Protein AF-0000000084498893 (afdb_homodimer)

pLDDT: mean 95.78, std 4.84, range [51.34, 98.94]

Radius of gyration: 29.54 Å; Cα contacts (8 Å, |Δi|>4): 1478; chains: 2; bounding box: 60×89×59 Å

Solvent-accessible surface area (backbone atoms only — not comparable to full-atom values): 34453 Å² total; per-residue (Å²): 123,68,73,82,41,49,69,58,44,50,53,38,36,52,49,35,67,68,69,59,36,70,68,55,52,50,48,27,53,72,69,41,43,63,59,60,67,57,28,50,51,42,48,73,69,61,65,55,39,75,85,38,70,71,52,38,38,47,41,33,20,43,23,8,25,76,36,47,23,61,24,47,45,50,66,42,41,51,38,55,45,63,47,35,72,77,39,34,51,71,71,52,40,51,51,48,52,35,27,64,71,63,77,38,31,28,11,43,39,69,28,27,86,89,44,58,87,59,61,61,70,58,78,26,33,31,47,77,57,91,70,26,27,40,25,38,42,54,29,34,76,16,52,28,43,57,70,27,48,31,30,40,32,57,27,30,60,48,86,53,86,58,45,56,51,12,18,24,27,30,57,40,58,53,81,42,69,34,51,45,58,43,66,64,76,87,61,82,36,44,28,15,34,47,32,5,35,37,40,32,52,67,20,70,42,49,63,82,32,44,40,56,52,88,28,44,23,46,60,47,50,55,54,40,48,61,53,51,27,46,48,49,15,24,36,15,44,8,33,21,52,29,21,45,51,53,39,52,51,51,36,61,77,66,68,62,78,52,66,70,62,33,43,49,50,20,51,45,52,38,46,50,51,25,29,49,44,34,35,53,54,31,44,56,33,39,79,68,76,50,68,43,66,40,47,27,29,39,14,22,39,50,10,9,53,38,7,32,52,26,9,50,48,21,18,60,76,56,71,61,38,70,68,34,48,51,40,27,34,36,18,55,48,42,39,49,56,88,55,30,45,67,54,27,24,48,50,24,27,55,32,50,74,74,69,48,120,123,67,73,81,41,48,69,60,45,51,52,38,35,52,50,37,65,67,69,59,37,70,67,55,51,51,48,26,54,72,69,42,44,63,58,59,70,58,28,52,49,42,47,72,68,59,65,54,38,74,85,37,71,69,51,37,39,46,41,34,20,44,23,8,25,76,36,47,24,61,24,48,46,47,65,43,43,49,39,55,45,63,48,36,72,78,39,33,51,71,71,50,40,52,52,48,52,35,27,64,72,63,76,38,30,27,11,43,41,70,30,27,86,91,44,58,86,58,61,61,70,59,78,26,33,30,48,75,57,90,70,27,29,40,25,38,41,56,29,33,75,16,49,29,44,57,70,28,48,32,30,41,32,56,28,30,63,48,88,52,87,58,45,58,52,13,18,24,28,32,58,39,59,53,82,42,70,34,52,45,56,43,67,64,75,87,60,82,37,42,29,14,34,46,30,4,36,36,39,32,55,68,21,70,42,48,62,83,30,45,39,55,50,90,28,44,24,47,60,48,49,54,54,39,48,60,54,51,27,46,49,47,15,24,36,15,43,8,33,20,52,28,21,45,50,53,40,52,51,51,35,60,76,65,67,61,79,54,66,68,62,35,43,49,50,19,52,44,53,40,47,50,51,27,26,49,44,34,35,52,54,31,44,55,32,40,78,68,76,49,68,45,67,40,46,28,29,39,14,23,38,49,11,9,52,39,7,34,52,26,9,50,48,22,18,60,74,56,71,62,37,72,70,32,47,51,41,29,34,36,19,54,49,41,39,49,56,90,53,30,44,68,52,27,24,48,50,25,26,55,31,50,74,74,67,49,121

Secondary structure (DSSP, 8-state):
-GGGGHHHHHHHHHHHHHHS-HHHHHHHHHH----HHHHHHHHHTT---TT-HHHHHHHHHHHHHH-HHHHHHHH-TTTTHHHHHHH--HHHHHHHHHHHTTSS-EEEE--BTTBSS-GGG---EEEEETTEEEEEEEEEEEETTTT-SEEEEEEE----SSGGGSEEEEEEETTSTTEEEEE----SS-TTS-EEEEEEEEEEEEGGGEESSTTBHHHHHHHHHHHHHHHHHHHHHHHHHHHHHHHHHHHHHTT---HHHHHHHHHHHHHHHHHHHHHHHHHHHHTTT---HHHHHHHHHHHHHHHHHHHHHHHHHTTS-HHHHHHHHHHHHTTTTTS-HHHHHHHHHHHHHTT--/-GGGGHHHHHHHHHHHHHHS-HHHHHHHHHH----HHHHHHHHHTT---TT-HHHHHHHHHHHHHH-HHHHHHHH-TTTTHHHHHHH--HHHHHHHHHHHTTSS-EEEE--BTTBSS-GGG---EEEEETTEEEEEEEEEEEETTTT-SEEEEEEE----SSGGGSEEEEEEETTSTTEEEEE----SS-TTS-EEEEEEEEEEEEGGGEESSTTBHHHHHHHHHHHHHHHHHHHHHHHHHHHHHHHHHHHHHTT---HHHHHHHHHHHHHHHHHHHHHHHHHHHHTTT---HHHHHHHHHHHHHHHHHHHHHHHHHTTS-HHHHHHHHHHHHHTTTTS-HHHHHHHHHHHHHTT--

Structure (mmCIF, N/CA/C/O backbone):
data_AF-0000000084498893-model_v1
#
loop_
_entity.id
_entity.type
_entity.pdbx_description
1 polymer 'Acyl-CoA dehydrogenase'
#
loop_
_atom_site.group_PDB
_atom_site.id
_atom_site.type_symbol
_atom_site.label_atom_id
_atom_site.label_alt_id
_atom_site.label_comp_id
_atom_site.label_asym_id
_atom_site.label_entity_id
_atom_site.label_seq_id
_atom_site.pdbx_PDB_ins_code
_atom_site.Cartn_x
_atom_site.Cartn_y
_atom_site.Cartn_z
_atom_site.occupancy
_atom_site.B_iso_or_equiv
_atom_site.auth_seq_id
_atom_site.auth_comp_id
_atom_site.auth_asym_id
_atom_site.auth_atom_id
_atom_site.pdbx_PDB_model_num
ATOM 1 N N . MET A 1 1 ? -3.908 2.793 -16.031 1 71.56 1 MET A N 1
ATOM 2 C CA . MET A 1 1 ? -3.807 1.534 -16.766 1 71.56 1 MET A CA 1
ATOM 3 C C . MET A 1 1 ? -4.98 0.618 -16.438 1 71.56 1 MET A C 1
ATOM 5 O O . MET A 1 1 ? -5.75 0.244 -17.328 1 71.56 1 MET A O 1
ATOM 9 N N . PHE A 1 2 ? -5.371 0.379 -15.281 1 84.81 2 PHE A N 1
ATOM 10 C CA . PHE A 1 2 ? -6.344 -0.652 -14.93 1 84.81 2 PHE A CA 1
ATOM 11 C C . PHE A 1 2 ? -7.75 -0.075 -14.891 1 84.81 2 PHE A C 1
ATOM 13 O O . PHE A 1 2 ? -8.734 -0.815 -14.969 1 84.81 2 PHE A O 1
ATOM 20 N N . GLU A 1 3 ? -7.859 1.258 -14.789 1 83.62 3 GLU A N 1
ATOM 21 C CA . GLU A 1 3 ? -9.172 1.896 -14.812 1 83.62 3 GLU A CA 1
ATOM 22 C C . GLU A 1 3 ? -9.852 1.709 -16.156 1 83.62 3 GLU A C 1
ATOM 24 O O . GLU A 1 3 ? -11.078 1.63 -16.234 1 83.62 3 GLU A O 1
ATOM 29 N N . GLU A 1 4 ? -9.07 1.586 -17.203 1 88.56 4 GLU A N 1
ATOM 30 C CA . GLU A 1 4 ? -9.594 1.383 -18.547 1 88.56 4 GLU A CA 1
ATOM 31 C C . GLU A 1 4 ? -10.242 0.01 -18.688 1 88.56 4 GLU A C 1
ATOM 33 O O . GLU A 1 4 ? -10.992 -0.237 -19.641 1 88.56 4 GLU A O 1
ATOM 38 N N . LEU A 1 5 ? -10 -0.859 -17.703 1 92.88 5 LEU A N 1
ATOM 39 C CA . LEU A 1 5 ? -10.492 -2.229 -17.781 1 92.88 5 LEU A CA 1
ATOM 40 C C . LEU A 1 5 ? -11.656 -2.447 -16.828 1 92.88 5 LEU A C 1
ATOM 42 O O . LEU A 1 5 ? -12.016 -3.588 -16.516 1 92.88 5 LEU A O 1
ATOM 46 N N . ASP A 1 6 ? -12.281 -1.387 -16.406 1 93.75 6 ASP A N 1
ATOM 47 C CA . ASP A 1 6 ? -13.336 -1.488 -15.391 1 93.75 6 ASP A CA 1
ATOM 48 C C . ASP A 1 6 ? -14.562 -2.213 -15.945 1 93.75 6 ASP A C 1
ATOM 50 O O . ASP A 1 6 ? -15.227 -2.955 -15.227 1 93.75 6 ASP A O 1
ATOM 54 N N . ASP A 1 7 ? -14.891 -1.915 -17.219 1 94.44 7 ASP A N 1
ATOM 55 C CA . ASP A 1 7 ? -16.016 -2.627 -17.844 1 94.44 7 ASP A CA 1
ATOM 56 C C . ASP A 1 7 ? -15.719 -4.121 -17.938 1 94.44 7 ASP A C 1
ATOM 58 O O . ASP A 1 7 ? -16.594 -4.949 -17.719 1 94.44 7 ASP A O 1
ATOM 62 N N . TYR A 1 8 ? -14.523 -4.449 -18.359 1 94.94 8 TYR A N 1
ATOM 63 C CA . TYR A 1 8 ? -14.094 -5.84 -18.422 1 94.94 8 TYR A CA 1
ATOM 64 C C . TYR A 1 8 ? -14.148 -6.488 -17.047 1 94.94 8 TYR A C 1
ATOM 66 O O . TYR A 1 8 ? -14.648 -7.609 -16.891 1 94.94 8 TYR A O 1
ATOM 74 N N . ARG A 1 9 ? -13.68 -5.801 -16.047 1 96.38 9 ARG A N 1
ATOM 75 C CA . ARG A 1 9 ? -13.719 -6.266 -14.664 1 96.38 9 ARG A CA 1
ATOM 76 C C . ARG A 1 9 ? -15.141 -6.629 -14.25 1 96.38 9 ARG A C 1
ATOM 78 O O . ARG A 1 9 ? -15.367 -7.676 -13.641 1 96.38 9 ARG A O 1
ATOM 85 N N . LYS A 1 10 ? -16.062 -5.789 -14.539 1 96.31 10 LYS A N 1
ATOM 86 C CA . LYS A 1 10 ? -17.469 -6.02 -14.203 1 96.31 10 LYS A CA 1
ATOM 87 C C . LYS A 1 10 ? -18 -7.281 -14.883 1 96.31 10 LYS A C 1
ATOM 89 O O . LYS A 1 10 ? -18.734 -8.055 -14.273 1 96.31 10 LYS A O 1
ATOM 94 N N . LYS A 1 11 ? -17.641 -7.422 -16.109 1 95.88 11 LYS A N 1
ATOM 95 C CA . LYS A 1 11 ? -18.078 -8.594 -16.859 1 95.88 11 LYS A CA 1
ATOM 96 C C . LYS A 1 11 ? -17.547 -9.883 -16.219 1 95.88 11 LYS A C 1
ATOM 98 O O . LYS A 1 11 ? -18.281 -10.875 -16.109 1 95.88 11 LYS A O 1
ATOM 103 N N . VAL A 1 12 ? -16.297 -9.859 -15.836 1 96.69 12 VAL A N 1
ATOM 104 C CA . VAL A 1 12 ? -15.68 -11.031 -15.211 1 96.69 12 VAL A CA 1
ATOM 105 C C . VAL A 1 12 ? -16.375 -11.32 -13.883 1 96.69 12 VAL A C 1
ATOM 107 O O . VAL A 1 12 ? -16.672 -12.484 -13.57 1 96.69 12 VAL A O 1
ATOM 110 N N . ARG A 1 13 ? -16.609 -10.281 -13.125 1 96.31 13 ARG A N 1
ATOM 111 C CA . ARG A 1 13 ? -17.297 -10.43 -11.852 1 96.31 13 ARG A CA 1
ATOM 112 C C . ARG A 1 13 ? -18.672 -11.047 -12.039 1 96.31 13 ARG A C 1
ATOM 114 O O . ARG A 1 13 ? -19.062 -11.953 -11.297 1 96.31 13 ARG A O 1
ATOM 121 N N . ASP A 1 14 ? -19.406 -10.547 -12.984 1 96.56 14 ASP A N 1
ATOM 122 C CA . ASP A 1 14 ? -20.75 -11.055 -13.258 1 96.56 14 ASP A CA 1
ATOM 123 C C . ASP A 1 14 ? -20.703 -12.531 -13.648 1 96.56 14 ASP A C 1
ATOM 125 O O . ASP A 1 14 ? -21.547 -13.32 -13.227 1 96.56 14 ASP A O 1
ATOM 129 N N . PHE A 1 15 ? -19.828 -12.891 -14.5 1 96.38 15 PHE A N 1
ATOM 130 C CA . PHE A 1 15 ? -19.625 -14.289 -14.867 1 96.38 15 PHE A CA 1
ATOM 131 C C . PHE A 1 15 ? -19.375 -15.141 -13.633 1 96.38 15 PHE A C 1
ATOM 133 O O . PHE A 1 15 ? -19.984 -16.188 -13.453 1 96.38 15 PHE A O 1
ATOM 140 N N . GLY A 1 16 ? -18.391 -14.711 -12.742 1 96.88 16 GLY A N 1
ATOM 141 C CA . GLY A 1 16 ? -18.094 -15.453 -11.531 1 96.88 16 GLY A CA 1
ATOM 142 C C . GLY A 1 16 ? -19.297 -15.641 -10.625 1 96.88 16 GLY A C 1
ATOM 143 O O . GLY A 1 16 ? -19.547 -16.75 -10.148 1 96.88 16 GLY A O 1
ATOM 144 N N . LEU A 1 17 ? -20 -14.539 -10.438 1 96.69 17 LEU A N 1
ATOM 145 C CA . LEU A 1 17 ? -21.172 -14.578 -9.555 1 96.69 17 LEU A CA 1
ATOM 146 C C . LEU A 1 17 ? -22.234 -15.516 -10.109 1 96.69 17 LEU A C 1
ATOM 148 O O . LEU A 1 17 ? -22.953 -16.172 -9.344 1 96.69 17 LEU A O 1
ATOM 152 N N . SER A 1 18 ? -22.328 -15.578 -11.383 1 95.94 18 SER A N 1
ATOM 153 C CA . SER A 1 18 ? -23.344 -16.422 -12.016 1 95.94 18 SER A CA 1
ATOM 154 C C . SER A 1 18 ? -22.891 -17.891 -12.039 1 95.94 18 SER A C 1
ATOM 156 O O . SER A 1 18 ? -23.703 -18.781 -11.797 1 95.94 18 SER A O 1
ATOM 158 N N . GLU A 1 19 ? -21.609 -18.109 -12.273 1 96.06 19 GLU A N 1
ATOM 159 C CA . GLU A 1 19 ? -21.141 -19.469 -12.578 1 96.06 19 GLU A CA 1
ATOM 160 C C . GLU A 1 19 ? -20.609 -20.156 -11.328 1 96.06 19 GLU A C 1
ATOM 162 O O . GLU A 1 19 ? -20.609 -21.391 -11.234 1 96.06 19 GLU A O 1
ATOM 167 N N . PHE A 1 20 ? -20.047 -19.375 -10.391 1 97.38 20 PHE A N 1
ATOM 168 C CA . PHE A 1 20 ? -19.516 -19.938 -9.156 1 97.38 20 PHE A CA 1
ATOM 169 C C . PHE A 1 20 ? -20.594 -20.031 -8.086 1 97.38 20 PHE A C 1
ATOM 171 O O . PHE A 1 20 ? -20.5 -19.375 -7.043 1 97.38 20 PHE A O 1
ATOM 178 N N . THR A 1 21 ? -21.578 -20.922 -8.273 1 96.62 21 THR A N 1
ATOM 179 C CA . THR A 1 21 ? -22.625 -21.078 -7.266 1 96.62 21 THR A CA 1
ATOM 180 C C . THR A 1 21 ? -22.062 -21.734 -6.004 1 96.62 21 THR A C 1
ATOM 182 O O . THR A 1 21 ? -21.094 -22.5 -6.07 1 96.62 21 THR A O 1
ATOM 185 N N . GLU A 1 22 ? -22.672 -21.438 -4.914 1 95.12 22 GLU A N 1
ATOM 186 C CA . GLU A 1 22 ? -22.219 -21.984 -3.641 1 95.12 22 GLU A CA 1
ATOM 187 C C . GLU A 1 22 ? -22.188 -23.516 -3.672 1 95.12 22 GLU A C 1
ATOM 189 O O . GLU A 1 22 ? -21.281 -24.125 -3.109 1 95.12 22 GLU A O 1
ATOM 194 N N . ASP A 1 23 ? -23.141 -24.078 -4.309 1 96.25 23 ASP A N 1
ATOM 195 C CA . ASP A 1 23 ? -23.219 -25.531 -4.418 1 96.25 23 ASP A CA 1
ATOM 196 C C . ASP A 1 23 ? -22.016 -26.078 -5.199 1 96.25 23 ASP A C 1
ATOM 198 O O . ASP A 1 23 ? -21.453 -27.109 -4.836 1 96.25 23 ASP A O 1
ATOM 202 N N . LEU A 1 24 ? -21.688 -25.438 -6.273 1 96.88 24 LEU A N 1
ATOM 203 C CA . LEU A 1 24 ? -20.562 -25.875 -7.094 1 96.88 24 LEU A CA 1
ATOM 204 C C . LEU A 1 24 ? -19.25 -25.703 -6.344 1 96.88 24 LEU A C 1
ATOM 206 O O . LEU A 1 24 ? -18.375 -26.578 -6.414 1 96.88 24 LEU A O 1
ATOM 210 N N . ILE A 1 25 ? -19.125 -24.578 -5.703 1 97.56 25 ILE A N 1
ATOM 211 C CA . ILE A 1 25 ? -17.938 -24.328 -4.91 1 97.56 25 ILE A CA 1
ATOM 212 C C . ILE A 1 25 ? -17.75 -25.422 -3.873 1 97.56 25 ILE A C 1
ATOM 214 O O . ILE A 1 25 ? -16.672 -26 -3.756 1 97.56 25 ILE A O 1
ATOM 218 N N . ASP A 1 26 ? -18.828 -25.719 -3.191 1 96.81 26 ASP A N 1
ATOM 219 C CA . ASP A 1 26 ? -18.781 -26.734 -2.15 1 96.81 26 ASP A CA 1
ATOM 220 C C . ASP A 1 26 ? -18.438 -28.109 -2.736 1 96.81 26 ASP A C 1
ATOM 222 O O . ASP A 1 26 ? -17.641 -28.859 -2.162 1 96.81 26 ASP A O 1
ATOM 226 N N . ARG A 1 27 ? -19.031 -28.438 -3.824 1 97.56 27 ARG A N 1
ATOM 227 C CA . ARG A 1 27 ? -18.812 -29.734 -4.453 1 97.56 27 ARG A CA 1
ATOM 228 C C . ARG A 1 27 ? -17.344 -29.906 -4.84 1 97.56 27 ARG A C 1
ATOM 230 O O . ARG A 1 27 ? -16.719 -30.922 -4.488 1 97.56 27 ARG A O 1
ATOM 237 N N . TYR A 1 28 ? -16.766 -28.938 -5.5 1 98 28 TYR A N 1
ATOM 238 C CA . TYR A 1 28 ? -15.398 -29.062 -5.992 1 98 28 TYR A CA 1
ATOM 239 C C . TYR A 1 28 ? -14.398 -29 -4.844 1 98 28 TYR A C 1
ATOM 241 O O . TYR A 1 28 ? -13.344 -29.625 -4.898 1 98 28 TYR A O 1
ATOM 249 N N . ASP A 1 29 ? -14.766 -28.25 -3.799 1 97.44 29 ASP A N 1
ATOM 250 C CA . ASP A 1 29 ? -13.906 -28.219 -2.617 1 97.44 29 ASP A CA 1
ATOM 251 C C . ASP A 1 29 ? -13.883 -29.578 -1.927 1 97.44 29 ASP A C 1
ATOM 253 O O . ASP A 1 29 ? -12.836 -30.031 -1.452 1 97.44 29 ASP A O 1
ATOM 257 N N . LYS A 1 30 ? -15.008 -30.234 -1.871 1 96.81 30 LYS A N 1
ATOM 258 C CA . LYS A 1 30 ? -15.141 -31.516 -1.197 1 96.81 30 LYS A CA 1
ATOM 259 C C . LYS A 1 30 ? -14.539 -32.656 -2.037 1 96.81 30 LYS A C 1
ATOM 261 O O . LYS A 1 30 ? -13.82 -33.5 -1.516 1 96.81 30 LYS A O 1
ATOM 266 N N . THR A 1 31 ? -14.812 -32.688 -3.357 1 97.94 31 THR A N 1
ATOM 267 C CA . THR A 1 31 ? -14.414 -33.812 -4.203 1 97.94 31 THR A CA 1
ATOM 268 C C . THR A 1 31 ? -12.984 -33.625 -4.707 1 97.94 31 THR A C 1
ATOM 270 O O . THR A 1 31 ? -12.375 -34.594 -5.211 1 97.94 31 THR A O 1
ATOM 273 N N . GLU A 1 32 ? -12.469 -32.406 -4.691 1 98 32 GLU A N 1
ATOM 274 C CA . GLU A 1 32 ? -11.148 -32.031 -5.176 1 98 32 GLU A CA 1
ATOM 275 C C . GLU A 1 32 ? -11.008 -32.312 -6.668 1 98 32 GLU A C 1
ATOM 277 O O . GLU A 1 32 ? -9.906 -32.531 -7.16 1 98 32 GLU A O 1
ATOM 282 N N . GLU A 1 33 ? -12.164 -32.312 -7.359 1 97.69 33 GLU A N 1
ATOM 283 C CA . GLU A 1 33 ? -12.141 -32.531 -8.805 1 97.69 33 GLU A CA 1
ATOM 284 C C . GLU A 1 33 ? -11.82 -31.219 -9.531 1 97.69 33 GLU A C 1
ATOM 286 O O . GLU A 1 33 ? -12.109 -30.125 -9.023 1 97.69 33 GLU A O 1
ATOM 291 N N . TYR A 1 34 ? -11.211 -31.359 -10.664 1 97.94 34 TYR A N 1
ATOM 292 C CA . TYR A 1 34 ? -10.938 -30.203 -11.516 1 97.94 34 TYR A CA 1
ATOM 293 C C . TYR A 1 34 ? -12.188 -29.766 -12.266 1 97.94 34 TYR A C 1
ATOM 295 O O . TYR A 1 34 ? -12.852 -30.578 -12.906 1 97.94 34 TYR A O 1
ATOM 303 N N . PRO A 1 35 ? -12.492 -28.5 -12.195 1 97.44 35 PRO A N 1
ATOM 304 C CA . PRO A 1 35 ? -13.727 -28 -12.812 1 97.44 35 PRO A CA 1
ATOM 305 C C . PRO A 1 35 ? -13.539 -27.641 -14.289 1 97.44 35 PRO A C 1
ATOM 307 O O . PRO A 1 35 ? -13.719 -26.484 -14.672 1 97.44 35 PRO A O 1
ATOM 310 N N . ASP A 1 36 ? -13.328 -28.625 -15.125 1 95.94 36 ASP A N 1
ATOM 311 C CA . ASP A 1 36 ? -13.055 -28.391 -16.547 1 95.94 36 ASP A CA 1
ATOM 312 C C . ASP A 1 36 ? -14.242 -27.719 -17.234 1 95.94 36 ASP A C 1
ATOM 314 O O . ASP A 1 36 ? -14.062 -26.953 -18.172 1 95.94 36 ASP A O 1
ATOM 318 N N . ASP A 1 37 ? -15.414 -28.016 -16.781 1 94.44 37 ASP A N 1
ATOM 319 C CA . ASP A 1 37 ? -16.609 -27.391 -17.328 1 94.44 37 ASP A CA 1
ATOM 320 C C . ASP A 1 37 ? -16.594 -25.875 -17.125 1 94.44 37 ASP A C 1
ATOM 322 O O . ASP A 1 37 ? -16.938 -25.125 -18.031 1 94.44 37 ASP A O 1
ATOM 326 N N . ILE A 1 38 ? -16.203 -25.469 -15.953 1 94.38 38 ILE A N 1
ATOM 327 C CA . ILE A 1 38 ? -16.109 -24.047 -15.648 1 94.38 38 ILE A CA 1
ATOM 328 C C . ILE A 1 38 ? -15.016 -23.391 -16.5 1 94.38 38 ILE A C 1
ATOM 330 O O . ILE A 1 38 ? -15.203 -22.297 -17.031 1 94.38 38 ILE A O 1
ATOM 334 N N . ARG A 1 39 ? -13.859 -24.062 -16.625 1 93.94 39 ARG A N 1
ATOM 335 C CA . ARG A 1 39 ? -12.766 -23.562 -17.453 1 93.94 39 ARG A CA 1
ATOM 336 C C . ARG A 1 39 ? -13.234 -23.312 -18.891 1 93.94 39 ARG A C 1
ATOM 338 O O . ARG A 1 39 ? -13.023 -22.234 -19.453 1 93.94 39 ARG A O 1
ATOM 345 N N . LEU A 1 40 ? -13.891 -24.281 -19.453 1 93.5 40 LEU A N 1
ATOM 346 C CA . LEU A 1 40 ? -14.32 -24.203 -20.844 1 93.5 40 LEU A CA 1
ATOM 347 C C . LEU A 1 40 ? -15.391 -23.141 -21.031 1 93.5 40 LEU A C 1
ATOM 349 O O . LEU A 1 40 ? -15.391 -22.422 -22.031 1 93.5 40 LEU A O 1
ATOM 353 N N . LYS A 1 41 ? -16.266 -23.078 -20.062 1 93.25 41 LYS A N 1
ATOM 354 C CA . LYS A 1 41 ? -17.297 -22.047 -20.109 1 93.25 41 LYS A CA 1
ATOM 355 C C . LYS A 1 41 ? -16.672 -20.656 -20.062 1 93.25 41 LYS A C 1
ATOM 357 O O . LYS A 1 41 ? -17.109 -19.75 -20.781 1 93.25 41 LYS A O 1
ATOM 362 N N . ALA A 1 42 ? -15.719 -20.5 -19.172 1 92.44 42 ALA A N 1
ATOM 363 C CA . ALA A 1 42 ? -15.031 -19.219 -19.047 1 92.44 42 ALA A CA 1
ATOM 364 C C . ALA A 1 42 ? -14.328 -18.828 -20.344 1 92.44 42 ALA A C 1
ATOM 366 O O . ALA A 1 42 ? -14.391 -17.672 -20.766 1 92.44 42 ALA A O 1
ATOM 367 N N . LEU A 1 43 ? -13.703 -19.75 -21.016 1 90.81 43 LEU A N 1
ATOM 368 C CA . LEU A 1 43 ? -12.992 -19.5 -22.266 1 90.81 43 LEU A CA 1
ATOM 369 C C . LEU A 1 43 ? -13.969 -19.172 -23.391 1 90.81 43 LEU A C 1
ATOM 371 O O . LEU A 1 43 ? -13.734 -18.234 -24.156 1 90.81 43 LEU A O 1
ATOM 375 N N . LYS A 1 44 ? -15.047 -19.875 -23.453 1 90.25 44 LYS A N 1
ATOM 376 C CA . LYS A 1 44 ? -16.031 -19.719 -24.516 1 90.25 44 LYS A CA 1
ATOM 377 C C . LYS A 1 44 ? -16.734 -18.359 -24.406 1 90.25 44 LYS A C 1
ATOM 379 O O . LYS A 1 44 ? -17.125 -17.781 -25.406 1 90.25 44 LYS A O 1
ATOM 384 N N . SER A 1 45 ? -16.844 -17.922 -23.172 1 90.31 45 SER A N 1
ATOM 385 C CA . SER A 1 45 ? -17.484 -16.625 -22.938 1 90.31 45 SER A CA 1
ATOM 386 C C . SER A 1 45 ? -16.625 -15.477 -23.438 1 90.31 45 SER A C 1
ATOM 388 O O . SER A 1 45 ? -17.109 -14.352 -23.578 1 90.31 45 SER A O 1
ATOM 390 N N . GLY A 1 46 ? -15.328 -15.734 -23.672 1 88.31 46 GLY A N 1
ATOM 391 C CA . GLY A 1 46 ? -14.398 -14.695 -24.094 1 88.31 46 GLY A CA 1
ATOM 392 C C . GLY A 1 46 ? -13.938 -13.812 -22.953 1 88.31 46 GLY A C 1
ATOM 393 O O . GLY A 1 46 ? -13.219 -12.836 -23.172 1 88.31 46 GLY A O 1
ATOM 394 N N . LEU A 1 47 ? -14.328 -14.125 -21.781 1 87.56 47 LEU A N 1
ATOM 395 C CA . LEU A 1 47 ? -14.055 -13.273 -20.641 1 87.56 47 LEU A CA 1
ATOM 396 C C . LEU A 1 47 ? -12.633 -13.508 -20.125 1 87.56 47 LEU A C 1
ATOM 398 O O . LEU A 1 47 ? -12.062 -12.641 -19.453 1 87.56 47 LEU A O 1
ATOM 402 N N . ILE A 1 48 ? -12.109 -14.664 -20.344 1 87.44 48 ILE A N 1
ATOM 403 C CA . ILE A 1 48 ? -10.734 -14.953 -19.938 1 87.44 48 ILE A CA 1
ATOM 404 C C . ILE A 1 48 ? -9.836 -15.008 -21.172 1 87.44 48 ILE A C 1
ATOM 406 O O . ILE A 1 48 ? -10.016 -15.859 -22.047 1 87.44 48 ILE A O 1
ATOM 410 N N . ASP A 1 49 ? -9.07 -13.969 -21.266 1 87.19 49 ASP A N 1
ATOM 411 C CA . ASP A 1 49 ? -8.102 -13.898 -22.359 1 87.19 49 ASP A CA 1
ATOM 412 C C . ASP A 1 49 ? -6.688 -14.172 -21.875 1 87.19 49 ASP A C 1
ATOM 414 O O . ASP A 1 49 ? -5.996 -13.258 -21.406 1 87.19 49 ASP A O 1
ATOM 418 N N . MET A 1 50 ? -6.254 -15.328 -22.141 1 86.94 50 MET A N 1
ATOM 419 C CA . MET A 1 50 ? -4.965 -15.781 -21.609 1 86.94 50 MET A CA 1
ATOM 420 C C . MET A 1 50 ? -3.812 -15.133 -22.375 1 86.94 50 MET A C 1
ATOM 422 O O . MET A 1 50 ? -2.668 -15.164 -21.922 1 86.94 50 MET A O 1
ATOM 426 N N . SER A 1 51 ? -4.152 -14.445 -23.484 1 87.81 51 SER A N 1
ATOM 427 C CA . SER A 1 51 ? -3.109 -13.82 -24.281 1 87.81 51 SER A CA 1
ATOM 428 C C . SER A 1 51 ? -2.863 -12.383 -23.844 1 87.81 51 SER A C 1
ATOM 430 O O . SER A 1 51 ? -1.916 -11.742 -24.297 1 87.81 51 SER A O 1
ATOM 432 N N . ASN A 1 52 ? -3.705 -11.867 -23.016 1 90.69 52 ASN A N 1
ATOM 433 C CA . ASN A 1 52 ? -3.6 -10.5 -22.531 1 90.69 52 ASN A CA 1
ATOM 434 C C . ASN A 1 52 ? -3.271 -10.453 -21.031 1 90.69 52 ASN A C 1
ATOM 436 O O . ASN A 1 52 ? -4.16 -10.617 -20.203 1 90.69 52 ASN A O 1
ATOM 440 N N . PRO A 1 53 ? -2.043 -10.133 -20.688 1 92.25 53 PRO A N 1
ATOM 441 C CA . PRO A 1 53 ? -1.597 -10.227 -19.297 1 92.25 53 PRO A CA 1
ATOM 442 C C . PRO A 1 53 ? -2.434 -9.367 -18.344 1 92.25 53 PRO A C 1
ATOM 444 O O . PRO A 1 53 ? -2.707 -9.781 -17.219 1 92.25 53 PRO A O 1
ATOM 447 N N . ALA A 1 54 ? -2.852 -8.195 -18.719 1 94 54 ALA A N 1
ATOM 448 C CA . ALA A 1 54 ? -3.646 -7.32 -17.875 1 94 54 ALA A CA 1
ATOM 449 C C . ALA A 1 54 ? -5.035 -7.906 -17.625 1 94 54 ALA A C 1
ATOM 451 O O . ALA A 1 54 ? -5.562 -7.832 -16.516 1 94 54 ALA A O 1
ATOM 452 N N . LYS A 1 55 ? -5.621 -8.461 -18.625 1 93.94 55 LYS A N 1
ATOM 453 C CA . LYS A 1 55 ? -6.945 -9.062 -18.5 1 93.94 55 LYS A CA 1
ATOM 454 C C . LYS A 1 55 ? -6.902 -10.305 -17.609 1 93.94 55 LYS A C 1
ATOM 456 O O . LYS A 1 55 ? -7.816 -10.539 -16.828 1 93.94 55 LYS A O 1
ATOM 461 N N . ILE A 1 56 ? -5.871 -11.062 -17.734 1 94.44 56 ILE A N 1
ATOM 462 C CA . ILE A 1 56 ? -5.738 -12.25 -16.906 1 94.44 56 ILE A CA 1
ATOM 463 C C . ILE A 1 56 ? -5.605 -11.844 -15.438 1 94.44 56 ILE A C 1
ATOM 465 O O . ILE A 1 56 ? -6.16 -12.5 -14.547 1 94.44 56 ILE A O 1
ATOM 469 N N . LEU A 1 57 ? -4.812 -10.812 -15.203 1 96.81 57 LEU A N 1
ATOM 470 C CA . LEU A 1 57 ? -4.645 -10.328 -13.836 1 96.81 57 LEU A CA 1
ATOM 471 C C . LEU A 1 57 ? -5.992 -9.961 -13.227 1 96.81 57 LEU A C 1
ATOM 473 O O . LEU A 1 57 ? -6.305 -10.383 -12.109 1 96.81 57 LEU A O 1
ATOM 477 N N . ILE A 1 58 ? -6.812 -9.25 -13.977 1 96.88 58 ILE A N 1
ATOM 478 C CA . ILE A 1 58 ? -8.125 -8.805 -13.516 1 96.88 58 ILE A CA 1
ATOM 479 C C . ILE A 1 58 ? -9.047 -10.008 -13.32 1 96.88 58 ILE A C 1
ATOM 481 O O . ILE A 1 58 ? -9.781 -10.078 -12.336 1 96.88 58 ILE A O 1
ATOM 485 N N . SER A 1 59 ? -9 -10.922 -14.234 1 96.88 59 SER A N 1
ATOM 486 C CA . SER A 1 59 ? -9.828 -12.117 -14.141 1 96.88 59 SER A CA 1
ATOM 487 C C . SER A 1 59 ? -9.516 -12.906 -12.883 1 96.88 59 SER A C 1
ATOM 489 O O . SER A 1 59 ? -10.422 -13.352 -12.172 1 96.88 59 SER A O 1
ATOM 491 N N . ILE A 1 60 ? -8.234 -13.047 -12.625 1 97.69 60 ILE A N 1
ATOM 492 C CA . ILE A 1 60 ? -7.793 -13.789 -11.453 1 97.69 60 ILE A CA 1
ATOM 493 C C . ILE A 1 60 ? -8.289 -13.094 -10.188 1 97.69 60 ILE A C 1
ATOM 495 O O . ILE A 1 60 ? -8.883 -13.734 -9.312 1 97.69 60 ILE A O 1
ATOM 499 N N . GLU A 1 61 ? -8.055 -11.805 -10.086 1 98.44 61 GLU A N 1
ATOM 500 C CA . GLU A 1 61 ? -8.477 -11.039 -8.922 1 98.44 61 GLU A CA 1
ATOM 501 C C . GLU A 1 61 ? -9.969 -11.188 -8.664 1 98.44 61 GLU A C 1
ATOM 503 O O . GLU A 1 61 ? -10.391 -11.5 -7.547 1 98.44 61 GLU A O 1
ATOM 508 N N . GLU A 1 62 ? -10.789 -11.031 -9.703 1 98.19 62 GLU A N 1
ATOM 509 C CA . GLU A 1 62 ? -12.242 -11.016 -9.555 1 98.19 62 GLU A CA 1
ATOM 510 C C . GLU A 1 62 ? -12.781 -12.406 -9.258 1 98.19 62 GLU A C 1
ATOM 512 O O . GLU A 1 62 ? -13.688 -12.57 -8.43 1 98.19 62 GLU A O 1
ATOM 517 N N . LEU A 1 63 ? -12.273 -13.383 -9.914 1 98.31 63 LEU A N 1
ATOM 518 C CA . LEU A 1 63 ? -12.789 -14.734 -9.719 1 98.31 63 LEU A CA 1
ATOM 519 C C . LEU A 1 63 ? -12.375 -15.289 -8.359 1 98.31 63 LEU A C 1
ATOM 521 O O . LEU A 1 63 ? -13.148 -15.984 -7.699 1 98.31 63 LEU A O 1
ATOM 525 N N . CYS A 1 64 ? -11.148 -14.984 -7.941 1 98.75 64 CYS A N 1
ATOM 526 C CA . CYS A 1 64 ? -10.672 -15.453 -6.645 1 98.75 64 CYS A CA 1
ATOM 527 C C . CYS A 1 64 ? -11.414 -14.75 -5.508 1 98.75 64 CYS A C 1
ATOM 529 O O . CYS A 1 64 ? -11.453 -15.25 -4.383 1 98.75 64 CYS A O 1
ATOM 531 N N . ARG A 1 65 ? -11.93 -13.578 -5.789 1 98.62 65 ARG A N 1
ATOM 532 C CA . ARG A 1 65 ? -12.758 -12.875 -4.812 1 98.62 65 ARG A CA 1
ATOM 533 C C . ARG A 1 65 ? -14 -13.695 -4.457 1 98.62 65 ARG A C 1
ATOM 535 O O . ARG A 1 65 ? -14.469 -13.656 -3.32 1 98.62 65 ARG A O 1
ATOM 542 N N . ILE A 1 66 ? -14.484 -14.445 -5.445 1 98.31 66 ILE A N 1
ATOM 543 C CA . ILE A 1 66 ? -15.664 -15.281 -5.238 1 98.31 66 ILE A CA 1
ATOM 544 C C . ILE A 1 66 ? -15.242 -16.641 -4.668 1 98.31 66 ILE A C 1
ATOM 546 O O . ILE A 1 66 ? -15.766 -17.078 -3.641 1 98.31 66 ILE A O 1
ATOM 550 N N . ASP A 1 67 ? -14.281 -17.266 -5.297 1 98.44 67 ASP A N 1
ATOM 551 C CA . ASP A 1 67 ? -13.695 -18.5 -4.805 1 98.44 67 ASP A CA 1
ATOM 552 C C . ASP A 1 67 ? -12.336 -18.766 -5.461 1 98.44 67 ASP A C 1
ATOM 554 O O . ASP A 1 67 ? -12.242 -18.859 -6.688 1 98.44 67 ASP A O 1
ATOM 558 N N . ALA A 1 68 ? -11.352 -18.953 -4.668 1 98.56 68 ALA A N 1
ATOM 559 C CA . ALA A 1 68 ? -10 -19.109 -5.188 1 98.56 68 ALA A CA 1
ATOM 560 C C . ALA A 1 68 ? -9.805 -20.469 -5.84 1 98.56 68 ALA A C 1
ATOM 562 O O . ALA A 1 68 ? -9.07 -20.594 -6.82 1 98.56 68 ALA A O 1
ATOM 563 N N . GLY A 1 69 ? -10.422 -21.562 -5.32 1 98.06 69 GLY A N 1
ATOM 564 C CA . GLY A 1 69 ? -10.312 -22.875 -5.945 1 98.06 69 GLY A CA 1
ATOM 565 C C . GLY A 1 69 ? -10.766 -22.891 -7.395 1 98.06 69 GLY A C 1
ATOM 566 O O . GLY A 1 69 ? -10 -23.281 -8.281 1 98.06 69 GLY A O 1
ATOM 567 N N . LEU A 1 70 ? -11.953 -22.375 -7.605 1 98.19 70 LEU A N 1
ATOM 568 C CA . LEU A 1 70 ? -12.516 -22.344 -8.953 1 98.19 70 LEU A CA 1
ATOM 569 C C . LEU A 1 70 ? -11.805 -21.297 -9.812 1 98.19 70 LEU A C 1
ATOM 571 O O . LEU A 1 70 ? -11.523 -21.547 -10.992 1 98.19 70 LEU A O 1
ATOM 575 N N . GLY A 1 71 ? -11.539 -20.125 -9.242 1 97.75 71 GLY A N 1
ATOM 576 C CA . GLY A 1 71 ? -10.906 -19.062 -9.992 1 97.75 71 GLY A CA 1
ATOM 577 C C . GLY A 1 71 ? -9.531 -19.422 -10.508 1 97.75 71 GLY A C 1
ATOM 578 O O . GLY A 1 71 ? -9.219 -19.188 -11.68 1 97.75 71 GLY A O 1
ATOM 579 N N . ILE A 1 72 ? -8.727 -20.016 -9.656 1 98 72 ILE A N 1
ATOM 580 C CA . ILE A 1 72 ? -7.379 -20.422 -10.055 1 98 72 ILE A CA 1
ATOM 581 C C . ILE A 1 72 ? -7.457 -21.562 -11.062 1 98 72 ILE A C 1
ATOM 583 O O . ILE A 1 72 ? -6.758 -21.547 -12.078 1 98 72 ILE A O 1
ATOM 587 N N . ALA A 1 73 ? -8.344 -22.5 -10.797 1 96.94 73 ALA A N 1
ATOM 588 C CA . ALA A 1 73 ? -8.5 -23.609 -11.734 1 96.94 73 ALA A CA 1
ATOM 589 C C . ALA A 1 73 ? -8.836 -23.109 -13.133 1 96.94 73 ALA A C 1
ATOM 591 O O . ALA A 1 73 ? -8.297 -23.609 -14.125 1 96.94 73 ALA A O 1
ATOM 592 N N . ALA A 1 74 ? -9.633 -22.109 -13.211 1 95.31 74 ALA A N 1
ATOM 593 C CA . ALA A 1 74 ? -10.109 -21.594 -14.492 1 95.31 74 ALA A CA 1
ATOM 594 C C . ALA A 1 74 ? -9.031 -20.781 -15.188 1 95.31 74 ALA A C 1
ATOM 596 O O . ALA A 1 74 ? -9.047 -20.641 -16.422 1 95.31 74 ALA A O 1
ATOM 597 N N . THR A 1 75 ? -8.023 -20.297 -14.453 1 94.81 75 THR A N 1
ATOM 598 C CA . THR A 1 75 ? -7.137 -19.297 -15.031 1 94.81 75 THR A CA 1
ATOM 599 C C . THR A 1 75 ? -5.711 -19.828 -15.125 1 94.81 75 THR A C 1
ATOM 601 O O . THR A 1 75 ? -4.836 -19.188 -15.711 1 94.81 75 THR A O 1
ATOM 604 N N . ILE A 1 76 ? -5.461 -21.062 -14.703 1 94.31 76 ILE A N 1
ATOM 605 C CA . ILE A 1 76 ? -4.059 -21.453 -14.578 1 94.31 76 ILE A CA 1
ATOM 606 C C . ILE A 1 76 ? -3.711 -22.484 -15.656 1 94.31 76 ILE A C 1
ATOM 608 O O . ILE A 1 76 ? -2.58 -22.969 -15.711 1 94.31 76 ILE A O 1
ATOM 612 N N . PRO A 1 77 ? -4.566 -22.797 -16.625 1 94.19 77 PRO A N 1
ATOM 613 C CA . PRO A 1 77 ? -4.223 -23.797 -17.641 1 94.19 77 PRO A CA 1
ATOM 614 C C . PRO A 1 77 ? -3.027 -23.375 -18.5 1 94.19 77 PRO A C 1
ATOM 616 O O . PRO A 1 77 ? -2.479 -24.188 -19.25 1 94.19 77 PRO A O 1
ATOM 619 N N . TYR A 1 78 ? -2.611 -22.156 -18.438 1 93.06 78 TYR A N 1
ATOM 620 C CA . TYR A 1 78 ? -1.508 -21.656 -19.25 1 93.06 78 TYR A CA 1
ATOM 621 C C . TYR A 1 78 ? -0.23 -21.547 -18.422 1 93.06 78 TYR A C 1
ATOM 623 O O . TYR A 1 78 ? 0.787 -21.047 -18.906 1 93.06 78 TYR A O 1
ATOM 631 N N . PHE A 1 79 ? -0.282 -22.047 -17.234 1 94.38 79 PHE A N 1
ATOM 632 C CA . PHE A 1 79 ? 0.826 -21.891 -16.297 1 94.38 79 PHE A CA 1
ATOM 633 C C . PHE A 1 79 ? 2.121 -22.422 -16.906 1 94.38 79 PHE A C 1
ATOM 635 O O . PHE A 1 79 ? 2.211 -23.594 -17.25 1 94.38 79 PHE A O 1
ATOM 642 N N . GLY A 1 80 ? 3.109 -21.594 -17.031 1 96.12 80 GLY A N 1
ATOM 643 C CA . GLY A 1 80 ? 4.367 -21.938 -17.672 1 96.12 80 GLY A CA 1
ATOM 644 C C . GLY A 1 80 ? 4.461 -21.438 -19.094 1 96.12 80 GLY A C 1
ATOM 645 O O . GLY A 1 80 ? 5.535 -21.453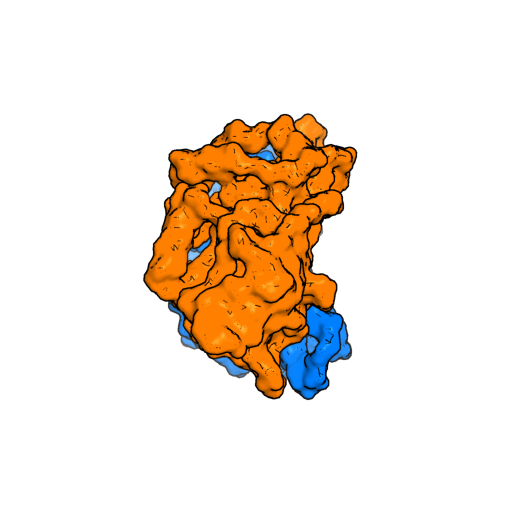 -19.703 1 96.12 80 GLY A O 1
ATOM 646 N N . GLY A 1 81 ? 3.365 -20.938 -19.625 1 96.62 81 GLY A N 1
ATOM 647 C CA . GLY A 1 81 ? 3.311 -20.469 -21.016 1 96.62 81 GLY A CA 1
ATOM 648 C C . GLY A 1 81 ? 4.242 -19.312 -21.281 1 96.62 81 GLY A C 1
ATOM 649 O O . GLY A 1 81 ? 4.691 -19.125 -22.422 1 96.62 81 GLY A O 1
ATOM 650 N N . GLU A 1 82 ? 4.594 -18.562 -20.25 1 94.69 82 GLU A N 1
ATOM 651 C CA . GLU A 1 82 ? 5.488 -17.422 -20.406 1 94.69 82 GLU A CA 1
ATOM 652 C C . GLU A 1 82 ? 6.859 -17.859 -20.906 1 94.69 82 GLU A C 1
ATOM 654 O O . GLU A 1 82 ? 7.488 -17.141 -21.703 1 94.69 82 GLU A O 1
ATOM 659 N N . VAL A 1 83 ? 7.312 -18.984 -20.469 1 97.88 83 VAL A N 1
ATOM 660 C CA . VAL A 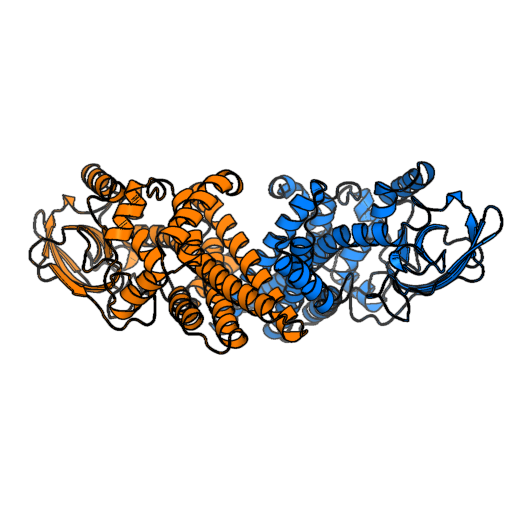1 83 ? 8.602 -19.516 -20.906 1 97.88 83 VAL A CA 1
ATOM 661 C C . VAL A 1 83 ? 8.57 -19.781 -22.406 1 97.88 83 VAL A C 1
ATOM 663 O O . VAL A 1 83 ? 9.5 -19.422 -23.125 1 97.88 83 VAL A O 1
ATOM 666 N N . ILE A 1 84 ? 7.488 -20.359 -22.844 1 98.25 84 ILE A N 1
ATOM 667 C CA . ILE A 1 84 ? 7.336 -20.672 -24.266 1 98.25 84 ILE A CA 1
ATOM 668 C C . ILE A 1 84 ? 7.191 -19.391 -25.062 1 98.25 84 ILE A C 1
ATOM 670 O O . ILE A 1 84 ? 7.789 -19.234 -26.141 1 98.25 84 ILE A O 1
ATOM 674 N N . MET A 1 85 ? 6.418 -18.484 -24.531 1 96.31 85 MET A N 1
ATOM 675 C CA . MET A 1 85 ? 6.184 -17.219 -25.219 1 96.31 85 MET A CA 1
ATOM 676 C C . MET A 1 85 ? 7.496 -16.484 -25.453 1 96.31 85 MET A C 1
ATOM 678 O O . MET A 1 85 ? 7.719 -15.938 -26.531 1 96.31 85 MET A O 1
ATOM 682 N N . LEU A 1 86 ? 8.359 -16.438 -24.5 1 96.19 86 LEU A N 1
ATOM 683 C CA . LEU A 1 86 ? 9.578 -15.633 -24.531 1 96.19 86 LEU A CA 1
ATOM 684 C C . LEU A 1 86 ? 10.695 -16.375 -25.266 1 96.19 86 LEU A C 1
ATOM 686 O O . LEU A 1 86 ? 11.5 -15.75 -25.969 1 96.19 86 LEU A O 1
ATOM 690 N N . TYR A 1 87 ? 10.695 -17.719 -25.156 1 98.19 87 TYR A N 1
ATOM 691 C CA . TYR A 1 87 ? 11.93 -18.375 -25.578 1 98.19 87 TYR A CA 1
ATOM 692 C C . TYR A 1 87 ? 11.625 -19.547 -26.5 1 98.19 87 TYR A C 1
ATOM 694 O O . TYR A 1 87 ? 12.547 -20.188 -27.031 1 98.19 87 TYR A O 1
ATOM 702 N N . GLY A 1 88 ? 10.391 -19.891 -26.719 1 98.56 88 GLY A N 1
ATOM 703 C CA . GLY A 1 88 ? 10.008 -21.062 -27.484 1 98.56 88 GLY A CA 1
ATOM 704 C C . GLY A 1 88 ? 10.234 -20.891 -28.984 1 98.56 88 GLY A C 1
ATOM 705 O O . GLY A 1 88 ? 10.305 -19.75 -29.484 1 98.56 88 GLY A O 1
ATOM 706 N N . ASN A 1 89 ? 10.422 -21.984 -29.656 1 98.06 89 ASN A N 1
ATOM 707 C CA . ASN A 1 89 ? 10.469 -21.969 -31.125 1 98.06 89 ASN A CA 1
ATOM 708 C C . ASN A 1 89 ? 9.062 -21.938 -31.719 1 98.06 89 ASN A C 1
ATOM 710 O O . ASN A 1 89 ? 8.07 -21.922 -30.984 1 98.06 89 ASN A O 1
ATOM 714 N N . GLU A 1 90 ? 9 -21.938 -33 1 97.88 90 GLU A N 1
ATOM 715 C CA . GLU A 1 90 ? 7.73 -21.75 -33.688 1 97.88 90 GLU A CA 1
ATOM 716 C C . GLU A 1 90 ? 6.758 -22.875 -33.375 1 97.88 90 GLU A C 1
ATOM 718 O O . GLU A 1 90 ? 5.57 -22.625 -33.156 1 97.88 90 GLU A O 1
ATOM 723 N N . LYS A 1 91 ? 7.254 -24.062 -33.406 1 98.06 91 LYS A N 1
ATOM 724 C CA . LYS A 1 91 ? 6.406 -25.219 -33.094 1 98.06 91 LYS A CA 1
ATOM 725 C C . LYS A 1 91 ? 5.844 -25.125 -31.672 1 98.06 91 LYS A C 1
ATOM 727 O O . LYS A 1 91 ? 4.668 -25.406 -31.438 1 98.06 91 LYS A O 1
ATOM 732 N N . GLN A 1 92 ? 6.637 -24.797 -30.797 1 98.5 92 GLN A N 1
ATOM 733 C CA . GLN A 1 92 ? 6.238 -24.656 -29.406 1 98.5 92 GLN A CA 1
ATOM 734 C C . GLN A 1 92 ? 5.242 -23.516 -29.219 1 98.5 92 GLN A C 1
ATOM 736 O O . GLN A 1 92 ? 4.305 -23.625 -28.422 1 98.5 92 GLN A O 1
ATOM 741 N N . LYS A 1 93 ? 5.426 -22.469 -29.938 1 98.19 93 LYS A N 1
ATOM 742 C CA . LYS A 1 93 ? 4.504 -21.328 -29.859 1 98.19 93 LYS A CA 1
ATOM 743 C C . LYS A 1 93 ? 3.137 -21.703 -30.438 1 98.19 93 LYS A C 1
ATOM 745 O O . LYS A 1 93 ? 2.107 -21.219 -29.953 1 98.19 93 LYS A O 1
ATOM 750 N N . ARG A 1 94 ? 3.115 -22.547 -31.391 1 98.06 94 ARG A N 1
ATOM 751 C CA . ARG A 1 94 ? 1.841 -23.047 -31.891 1 98.06 94 ARG A CA 1
ATOM 752 C C . ARG A 1 94 ? 1.101 -23.844 -30.828 1 98.06 94 ARG A C 1
ATOM 754 O O . ARG A 1 94 ? -0.122 -23.734 -30.703 1 98.06 94 ARG A O 1
ATOM 761 N N . ILE A 1 95 ? 1.813 -24.609 -30.078 1 98.06 95 ILE A N 1
ATOM 762 C CA . ILE A 1 95 ? 1.226 -25.359 -28.969 1 98.06 95 ILE A CA 1
ATOM 763 C C . ILE A 1 95 ? 0.671 -24.391 -27.922 1 98.06 95 ILE A C 1
ATOM 765 O O . ILE A 1 95 ? -0.417 -24.609 -27.391 1 98.06 95 ILE A O 1
ATOM 769 N N . LEU A 1 96 ? 1.424 -23.359 -27.688 1 97.81 96 LEU A N 1
ATOM 770 C CA . LEU A 1 96 ? 0.962 -22.344 -26.75 1 97.81 96 LEU A CA 1
ATOM 771 C C . LEU A 1 96 ? -0.348 -21.719 -27.203 1 97.81 96 LEU A C 1
ATOM 773 O O . LEU A 1 96 ? -1.24 -21.469 -26.391 1 97.81 96 LEU A O 1
ATOM 777 N N . ASN A 1 97 ? -0.434 -21.422 -28.484 1 97 97 ASN A N 1
ATOM 778 C CA . ASN A 1 97 ? -1.681 -20.906 -29.031 1 97 97 ASN A CA 1
ATOM 779 C C . ASN A 1 97 ? -2.842 -21.875 -28.812 1 97 97 ASN A C 1
ATOM 781 O O . ASN A 1 97 ? -3.967 -21.438 -28.547 1 97 97 ASN A O 1
ATOM 785 N N . ASP A 1 98 ? -2.549 -23.141 -28.906 1 97.19 98 ASP A N 1
ATOM 786 C CA . ASP A 1 98 ? -3.557 -24.172 -28.641 1 97.19 98 ASP A CA 1
ATOM 787 C C . ASP A 1 98 ? -3.945 -24.188 -27.156 1 97.19 98 ASP A C 1
ATOM 789 O O . ASP A 1 98 ? -5.094 -24.469 -26.812 1 97.19 98 ASP A O 1
ATOM 793 N N . VAL A 1 99 ? -3.041 -23.859 -26.297 1 96.38 99 VAL A N 1
ATOM 794 C CA . VAL A 1 99 ? -3.342 -23.719 -24.875 1 96.38 99 VAL A CA 1
ATOM 795 C C . VAL A 1 99 ? -4.262 -22.516 -24.656 1 96.38 99 VAL A C 1
ATOM 797 O O . VAL A 1 99 ? -5.273 -22.609 -23.969 1 96.38 99 VAL A O 1
ATOM 800 N N . TYR A 1 100 ? -3.945 -21.375 -25.312 1 93.94 100 TYR A N 1
ATOM 801 C CA . TYR A 1 100 ? -4.727 -20.141 -25.172 1 93.94 100 TYR A CA 1
ATOM 802 C C . TYR A 1 100 ? -6.152 -20.344 -25.672 1 93.94 100 TYR A C 1
ATOM 804 O O . TYR A 1 100 ? -7.09 -19.734 -25.141 1 93.94 100 TYR A O 1
ATOM 812 N N . SER A 1 101 ? -6.297 -21.266 -26.625 1 92.94 101 SER A N 1
ATOM 813 C CA . SER A 1 101 ? -7.613 -21.516 -27.203 1 92.94 101 SER A CA 1
ATOM 814 C C . SER A 1 101 ? -8.398 -22.531 -26.359 1 92.94 101 SER A C 1
ATOM 816 O O . SER A 1 101 ? -9.586 -22.75 -26.609 1 92.94 101 SER A O 1
ATOM 818 N N . GLY A 1 102 ? -7.734 -23.156 -25.438 1 94 102 GLY A N 1
ATOM 819 C CA . GLY A 1 102 ? -8.406 -24.109 -24.562 1 94 102 GLY A CA 1
ATOM 820 C C . GLY A 1 102 ? -8.273 -25.547 -25.016 1 94 102 GLY A C 1
ATOM 821 O O . GLY A 1 102 ? -8.766 -26.469 -24.359 1 94 102 GLY A O 1
ATOM 822 N N . LYS A 1 103 ? -7.543 -25.766 -26.109 1 95.81 103 LYS A N 1
ATOM 823 C CA . LYS A 1 103 ? -7.363 -27.109 -26.641 1 95.81 103 LYS A CA 1
ATOM 824 C C . LYS A 1 103 ? -6.453 -27.938 -25.734 1 95.81 103 LYS A C 1
ATOM 826 O O . LYS A 1 103 ? -6.664 -29.141 -25.578 1 95.81 103 LYS A O 1
ATOM 831 N N . TYR A 1 104 ? -5.434 -27.375 -25.234 1 97.38 104 TYR A N 1
ATOM 832 C CA . TYR A 1 104 ? -4.473 -28.062 -24.375 1 97.38 104 TYR A CA 1
ATOM 833 C C . TYR A 1 104 ? -4.371 -27.375 -23.016 1 97.38 104 TYR A C 1
ATOM 835 O O . TYR A 1 104 ? -4.77 -26.219 -22.859 1 97.38 104 TYR A O 1
ATOM 843 N N . ILE A 1 105 ? -3.99 -28.125 -22.016 1 97.94 105 ILE A N 1
ATOM 844 C CA . ILE A 1 105 ? -3.629 -27.609 -20.703 1 97.94 105 ILE A CA 1
ATOM 845 C C . ILE A 1 105 ? -2.119 -27.734 -20.5 1 97.94 105 ILE A C 1
ATOM 847 O O . ILE A 1 105 ? -1.516 -28.734 -20.875 1 97.94 105 ILE A O 1
ATOM 851 N N . LEU A 1 106 ? -1.545 -26.703 -19.984 1 98.19 106 LEU A N 1
ATOM 852 C CA . LEU A 1 106 ? -0.105 -26.625 -19.75 1 98.19 106 LEU A CA 1
ATOM 853 C C . LEU A 1 106 ? 0.217 -26.672 -18.266 1 98.19 106 LEU A C 1
ATOM 855 O O . LEU A 1 106 ? -0.599 -26.25 -17.438 1 98.19 106 LEU A O 1
ATOM 859 N N . GLY A 1 107 ? 1.337 -27.266 -17.875 1 98 107 GLY A N 1
ATOM 860 C CA . GLY A 1 107 ? 1.896 -27.188 -16.531 1 98 107 GLY A CA 1
ATOM 861 C C . GLY A 1 107 ? 3.377 -26.859 -16.516 1 98 107 GLY A C 1
ATOM 862 O O . GLY A 1 107 ? 4.004 -26.75 -17.578 1 98 107 GLY A O 1
ATOM 863 N N . LEU A 1 108 ? 3.902 -26.641 -15.383 1 98.25 108 LEU A N 1
ATOM 864 C CA . LEU A 1 108 ? 5.309 -26.312 -15.188 1 98.25 108 LEU A CA 1
ATOM 865 C C . LEU A 1 108 ? 5.93 -27.188 -14.102 1 98.25 108 LEU A C 1
ATOM 867 O O . LEU A 1 108 ? 5.465 -27.188 -12.961 1 98.25 108 LEU A O 1
ATOM 871 N N . GLY A 1 109 ? 6.922 -27.953 -14.445 1 98.12 109 GLY A N 1
ATOM 872 C CA . GLY A 1 109 ? 7.57 -28.875 -13.523 1 98.12 109 GLY A CA 1
ATOM 873 C C . GLY A 1 109 ? 8.945 -28.391 -13.078 1 98.12 109 GLY A C 1
ATOM 874 O O . GLY A 1 109 ? 9.953 -28.719 -13.711 1 98.12 109 GLY A O 1
ATOM 875 N N . VAL A 1 110 ? 8.977 -27.766 -11.867 1 97.38 110 VAL A N 1
ATOM 876 C CA . VAL A 1 110 ? 10.242 -27.266 -11.32 1 97.38 110 VAL A CA 1
ATOM 877 C C . VAL A 1 110 ? 10.477 -27.875 -9.938 1 97.38 110 VAL A C 1
ATOM 879 O O . VAL A 1 110 ? 11.484 -28.547 -9.711 1 97.38 110 VAL A O 1
ATOM 882 N N . THR A 1 111 ? 9.523 -27.75 -9.016 1 96.12 111 THR A N 1
ATOM 883 C CA . THR A 1 111 ? 9.648 -28.156 -7.621 1 96.12 111 THR A CA 1
ATOM 884 C C . THR A 1 111 ? 9.82 -29.672 -7.504 1 96.12 111 THR A C 1
ATOM 886 O O . THR A 1 111 ? 9.164 -30.422 -8.211 1 96.12 111 THR A O 1
ATOM 889 N N . GLU A 1 112 ? 10.742 -30.062 -6.641 1 97 112 GLU A N 1
ATOM 890 C CA . GLU A 1 112 ? 11.023 -31.469 -6.379 1 97 112 GLU A CA 1
ATOM 891 C C . GLU A 1 112 ? 10.789 -31.812 -4.914 1 97 112 GLU A C 1
ATOM 893 O O . GLU A 1 112 ? 10.625 -30.922 -4.078 1 97 112 GLU A O 1
ATOM 898 N N . PRO A 1 113 ? 10.695 -33.062 -4.629 1 91.5 113 PRO A N 1
ATOM 899 C CA . PRO A 1 113 ? 10.492 -33.469 -3.234 1 91.5 113 PRO A CA 1
ATOM 900 C C . PRO A 1 113 ? 11.555 -32.875 -2.299 1 91.5 113 PRO A C 1
ATOM 902 O O . PRO A 1 113 ? 11.266 -32.594 -1.133 1 91.5 113 PRO A O 1
ATOM 905 N N . SER A 1 114 ? 12.719 -32.688 -2.805 1 85.06 114 SER A N 1
ATOM 906 C CA . SER A 1 114 ? 13.828 -32.188 -2.002 1 85.06 114 SER A CA 1
ATOM 907 C C . SER A 1 114 ? 13.688 -30.703 -1.742 1 85.06 114 SER A C 1
ATOM 909 O O . SER A 1 114 ? 14.352 -30.156 -0.867 1 85.06 114 SER A O 1
ATOM 911 N N . GLY A 1 115 ? 12.898 -30.062 -2.475 1 81.5 115 GLY A N 1
ATOM 912 C CA . GLY A 1 115 ? 12.664 -28.656 -2.232 1 81.5 115 GLY A CA 1
ATOM 913 C C . GLY A 1 115 ? 12.266 -27.891 -3.482 1 81.5 115 GLY A C 1
ATOM 914 O O . GLY A 1 115 ? 12.43 -28.391 -4.598 1 81.5 115 GLY A O 1
ATOM 915 N N . GLY A 1 116 ? 11.75 -26.656 -3.271 1 77.06 116 GLY A N 1
ATOM 916 C CA . GLY A 1 116 ? 11.328 -25.797 -4.363 1 77.06 116 GLY A CA 1
ATOM 917 C C . GLY A 1 116 ? 12.102 -24.5 -4.434 1 77.06 116 GLY A C 1
ATOM 918 O O . GLY A 1 116 ? 12.312 -23.953 -5.52 1 77.06 116 GLY A O 1
ATOM 919 N N . SER A 1 117 ? 12.609 -24.016 -3.275 1 77 117 SER A N 1
ATOM 920 C CA . SER A 1 117 ? 13.266 -22.719 -3.223 1 77 117 SER A CA 1
ATOM 921 C C . SER A 1 117 ? 14.68 -22.781 -3.801 1 77 117 SER A C 1
ATOM 923 O O . SER A 1 117 ? 15.141 -21.844 -4.434 1 77 117 SER A O 1
ATOM 925 N N . ASP A 1 118 ? 15.305 -23.922 -3.643 1 83.81 118 ASP A N 1
ATOM 926 C CA . ASP A 1 118 ? 16.625 -24.125 -4.238 1 83.81 118 ASP A CA 1
ATOM 927 C C . ASP A 1 118 ? 16.516 -24.719 -5.637 1 83.81 118 ASP A C 1
ATOM 929 O O . ASP A 1 118 ? 16.891 -25.875 -5.852 1 83.81 118 ASP A O 1
ATOM 933 N N . VAL A 1 119 ? 16.188 -23.953 -6.598 1 89.56 119 VAL A N 1
ATOM 934 C CA . VAL A 1 119 ? 15.93 -24.375 -7.969 1 89.56 119 VAL A CA 1
ATOM 935 C C . VAL A 1 119 ? 17.219 -24.891 -8.602 1 89.56 119 VAL A C 1
ATOM 937 O O . VAL A 1 119 ? 17.203 -25.906 -9.312 1 89.56 119 VAL A O 1
ATOM 940 N N . ALA A 1 120 ? 18.312 -24.25 -8.273 1 90.19 120 ALA A N 1
ATOM 941 C CA . ALA A 1 120 ? 19.594 -24.609 -8.883 1 90.19 120 ALA A CA 1
ATOM 942 C C . ALA A 1 120 ? 20.031 -26 -8.469 1 90.19 120 ALA A C 1
ATOM 944 O O . ALA A 1 120 ? 20.797 -26.656 -9.172 1 90.19 120 ALA A O 1
ATOM 945 N N . GLY A 1 121 ? 19.5 -26.5 -7.363 1 90.5 121 GLY A N 1
ATOM 946 C CA . GLY A 1 121 ? 19.953 -27.781 -6.824 1 90.5 121 GLY A CA 1
ATOM 947 C C . GLY A 1 121 ? 19.062 -28.938 -7.199 1 90.5 121 GLY A C 1
ATOM 948 O O . GLY A 1 121 ? 19.172 -30.031 -6.637 1 90.5 121 GLY A O 1
ATOM 949 N N . LEU A 1 122 ? 18.203 -28.734 -8.211 1 93.81 122 LEU A N 1
ATOM 950 C CA . LEU A 1 122 ? 17.25 -29.797 -8.539 1 93.81 122 LEU A CA 1
ATOM 951 C C . LEU A 1 122 ? 17.984 -31.047 -9.039 1 93.81 122 LEU A C 1
ATOM 953 O O . LEU A 1 122 ? 19.094 -30.953 -9.555 1 93.81 122 LEU A O 1
ATOM 957 N N . LYS A 1 123 ? 17.312 -32.219 -8.969 1 94.88 123 LYS A N 1
ATOM 958 C CA . LYS A 1 123 ? 18 -33.5 -9.156 1 94.88 123 LYS A CA 1
ATOM 959 C C . LYS A 1 123 ? 17.516 -34.219 -10.422 1 94.88 123 LYS A C 1
ATOM 961 O O . LYS A 1 123 ? 18.156 -35.156 -10.898 1 94.88 123 LYS A O 1
ATOM 966 N N . THR A 1 124 ? 16.391 -33.844 -10.984 1 97.75 124 THR A N 1
ATOM 967 C CA . THR A 1 124 ? 15.945 -34.406 -12.242 1 97.75 124 THR A CA 1
ATOM 968 C C . THR A 1 124 ? 16.984 -34.188 -13.336 1 97.75 124 THR A C 1
ATOM 970 O O . THR A 1 124 ? 17.469 -33.094 -13.531 1 97.75 124 THR A O 1
ATOM 973 N N . THR A 1 125 ? 17.297 -35.281 -14.07 1 98 125 THR A N 1
ATOM 974 C CA . THR A 1 125 ? 18.359 -35.188 -15.062 1 98 125 THR A CA 1
ATOM 975 C C . THR A 1 125 ? 17.812 -35.469 -16.469 1 98 125 THR A C 1
ATOM 977 O O . THR A 1 125 ? 16.812 -36.156 -16.625 1 98 125 THR A O 1
ATOM 980 N N . ALA A 1 126 ? 18.438 -34.844 -17.406 1 98.62 126 ALA A N 1
ATOM 981 C CA . ALA A 1 126 ? 18.25 -35.094 -18.828 1 98.62 126 ALA A CA 1
ATOM 982 C C . ALA A 1 126 ? 19.594 -35.344 -19.516 1 98.62 126 ALA A C 1
ATOM 984 O O . ALA A 1 126 ? 20.328 -34.406 -19.812 1 98.62 126 ALA A O 1
ATOM 985 N N . LYS A 1 127 ? 19.844 -36.531 -19.828 1 98.06 127 LYS A N 1
ATOM 986 C CA . LYS A 1 127 ? 21.109 -36.906 -20.469 1 98.06 127 LYS A CA 1
ATOM 987 C C . LYS A 1 127 ? 20.953 -36.938 -22 1 98.06 127 LYS A C 1
ATOM 989 O O . LYS A 1 127 ? 20.047 -37.594 -22.5 1 98.06 127 LYS A O 1
ATOM 994 N N . LYS A 1 128 ? 21.828 -36.281 -22.688 1 97.5 128 LYS A N 1
ATOM 995 C CA . LYS A 1 128 ? 21.766 -36.312 -24.141 1 97.5 128 LYS A CA 1
ATOM 996 C C . LYS A 1 128 ? 22.344 -37.594 -24.703 1 97.5 128 LYS A C 1
ATOM 998 O O . LYS A 1 128 ? 23.438 -38 -24.344 1 97.5 128 LYS A O 1
ATOM 1003 N N . ILE A 1 129 ? 21.609 -38.25 -25.531 1 97.25 129 ILE A N 1
ATOM 1004 C CA . ILE A 1 129 ? 22.016 -39.438 -26.281 1 97.25 129 ILE A CA 1
ATOM 1005 C C . ILE A 1 129 ? 21.656 -39.281 -27.75 1 97.25 129 ILE A C 1
ATOM 1007 O O . ILE A 1 129 ? 20.516 -39.531 -28.141 1 97.25 129 ILE A O 1
ATOM 1011 N N . GLY A 1 130 ? 22.625 -38.938 -28.578 1 96.19 130 GLY A N 1
ATOM 1012 C CA . GLY A 1 130 ? 22.328 -38.625 -29.969 1 96.19 130 GLY A CA 1
ATOM 1013 C C . GLY A 1 130 ? 21.484 -37.406 -30.156 1 96.19 130 GLY A C 1
ATOM 1014 O O . GLY A 1 130 ? 21.859 -36.312 -29.703 1 96.19 130 GLY A O 1
ATOM 1015 N N . ASP A 1 131 ? 20.328 -37.594 -30.734 1 96.5 131 ASP A N 1
ATOM 1016 C CA . ASP A 1 131 ? 19.453 -36.469 -31 1 96.5 131 ASP A CA 1
ATOM 1017 C C . ASP A 1 131 ? 18.281 -36.438 -30.031 1 96.5 131 ASP A C 1
ATOM 1019 O O . ASP A 1 131 ? 17.219 -35.875 -30.344 1 96.5 131 ASP A O 1
ATOM 1023 N N . LYS A 1 132 ? 18.516 -37.094 -28.906 1 97.62 132 LYS A N 1
ATOM 1024 C CA . LYS A 1 132 ? 17.469 -37.094 -27.906 1 97.62 132 LYS A CA 1
ATOM 1025 C C . LYS A 1 132 ? 18.047 -36.906 -26.5 1 97.62 132 LYS A C 1
ATOM 1027 O O . LYS A 1 132 ? 19.266 -36.938 -26.328 1 97.62 132 LYS A O 1
ATOM 1032 N N . TYR A 1 133 ? 17.188 -36.531 -25.609 1 98.44 133 TYR A N 1
ATOM 1033 C CA . TYR A 1 133 ? 17.484 -36.531 -24.172 1 98.44 133 TYR A CA 1
ATOM 1034 C C . TYR A 1 133 ? 16.703 -37.625 -23.453 1 98.44 133 TYR A C 1
ATOM 1036 O O . TYR A 1 133 ? 15.539 -37.906 -23.797 1 98.44 133 TYR A O 1
ATOM 1044 N N . VAL A 1 134 ? 17.328 -38.281 -22.531 1 98.75 134 VAL A N 1
ATOM 1045 C CA . VAL A 1 134 ? 16.656 -39.219 -21.641 1 98.75 134 VAL A CA 1
ATOM 1046 C C . VAL A 1 134 ? 16.531 -38.594 -20.25 1 98.75 134 VAL A C 1
ATOM 1048 O O . VAL A 1 134 ? 17.531 -38.281 -19.594 1 98.75 134 VAL A O 1
ATOM 1051 N N . ILE A 1 135 ? 15.258 -38.469 -19.797 1 98.75 135 ILE A N 1
ATOM 1052 C CA . ILE A 1 135 ? 14.969 -37.75 -18.578 1 98.75 135 ILE A CA 1
ATOM 1053 C C . ILE A 1 135 ? 14.578 -38.719 -17.469 1 98.75 135 ILE A C 1
ATOM 1055 O O . ILE A 1 135 ? 13.758 -39.625 -17.672 1 98.75 135 ILE A O 1
ATOM 1059 N N . ASN A 1 136 ? 15.195 -38.625 -16.359 1 98.75 136 ASN A N 1
ATOM 1060 C CA . ASN A 1 136 ? 14.898 -39.375 -15.156 1 98.75 136 ASN A CA 1
ATOM 1061 C C . ASN A 1 136 ? 14.773 -38.469 -13.938 1 98.75 136 ASN A C 1
ATOM 1063 O O . ASN A 1 136 ? 15.555 -37.531 -13.781 1 98.75 136 ASN A O 1
ATOM 1067 N N . GLY A 1 137 ? 13.789 -38.688 -13.117 1 98.12 137 GLY A N 1
ATOM 1068 C CA . GLY A 1 137 ? 13.609 -37.906 -11.906 1 98.12 137 GLY A CA 1
ATOM 1069 C C . GLY A 1 137 ? 12.156 -37.75 -11.5 1 98.12 137 GLY A C 1
ATOM 1070 O O . GLY A 1 137 ? 11.328 -38.625 -11.812 1 98.12 137 GLY A O 1
ATOM 1071 N N . SER A 1 138 ? 11.883 -36.75 -10.672 1 98.19 138 SER A N 1
ATOM 1072 C CA . SER A 1 138 ? 10.523 -36.5 -10.195 1 98.19 138 SER A CA 1
ATOM 1073 C C . SER A 1 138 ? 10.305 -35.062 -9.828 1 98.19 138 SER A C 1
ATOM 1075 O O . SER A 1 138 ? 11.258 -34.312 -9.539 1 98.19 138 SER A O 1
ATOM 1077 N N . LYS A 1 139 ? 9.164 -34.625 -9.953 1 98.19 139 LYS A N 1
ATOM 1078 C CA . LYS A 1 139 ? 8.688 -33.312 -9.508 1 98.19 139 LYS A CA 1
ATOM 1079 C C . LYS A 1 139 ? 7.52 -33.469 -8.531 1 98.19 139 LYS A C 1
ATOM 1081 O O . LYS A 1 139 ? 6.855 -34.5 -8.5 1 98.19 139 LYS A O 1
ATOM 1086 N N . MET A 1 140 ? 7.309 -32.438 -7.723 1 97.12 140 MET A N 1
ATOM 1087 C CA . MET A 1 140 ? 6.293 -32.469 -6.668 1 97.12 140 MET A CA 1
ATOM 1088 C C . MET A 1 140 ? 5.508 -31.156 -6.641 1 97.12 140 MET A C 1
ATOM 1090 O O . MET A 1 140 ? 6.059 -30.078 -6.918 1 97.12 140 MET A O 1
ATOM 1094 N N . PHE A 1 141 ? 4.141 -31.297 -6.352 1 96.56 141 PHE A N 1
ATOM 1095 C CA . PHE A 1 141 ? 3.238 -30.156 -6.223 1 96.56 141 PHE A CA 1
ATOM 1096 C C . PHE A 1 141 ? 3.121 -29.406 -7.547 1 96.56 141 PHE A C 1
ATOM 1098 O O . PHE A 1 141 ? 3.217 -28.172 -7.578 1 96.56 141 PHE A O 1
ATOM 1105 N N . ILE A 1 142 ? 2.996 -30.125 -8.586 1 97.69 142 ILE A N 1
ATOM 1106 C CA . ILE A 1 142 ? 2.924 -29.516 -9.914 1 97.69 142 ILE A CA 1
ATOM 1107 C C . ILE A 1 142 ? 1.469 -29.219 -10.266 1 97.69 142 ILE A C 1
ATOM 1109 O O . ILE A 1 142 ? 0.678 -30.141 -10.492 1 97.69 142 ILE A O 1
ATOM 1113 N N . SER A 1 143 ? 1.186 -27.938 -10.312 1 96.56 143 SER A N 1
ATOM 1114 C CA . SER A 1 143 ? -0.138 -27.516 -10.766 1 96.56 143 SER A CA 1
ATOM 1115 C C . SER A 1 143 ? -0.44 -28.062 -12.156 1 96.56 143 SER A C 1
ATOM 1117 O O . SER A 1 143 ? 0.414 -28 -13.047 1 96.56 143 SER A O 1
ATOM 1119 N N . ASN A 1 144 ? -1.604 -28.609 -12.352 1 98 144 ASN A N 1
ATOM 1120 C CA . ASN A 1 144 ? -2.107 -29.203 -13.586 1 98 144 ASN A CA 1
ATOM 1121 C C . ASN A 1 144 ? -1.387 -30.5 -13.922 1 98 144 ASN A C 1
ATOM 1123 O O . ASN A 1 144 ? -1.621 -31.094 -14.984 1 98 144 ASN A O 1
ATOM 1127 N N . GLY A 1 145 ? -0.516 -30.969 -13.086 1 98 145 GLY A N 1
ATOM 1128 C CA . GLY A 1 145 ? 0.346 -32.094 -13.414 1 98 145 GLY A CA 1
ATOM 1129 C C . GLY A 1 145 ? -0.424 -33.344 -13.82 1 98 145 GLY A C 1
ATOM 1130 O O . GLY A 1 145 ? 0.035 -34.094 -14.664 1 98 145 GLY A O 1
ATOM 1131 N N . GLY A 1 146 ? -1.576 -33.5 -13.273 1 97.75 146 GLY A N 1
ATOM 1132 C CA . GLY A 1 146 ? -2.371 -34.688 -13.539 1 97.75 146 GLY A CA 1
ATOM 1133 C C . GLY A 1 146 ? -3.295 -34.562 -14.734 1 97.75 146 GLY A C 1
ATOM 1134 O O . GLY A 1 146 ? -3.889 -35.531 -15.188 1 97.75 146 GLY A O 1
ATOM 1135 N N . ILE A 1 147 ? -3.365 -33.344 -15.289 1 98.06 147 ILE A N 1
ATOM 1136 C CA . ILE A 1 147 ? -4.363 -33.156 -16.328 1 98.06 147 ILE A CA 1
ATOM 1137 C C . ILE A 1 147 ? -3.721 -32.438 -17.531 1 98.06 147 ILE A C 1
ATOM 1139 O O . ILE A 1 147 ? -4.355 -32.281 -18.562 1 98.06 147 ILE A O 1
ATOM 1143 N N . ALA A 1 148 ? -2.459 -32.031 -17.422 1 98.5 148 ALA A N 1
ATOM 1144 C CA . ALA A 1 148 ? -1.794 -31.266 -18.469 1 98.5 148 ALA A CA 1
ATOM 1145 C C . ALA A 1 148 ? -1.546 -32.125 -19.703 1 98.5 148 ALA A C 1
ATOM 1147 O O . ALA A 1 148 ? -1.262 -33.312 -19.594 1 98.5 148 ALA A O 1
ATOM 1148 N N . ASP A 1 149 ? -1.658 -31.453 -20.859 1 98.69 149 ASP A N 1
ATOM 1149 C CA . ASP A 1 149 ? -1.246 -32.094 -22.125 1 98.69 149 ASP A CA 1
ATOM 1150 C C . ASP A 1 149 ? 0.257 -31.922 -22.344 1 98.69 149 ASP A C 1
ATOM 1152 O O . ASP A 1 149 ? 0.893 -32.781 -22.953 1 98.69 149 ASP A O 1
ATOM 1156 N N . TYR A 1 150 ? 0.769 -30.844 -21.891 1 98.75 150 TYR A N 1
ATOM 1157 C CA . TYR A 1 150 ? 2.191 -30.531 -21.984 1 98.75 150 TYR A CA 1
ATOM 1158 C C . TYR A 1 150 ? 2.717 -29.969 -20.672 1 98.75 150 TYR A C 1
ATOM 1160 O O . TYR A 1 150 ? 1.967 -29.344 -19.906 1 98.75 150 TYR A O 1
ATOM 1168 N N . ILE A 1 151 ? 3.982 -30.203 -20.406 1 98.75 151 ILE A N 1
ATOM 1169 C CA . ILE A 1 151 ? 4.66 -29.688 -19.219 1 98.75 151 ILE A CA 1
ATOM 1170 C C . ILE A 1 151 ? 5.949 -28.984 -19.641 1 98.75 151 ILE A C 1
ATOM 1172 O O . ILE A 1 151 ? 6.766 -29.547 -20.375 1 98.75 151 ILE A O 1
ATOM 1176 N N . VAL A 1 152 ? 6.074 -27.734 -19.25 1 98.81 152 VAL A N 1
ATOM 1177 C CA . VAL A 1 152 ? 7.402 -27.125 -19.266 1 98.81 152 VAL A CA 1
ATOM 1178 C C . VAL A 1 152 ? 8.234 -27.672 -18.109 1 98.81 152 VAL A C 1
ATOM 1180 O O . VAL A 1 152 ? 7.906 -27.469 -16.953 1 98.81 152 VAL A O 1
ATOM 1183 N N . LEU A 1 153 ? 9.312 -28.391 -18.453 1 98.81 153 LEU A N 1
ATOM 1184 C CA . LEU A 1 153 ? 10.086 -29.109 -17.453 1 98.81 153 LEU A CA 1
ATOM 1185 C C . LEU A 1 153 ? 11.5 -28.531 -17.344 1 98.81 153 LEU A C 1
ATOM 1187 O O . LEU A 1 153 ? 12.164 -28.312 -18.359 1 98.81 153 LEU A O 1
ATOM 1191 N N . LEU A 1 154 ? 11.914 -28.266 -16.125 1 98.56 154 LEU A N 1
ATOM 1192 C CA . LEU A 1 154 ? 13.305 -27.938 -15.867 1 98.56 154 LEU A CA 1
ATOM 1193 C C . LEU A 1 154 ? 14.086 -29.172 -15.422 1 98.56 154 LEU A C 1
ATOM 1195 O O . LEU A 1 154 ? 13.656 -29.891 -14.523 1 98.56 154 LEU A O 1
ATOM 1199 N N . ALA A 1 155 ? 15.195 -29.453 -16.078 1 98.38 155 ALA A N 1
ATOM 1200 C CA . ALA A 1 155 ? 16.031 -30.609 -15.742 1 98.38 155 ALA A CA 1
ATOM 1201 C C . ALA A 1 155 ? 17.516 -30.281 -15.914 1 98.38 155 ALA A C 1
ATOM 1203 O O . ALA A 1 155 ? 17.875 -29.359 -16.641 1 98.38 155 ALA A O 1
ATOM 1204 N N . ARG A 1 156 ? 18.281 -30.984 -15.195 1 97.88 156 ARG A N 1
ATOM 1205 C CA . ARG A 1 156 ? 19.734 -30.812 -15.266 1 97.88 156 ARG A CA 1
ATOM 1206 C C . ARG A 1 156 ? 20.312 -31.531 -16.469 1 97.88 156 ARG A C 1
ATOM 1208 O O . ARG A 1 156 ? 20.094 -32.719 -16.656 1 97.88 156 ARG A O 1
ATOM 1215 N N . THR A 1 157 ? 21.141 -30.812 -17.281 1 97.62 157 THR A N 1
ATOM 1216 C CA . THR A 1 157 ? 21.734 -31.375 -18.5 1 97.62 157 THR A CA 1
ATOM 1217 C C . THR A 1 157 ? 23.25 -31.375 -18.406 1 97.62 157 THR A C 1
ATOM 1219 O O . THR A 1 157 ? 23.938 -31.875 -19.312 1 97.62 157 THR A O 1
ATOM 1222 N N . SER A 1 158 ? 23.75 -30.75 -17.422 1 93.88 158 SER A N 1
ATOM 1223 C CA . SER A 1 158 ? 25.188 -30.672 -17.266 1 93.88 158 SER A CA 1
ATOM 1224 C C . SER A 1 158 ? 25.594 -30.703 -15.789 1 93.88 158 SER A C 1
ATOM 1226 O O . SER A 1 158 ? 24.812 -30.328 -14.922 1 93.88 158 SER A O 1
ATOM 1228 N N . ASP A 1 159 ? 26.75 -31.281 -15.516 1 87.12 159 ASP A N 1
ATOM 1229 C CA . ASP A 1 159 ? 27.297 -31.312 -14.156 1 87.12 159 ASP A CA 1
ATOM 1230 C C . ASP A 1 159 ? 28.359 -30.234 -13.961 1 87.12 159 ASP A C 1
ATOM 1232 O O . ASP A 1 159 ? 29.266 -30.375 -13.141 1 87.12 159 ASP A O 1
ATOM 1236 N N . GLU A 1 160 ? 28.203 -29.25 -14.688 1 85.94 160 GLU A N 1
ATOM 1237 C CA . GLU A 1 160 ? 29.188 -28.172 -14.594 1 85.94 160 GLU A CA 1
ATOM 1238 C C . GLU A 1 160 ? 29.188 -27.547 -13.203 1 85.94 160 GLU A C 1
ATOM 1240 O O . GLU A 1 160 ? 28.25 -27.734 -12.43 1 85.94 160 GLU A O 1
ATOM 1245 N N . GLU A 1 161 ? 30.234 -26.859 -12.867 1 84.38 161 GLU A N 1
ATOM 1246 C CA . GLU A 1 161 ? 30.469 -26.328 -11.531 1 84.38 161 GLU A CA 1
ATOM 1247 C C . GLU A 1 161 ? 29.406 -25.312 -11.141 1 84.38 161 GLU A C 1
ATOM 1249 O O . GLU A 1 161 ? 28.875 -25.359 -10.031 1 84.38 161 GLU A O 1
ATOM 1254 N N . ASN A 1 162 ? 29.188 -24.406 -12.047 1 88.94 162 ASN A N 1
ATOM 1255 C CA . ASN A 1 162 ? 28.125 -23.438 -11.797 1 88.94 162 ASN A CA 1
ATOM 1256 C C . ASN A 1 162 ? 26.75 -24.031 -12.039 1 88.94 162 ASN A C 1
ATOM 1258 O O . ASN A 1 162 ? 26.281 -24.109 -13.172 1 88.94 162 ASN A O 1
ATOM 1262 N N . LYS A 1 163 ? 26.062 -24.375 -10.969 1 86.38 163 LYS A N 1
ATOM 1263 C CA . LYS A 1 163 ? 24.812 -25.109 -11.023 1 86.38 163 LYS A CA 1
ATOM 1264 C C . LYS A 1 163 ? 23.734 -24.312 -11.766 1 86.38 163 LYS A C 1
ATOM 1266 O O . LYS A 1 163 ? 22.812 -24.906 -12.336 1 86.38 163 LYS A O 1
ATOM 1271 N N . HIS A 1 164 ? 23.844 -23.094 -11.852 1 91.5 164 HIS A N 1
ATOM 1272 C CA . HIS A 1 164 ? 22.875 -22.234 -12.508 1 91.5 164 HIS A CA 1
ATOM 1273 C C . HIS A 1 164 ? 22.938 -22.391 -14.023 1 91.5 164 HIS A C 1
ATOM 1275 O O . HIS A 1 164 ? 21.953 -22.094 -14.719 1 91.5 164 HIS A O 1
ATOM 1281 N N . HIS A 1 165 ? 24.062 -22.891 -14.547 1 90.69 165 HIS A N 1
ATOM 1282 C CA . HIS A 1 165 ? 24.266 -23 -15.984 1 90.69 165 HIS A CA 1
ATOM 1283 C C . HIS A 1 165 ? 23.984 -24.406 -16.484 1 90.69 165 HIS A C 1
ATOM 1285 O O . HIS A 1 165 ? 24.094 -24.688 -17.672 1 90.69 165 HIS A O 1
ATOM 1291 N N . GLY A 1 166 ? 23.578 -25.25 -15.688 1 93.56 166 GLY A N 1
ATOM 1292 C CA . GLY A 1 166 ? 23.453 -26.656 -16.047 1 93.56 166 GLY A CA 1
ATOM 1293 C C . GLY A 1 166 ? 22.016 -27.125 -16.156 1 93.56 166 GLY A C 1
ATOM 1294 O O . GLY A 1 166 ? 21.734 -28.328 -16.109 1 93.56 166 GLY A O 1
ATOM 1295 N N . LEU A 1 167 ? 21.109 -26.141 -16.219 1 97.62 167 LEU A N 1
ATOM 1296 C CA . LEU A 1 167 ? 19.703 -26.516 -16.25 1 97.62 167 LEU A CA 1
ATOM 1297 C C . LEU A 1 167 ? 19.062 -26.125 -17.578 1 97.62 167 LEU A C 1
ATOM 1299 O O . LEU A 1 167 ? 19.391 -25.062 -18.141 1 97.62 167 LEU A O 1
ATOM 1303 N N . THR A 1 168 ? 18.234 -26.984 -18.141 1 98.5 168 THR A N 1
ATOM 1304 C CA . THR A 1 168 ? 17.594 -26.781 -19.422 1 98.5 168 THR A CA 1
ATOM 1305 C C . THR A 1 168 ? 16.078 -26.984 -19.328 1 98.5 168 THR A C 1
ATOM 1307 O O . THR A 1 168 ? 15.617 -27.844 -18.578 1 98.5 168 THR A O 1
ATOM 1310 N N . THR A 1 169 ? 15.32 -26.156 -20.031 1 98.81 169 THR A N 1
ATOM 1311 C CA . THR A 1 169 ? 13.867 -26.281 -20.094 1 98.81 169 THR A CA 1
ATOM 1312 C C . THR A 1 169 ? 13.438 -27.094 -21.297 1 98.81 169 THR A C 1
ATOM 1314 O O . THR A 1 169 ? 14 -26.938 -22.391 1 98.81 169 THR A O 1
ATOM 1317 N N . PHE A 1 170 ? 12.492 -27.969 -21.094 1 98.81 170 PHE A N 1
ATOM 1318 C CA . PHE A 1 170 ? 11.945 -28.828 -22.141 1 98.81 170 PHE A CA 1
ATOM 1319 C C . PHE A 1 170 ? 10.43 -28.703 -22.203 1 98.81 170 PHE A C 1
ATOM 1321 O O . PHE A 1 170 ? 9.781 -28.453 -21.188 1 98.81 170 PHE A O 1
ATOM 1328 N N . LEU A 1 171 ? 9.883 -28.828 -23.344 1 98.88 171 LEU A N 1
ATOM 1329 C CA . LEU A 1 171 ? 8.445 -29.031 -23.484 1 98.88 171 LEU A CA 1
ATOM 1330 C C . LEU A 1 171 ? 8.125 -30.516 -23.641 1 98.88 171 LEU A C 1
ATOM 1332 O O . LEU A 1 171 ? 8.445 -31.125 -24.656 1 98.88 171 LEU A O 1
ATOM 1336 N N . ILE A 1 172 ? 7.438 -31.062 -22.672 1 98.44 172 ILE A N 1
ATOM 1337 C CA . ILE A 1 172 ? 7.184 -32.5 -22.594 1 98.44 172 ILE A CA 1
ATOM 1338 C C . ILE A 1 172 ? 5.738 -32.781 -23 1 98.44 172 ILE A C 1
ATOM 1340 O O . ILE A 1 172 ? 4.809 -32.156 -22.5 1 98.44 172 ILE A O 1
ATOM 1344 N N . ASN A 1 173 ? 5.566 -33.719 -23.906 1 98.5 173 ASN A N 1
ATOM 1345 C CA . ASN A 1 173 ? 4.258 -34.312 -24.141 1 98.5 173 ASN A CA 1
ATOM 1346 C C . ASN A 1 173 ? 3.92 -35.344 -23.094 1 98.5 173 ASN A C 1
ATOM 1348 O O . ASN A 1 173 ? 4.617 -36.375 -22.969 1 98.5 173 ASN A O 1
ATOM 1352 N N . THR A 1 174 ? 2.811 -35.156 -22.359 1 98.56 174 THR A N 1
ATOM 1353 C CA . THR A 1 174 ? 2.539 -35.969 -21.188 1 98.56 174 THR A CA 1
ATOM 1354 C C . THR A 1 174 ? 2.07 -37.375 -21.578 1 98.56 174 THR A C 1
ATOM 1356 O O . THR A 1 174 ? 1.908 -38.25 -20.719 1 98.56 174 THR A O 1
ATOM 1359 N N . LYS A 1 175 ? 1.888 -37.625 -22.844 1 97.88 175 LYS A N 1
ATOM 1360 C CA . LYS A 1 175 ? 1.52 -38.938 -23.328 1 97.88 175 LYS A CA 1
ATOM 1361 C C . LYS A 1 175 ? 2.758 -39.75 -23.672 1 97.88 175 LYS A C 1
ATOM 1363 O O . LYS A 1 175 ? 2.654 -40.938 -23.984 1 97.88 175 LYS A O 1
ATOM 1368 N N . SER A 1 176 ? 3.871 -39.156 -23.578 1 97.69 176 SER A N 1
ATOM 1369 C CA . SER A 1 176 ? 5.113 -39.844 -23.906 1 97.69 176 SER A CA 1
ATOM 1370 C C . SER A 1 176 ? 5.402 -40.938 -22.906 1 97.69 176 SER A C 1
ATOM 1372 O O . SER A 1 176 ? 5.168 -40.781 -21.703 1 97.69 176 SER A O 1
ATOM 1374 N N . PRO A 1 177 ? 5.914 -42.125 -23.453 1 98 177 PRO A N 1
ATOM 1375 C CA . PRO A 1 177 ? 6.332 -43.188 -22.531 1 98 177 PRO A CA 1
ATOM 1376 C C . PRO A 1 177 ? 7.359 -42.688 -21.5 1 98 177 PRO A C 1
ATOM 1378 O O . PRO A 1 177 ? 8.258 -41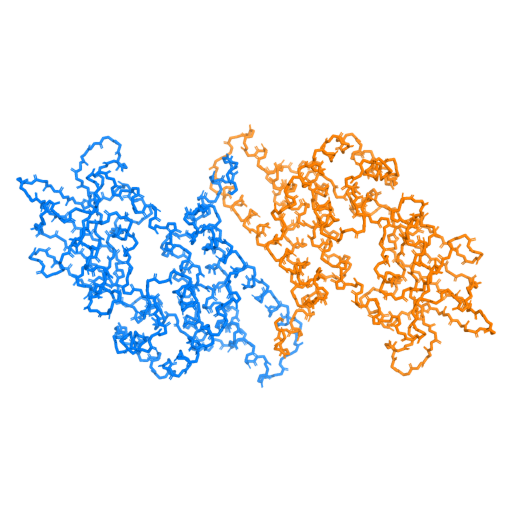.938 -21.844 1 98 177 PRO A O 1
ATOM 1381 N N . GLY A 1 178 ? 7.148 -43.125 -20.25 1 98.56 178 GLY A N 1
ATOM 1382 C CA . GLY A 1 178 ? 8.078 -42.75 -19.188 1 98.56 178 GLY A CA 1
ATOM 1383 C C . GLY A 1 178 ? 7.578 -41.625 -18.328 1 98.56 178 GLY A C 1
ATOM 1384 O O . GLY A 1 178 ? 8.188 -41.281 -17.312 1 98.56 178 GLY A O 1
ATOM 1385 N N . PHE A 1 179 ? 6.473 -41 -18.781 1 98.56 179 PHE A N 1
ATOM 1386 C CA . PHE A 1 179 ? 5.84 -39.938 -17.984 1 98.56 179 PHE A CA 1
ATOM 1387 C C . PHE A 1 179 ? 4.727 -40.531 -17.109 1 98.56 179 PHE A C 1
ATOM 1389 O O . PHE A 1 179 ? 3.885 -41.281 -17.594 1 98.56 179 PHE A O 1
ATOM 1396 N N . GLU A 1 180 ? 4.738 -40.188 -15.906 1 98.56 180 GLU A N 1
ATOM 1397 C CA . GLU A 1 180 ? 3.666 -40.562 -14.984 1 98.56 180 GLU A CA 1
ATOM 1398 C C . GLU A 1 180 ? 3.277 -39.375 -14.094 1 98.56 180 GLU A C 1
ATOM 1400 O O . GLU A 1 180 ? 4.141 -38.625 -13.641 1 98.56 180 GLU A O 1
ATOM 1405 N N . ALA A 1 181 ? 2.002 -39.25 -13.844 1 98.5 181 ALA A N 1
ATOM 1406 C CA . ALA A 1 181 ? 1.484 -38.219 -12.953 1 98.5 181 ALA A CA 1
ATOM 1407 C C . ALA A 1 181 ? 0.516 -38.812 -11.93 1 98.5 181 ALA A C 1
ATOM 1409 O O . ALA A 1 181 ? -0.328 -39.625 -12.281 1 98.5 181 ALA A O 1
ATOM 1410 N N . ASN A 1 182 ? 0.659 -38.438 -10.719 1 97.69 182 ASN A N 1
ATOM 1411 C CA . ASN A 1 182 ? -0.23 -38.844 -9.633 1 97.69 182 ASN A CA 1
ATOM 1412 C C . ASN A 1 182 ? -0.834 -37.625 -8.922 1 97.69 182 ASN A C 1
ATOM 1414 O O . ASN A 1 182 ? -0.118 -36.844 -8.281 1 97.69 182 ASN A O 1
ATOM 1418 N N . LYS A 1 183 ? -2.074 -37.531 -9 1 97.5 183 LYS A N 1
ATOM 1419 C CA . LYS A 1 183 ? -2.752 -36.406 -8.359 1 97.5 183 LYS A CA 1
ATOM 1420 C C . LYS A 1 183 ? -2.609 -36.469 -6.84 1 97.5 183 LYS A C 1
ATOM 1422 O O . LYS A 1 183 ? -2.748 -37.531 -6.246 1 97.5 183 LYS A O 1
ATOM 1427 N N . LEU A 1 184 ? -2.314 -35.344 -6.262 1 96.75 184 LEU A N 1
ATOM 1428 C CA . LEU A 1 184 ? -2.277 -35.188 -4.809 1 96.75 184 LEU A CA 1
ATOM 1429 C C . LEU A 1 184 ? -3.658 -34.875 -4.258 1 96.75 184 LEU A C 1
ATOM 1431 O O . LEU A 1 184 ? -4.406 -34.094 -4.863 1 96.75 184 LEU A O 1
ATOM 1435 N N . HIS A 1 185 ? -4.016 -35.469 -3.104 1 96.88 185 HIS A N 1
ATOM 1436 C CA . HIS A 1 185 ? -5.301 -35.219 -2.453 1 96.88 185 HIS A CA 1
ATOM 1437 C C . HIS A 1 185 ? -5.109 -34.688 -1.035 1 96.88 185 HIS A C 1
ATOM 1439 O O . HIS A 1 185 ? -4 -34.75 -0.494 1 96.88 185 HIS A O 1
ATOM 1445 N N . GLY A 1 186 ? -6.133 -34.125 -0.512 1 96.69 186 GLY A N 1
ATOM 1446 C CA . GLY A 1 186 ? -6.105 -33.656 0.865 1 96.69 186 GLY A CA 1
ATOM 1447 C C . GLY A 1 186 ? -5.367 -32.344 1.033 1 96.69 186 GLY A C 1
ATOM 1448 O O . GLY A 1 186 ? -4.828 -32.062 2.107 1 96.69 186 GLY A O 1
ATOM 1449 N N . LYS A 1 187 ? -5.309 -31.547 0.024 1 96 187 LYS A N 1
ATOM 1450 C CA . LYS A 1 187 ? -4.672 -30.234 0.123 1 96 187 LYS A CA 1
ATOM 1451 C C . LYS A 1 187 ? -5.422 -29.328 1.096 1 96 187 LYS A C 1
ATOM 1453 O O . LYS A 1 187 ? -6.641 -29.453 1.256 1 96 187 LYS A O 1
ATOM 1458 N N . LEU A 1 188 ? -4.688 -28.406 1.695 1 96.62 188 LEU A N 1
ATOM 1459 C CA . LEU A 1 188 ? -5.293 -27.453 2.627 1 96.62 188 LEU A CA 1
ATOM 1460 C C . LEU A 1 188 ? -6.309 -26.562 1.915 1 96.62 188 LEU A C 1
ATOM 1462 O O . LEU A 1 188 ? -7.43 -26.391 2.395 1 96.62 188 LEU A O 1
ATOM 1466 N N . GLY A 1 189 ? -5.941 -26.031 0.8 1 97.19 189 GLY A N 1
ATOM 1467 C CA . GLY A 1 189 ? -6.789 -25.109 0.048 1 97.19 189 GLY A CA 1
ATOM 1468 C C . GLY A 1 189 ? -6.664 -25.281 -1.454 1 97.19 189 GLY A C 1
ATOM 1469 O O . GLY A 1 189 ? -5.969 -26.188 -1.926 1 97.19 189 GLY A O 1
ATOM 1470 N N . VAL A 1 190 ? -7.473 -24.484 -2.148 1 98.06 190 VAL A N 1
ATOM 1471 C CA . VAL A 1 190 ? -7.535 -24.5 -3.607 1 98.06 190 VAL A CA 1
ATOM 1472 C C . VAL A 1 190 ? -7.734 -25.922 -4.109 1 98.06 190 VAL A C 1
ATOM 1474 O O . VAL A 1 190 ? -7.012 -26.375 -4.996 1 98.06 190 VAL A O 1
ATOM 1477 N N . ARG A 1 191 ? -8.594 -26.547 -3.531 1 97.81 191 ARG A N 1
ATOM 1478 C CA . ARG A 1 191 ? -8.766 -27.984 -3.695 1 97.81 191 ARG A CA 1
ATOM 1479 C C . ARG A 1 191 ? -9.328 -28.328 -5.074 1 97.81 191 ARG A C 1
ATOM 1481 O O . ARG A 1 191 ? -9.203 -29.453 -5.547 1 97.81 191 ARG A O 1
ATOM 1488 N N . ALA A 1 192 ? -9.922 -27.344 -5.715 1 98.12 192 ALA A N 1
ATOM 1489 C CA . ALA A 1 192 ? -10.484 -27.562 -7.039 1 98.12 192 ALA A CA 1
ATOM 1490 C C . ALA A 1 192 ? -9.398 -27.562 -8.109 1 98.12 192 ALA A C 1
ATOM 1492 O O . ALA A 1 192 ? -9.641 -27.969 -9.25 1 98.12 192 ALA A O 1
ATOM 1493 N N . THR A 1 193 ? -8.195 -27.125 -7.82 1 98 193 THR A N 1
ATOM 1494 C CA . THR A 1 193 ? -7.086 -27.188 -8.766 1 98 193 THR A CA 1
ATOM 1495 C C . THR A 1 193 ? -6.473 -28.578 -8.781 1 98 193 THR A C 1
ATOM 1497 O O . THR A 1 193 ? -6.613 -29.344 -7.816 1 98 193 THR A O 1
ATOM 1500 N N . ASN A 1 194 ? -5.891 -28.906 -9.891 1 98.06 194 ASN A N 1
ATOM 1501 C CA . ASN A 1 194 ? -5.141 -30.156 -9.977 1 98.06 194 ASN A CA 1
ATOM 1502 C C . ASN A 1 194 ? -3.672 -29.953 -9.617 1 98.06 194 ASN A C 1
ATOM 1504 O O . ASN A 1 194 ? -3.025 -29.031 -10.125 1 98.06 194 ASN A O 1
ATOM 1508 N N . THR A 1 195 ? -3.203 -30.656 -8.68 1 97.62 195 THR A N 1
ATOM 1509 C CA . THR A 1 195 ? -1.802 -30.703 -8.273 1 97.62 195 THR A CA 1
ATOM 1510 C C . THR A 1 195 ? -1.298 -32.125 -8.211 1 97.62 195 THR A C 1
ATOM 1512 O O . THR A 1 195 ? -2.002 -33.031 -7.73 1 97.62 195 THR A O 1
ATOM 1515 N N . ALA A 1 196 ? -0.049 -32.344 -8.742 1 98.31 196 ALA A N 1
ATOM 1516 C CA . ALA A 1 196 ? 0.355 -33.75 -8.867 1 98.31 196 ALA A CA 1
ATOM 1517 C C . ALA A 1 196 ? 1.848 -33.906 -8.594 1 98.31 196 ALA A C 1
ATOM 1519 O O . ALA A 1 196 ? 2.596 -32.938 -8.586 1 98.31 196 ALA A O 1
ATOM 1520 N N . GLU A 1 197 ? 2.174 -35.062 -8.266 1 98.25 197 GLU A N 1
ATOM 1521 C CA . GLU A 1 197 ? 3.541 -35.562 -8.367 1 98.25 197 GLU A CA 1
ATOM 1522 C C . GLU A 1 197 ? 3.826 -36.125 -9.758 1 98.25 197 GLU A C 1
ATOM 1524 O O . GLU A 1 197 ? 2.998 -36.844 -10.328 1 98.25 197 GLU A O 1
ATOM 1529 N N . LEU A 1 198 ? 4.953 -35.75 -10.297 1 98.69 198 LEU A N 1
ATOM 1530 C CA . LEU A 1 198 ? 5.371 -36.281 -11.594 1 98.69 198 LEU A CA 1
ATOM 1531 C C . LEU A 1 198 ? 6.566 -37.219 -11.445 1 98.69 198 LEU A C 1
ATOM 1533 O O . LEU A 1 198 ? 7.434 -37 -10.602 1 98.69 198 LEU A O 1
ATOM 1537 N N . LYS A 1 199 ? 6.594 -38.188 -12.266 1 98.62 199 LYS A N 1
ATOM 1538 C CA . LYS A 1 199 ? 7.723 -39.094 -12.359 1 98.62 199 LYS A CA 1
ATOM 1539 C C . LYS A 1 199 ? 8.164 -39.281 -13.812 1 98.62 199 LYS A C 1
ATOM 1541 O O . LYS A 1 199 ? 7.332 -39.344 -14.711 1 98.62 199 LYS A O 1
ATOM 1546 N N . PHE A 1 200 ? 9.414 -39.25 -13.938 1 98.69 200 PHE A N 1
ATOM 1547 C CA . PHE A 1 200 ? 10.047 -39.5 -15.234 1 98.69 200 PHE A CA 1
ATOM 1548 C C . PHE A 1 200 ? 10.953 -40.719 -15.18 1 98.69 200 PHE A C 1
ATOM 1550 O O . PHE A 1 200 ? 11.93 -40.719 -14.422 1 98.69 200 PHE A O 1
ATOM 1557 N N . ASN A 1 201 ? 10.617 -41.688 -15.953 1 98.69 201 ASN A N 1
ATOM 1558 C CA . ASN A 1 201 ? 11.391 -42.906 -16.062 1 98.69 201 ASN A CA 1
ATOM 1559 C C . ASN A 1 201 ? 11.859 -43.156 -17.484 1 98.69 201 ASN A C 1
ATOM 1561 O O . ASN A 1 201 ? 11.133 -43.75 -18.297 1 98.69 201 ASN A O 1
ATOM 1565 N N . ASN A 1 202 ? 13.062 -42.812 -17.719 1 98.62 202 ASN A N 1
ATOM 1566 C CA . ASN A 1 202 ? 13.656 -42.906 -19.047 1 98.62 202 ASN A CA 1
ATOM 1567 C C . ASN A 1 202 ? 12.758 -42.281 -20.109 1 98.62 202 ASN A C 1
ATOM 1569 O O . ASN A 1 202 ? 12.5 -42.875 -21.156 1 98.62 202 ASN A O 1
ATOM 1573 N N . LEU A 1 203 ? 12.234 -41.156 -19.766 1 98.69 203 LEU A N 1
ATOM 1574 C CA . LEU A 1 203 ? 11.43 -40.375 -20.719 1 98.69 203 LEU A CA 1
ATOM 1575 C C . LEU A 1 203 ? 12.297 -39.812 -21.828 1 98.69 203 LEU A C 1
ATOM 1577 O O . LEU A 1 203 ? 13.281 -39.094 -21.547 1 98.69 203 LEU A O 1
ATOM 1581 N N . GLU A 1 204 ? 11.992 -40.125 -23.047 1 98.31 204 GLU A N 1
ATOM 1582 C CA . GLU A 1 204 ? 12.773 -39.656 -24.172 1 98.31 204 GLU A CA 1
ATOM 1583 C C . GLU A 1 204 ? 12.125 -38.406 -24.797 1 98.31 204 GLU A C 1
ATOM 1585 O O . GLU A 1 204 ? 10.914 -38.375 -25.031 1 98.31 204 GLU A O 1
ATOM 1590 N N . VAL A 1 205 ? 12.914 -37.406 -24.984 1 97.81 205 VAL A N 1
ATOM 1591 C CA . VAL A 1 205 ? 12.461 -36.219 -25.688 1 97.81 205 VAL A CA 1
ATOM 1592 C C . VAL A 1 205 ? 13.477 -35.844 -26.766 1 97.81 205 VAL A C 1
ATOM 1594 O O . VAL A 1 205 ? 14.672 -36.125 -26.641 1 97.81 205 VAL A O 1
ATOM 1597 N N . SER A 1 206 ? 13.039 -35.188 -27.812 1 97.25 206 SER A N 1
ATOM 1598 C CA . SER A 1 206 ? 13.914 -34.75 -28.906 1 97.25 206 SER A CA 1
ATOM 1599 C C . SER A 1 206 ? 14.695 -33.5 -28.531 1 97.25 206 SER A C 1
ATOM 1601 O O . SER A 1 206 ? 14.289 -32.75 -27.641 1 97.25 206 SER A O 1
ATOM 1603 N N . VAL A 1 207 ? 15.789 -33.25 -29.234 1 97 207 VAL A N 1
ATOM 1604 C CA . VAL A 1 207 ? 16.547 -32 -29.062 1 97 207 VAL A CA 1
ATOM 1605 C C . VAL A 1 207 ? 15.68 -30.812 -29.438 1 97 207 VAL A C 1
ATOM 1607 O O . VAL A 1 207 ? 15.875 -29.703 -28.922 1 97 207 VAL A O 1
ATOM 1610 N N . ASP A 1 208 ? 14.641 -31.031 -30.25 1 96.81 208 ASP A N 1
ATOM 1611 C CA . ASP A 1 208 ? 13.742 -29.969 -30.688 1 96.81 208 ASP A CA 1
ATOM 1612 C C . ASP A 1 208 ? 12.75 -29.594 -29.594 1 96.81 208 ASP A C 1
ATOM 1614 O O . ASP A 1 208 ? 12.078 -28.578 -29.672 1 96.81 208 ASP A O 1
ATOM 1618 N N . ASP A 1 209 ? 12.742 -30.391 -28.516 1 98.06 209 ASP A N 1
ATOM 1619 C CA . ASP A 1 209 ? 11.82 -30.125 -27.406 1 98.06 209 ASP A CA 1
ATOM 1620 C C . ASP A 1 209 ? 12.445 -29.188 -26.391 1 98.06 209 ASP A C 1
ATOM 1622 O O . ASP A 1 209 ? 11.781 -28.75 -25.453 1 98.06 209 ASP A O 1
ATOM 1626 N N . VAL A 1 210 ? 13.711 -28.875 -26.625 1 98.69 210 VAL A N 1
ATOM 1627 C CA . VAL A 1 210 ? 14.375 -27.875 -25.797 1 98.69 210 VAL A CA 1
ATOM 1628 C C . VAL A 1 210 ? 13.727 -26.516 -26.031 1 98.69 210 VAL A C 1
ATOM 1630 O O . VAL A 1 210 ? 13.531 -26.094 -27.172 1 98.69 210 VAL A O 1
ATOM 1633 N N . ILE A 1 211 ? 13.312 -25.891 -24.969 1 98.81 211 ILE A N 1
ATOM 1634 C CA . ILE A 1 211 ? 12.828 -24.516 -25.047 1 98.81 211 ILE A CA 1
ATOM 1635 C C . ILE A 1 211 ? 13.992 -23.547 -24.875 1 98.81 211 ILE A C 1
ATOM 1637 O O . ILE A 1 211 ? 14.625 -23.5 -23.812 1 98.81 211 ILE A O 1
ATOM 1641 N N . GLY A 1 212 ? 14.242 -22.734 -25.875 1 98.44 212 GLY A N 1
ATOM 1642 C CA . GLY A 1 212 ? 15.359 -21.812 -25.797 1 98.44 212 GLY A CA 1
ATOM 1643 C C . GLY A 1 212 ? 16.703 -22.484 -25.984 1 98.44 212 GLY A C 1
ATOM 1644 O O . GLY A 1 212 ? 16.891 -23.266 -26.938 1 98.44 212 GLY A O 1
ATOM 1645 N N . GLU A 1 213 ? 17.672 -22.109 -25.062 1 98.19 213 GLU A N 1
ATOM 1646 C CA . GLU A 1 213 ? 19.031 -22.609 -25.188 1 98.19 213 GLU A CA 1
ATOM 1647 C C . GLU A 1 213 ? 19.375 -23.578 -24.062 1 98.19 213 GLU A C 1
ATOM 1649 O O . GLU A 1 213 ? 18.969 -23.391 -22.922 1 98.19 213 GLU A O 1
ATOM 1654 N N . VAL A 1 214 ? 20.156 -24.656 -24.469 1 97.88 214 VAL A N 1
ATOM 1655 C CA . VAL A 1 214 ? 20.641 -25.609 -23.484 1 97.88 214 VAL A CA 1
ATOM 1656 C C . VAL A 1 214 ? 21.469 -24.891 -22.438 1 97.88 214 VAL A C 1
ATOM 1658 O O . VAL A 1 214 ? 22.328 -24.062 -22.766 1 97.88 214 VAL A O 1
ATOM 1661 N N . GLY A 1 215 ? 21.141 -25.141 -21.188 1 97.25 215 GLY A N 1
ATOM 1662 C CA . GLY A 1 215 ? 21.922 -24.594 -20.094 1 97.25 215 GLY A CA 1
ATOM 1663 C C . GLY A 1 215 ? 21.391 -23.266 -19.594 1 97.25 215 GLY A C 1
ATOM 1664 O O . GLY A 1 215 ? 21.859 -22.75 -18.578 1 97.25 215 GLY A O 1
ATOM 1665 N N . GLN A 1 216 ? 20.312 -22.75 -20.172 1 97.75 216 GLN A N 1
ATOM 1666 C CA . GLN A 1 216 ? 19.797 -21.422 -19.812 1 97.75 216 GLN A CA 1
ATOM 1667 C C . GLN A 1 216 ? 18.484 -21.547 -19.047 1 97.75 216 GLN A C 1
ATOM 1669 O O . GLN A 1 216 ? 17.844 -20.531 -18.75 1 97.75 216 GLN A O 1
ATOM 1674 N N . GLY A 1 217 ? 18.141 -22.766 -18.688 1 98 217 GLY A N 1
ATOM 1675 C CA . GLY A 1 217 ? 16.828 -23.016 -18.109 1 98 217 GLY A CA 1
ATOM 1676 C C . GLY A 1 217 ? 16.594 -22.297 -16.797 1 98 217 GLY A C 1
ATOM 1677 O O . GLY A 1 217 ? 15.492 -21.844 -16.516 1 98 217 GLY A O 1
ATOM 1678 N N . PHE A 1 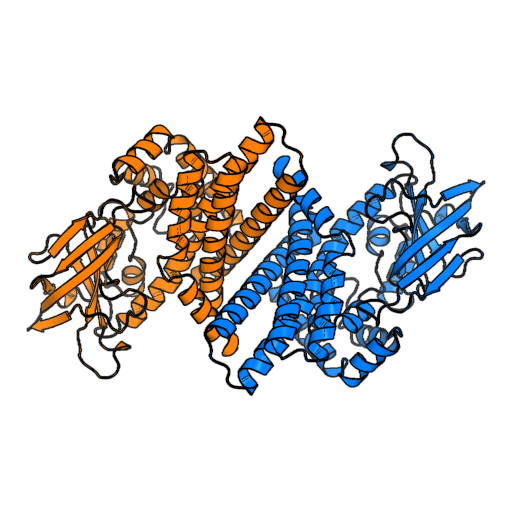218 ? 17.672 -22.203 -15.984 1 96.56 218 PHE A N 1
ATOM 1679 C CA . PHE A 1 218 ? 17.562 -21.516 -14.695 1 96.56 218 PHE A CA 1
ATOM 1680 C C . PHE A 1 218 ? 17.109 -20.078 -14.883 1 96.56 218 PHE A C 1
ATOM 1682 O O . PHE A 1 218 ? 16.188 -19.609 -14.203 1 96.56 218 PHE A O 1
ATOM 1689 N N . TYR A 1 219 ? 17.672 -19.391 -15.766 1 96.44 219 TYR A N 1
ATOM 1690 C CA . TYR A 1 219 ? 17.375 -17.984 -16 1 96.44 219 TYR A CA 1
ATOM 1691 C C . TYR A 1 219 ? 15.977 -17.797 -16.578 1 96.44 219 TYR A C 1
ATOM 1693 O O . TYR A 1 219 ? 15.289 -16.828 -16.234 1 96.44 219 TYR A O 1
ATOM 1701 N N . TYR A 1 220 ? 15.547 -18.719 -17.422 1 97.62 220 TYR A N 1
ATOM 1702 C CA . TYR A 1 220 ? 14.195 -18.672 -17.969 1 97.62 220 TYR A CA 1
ATOM 1703 C C . TYR A 1 220 ? 13.164 -18.828 -16.859 1 97.62 220 TYR A C 1
ATOM 1705 O O . TYR A 1 220 ? 12.148 -18.125 -16.828 1 97.62 220 TYR A O 1
ATOM 1713 N N . ILE A 1 221 ? 13.461 -19.734 -15.93 1 96.75 221 ILE A N 1
ATOM 1714 C CA . ILE A 1 221 ? 12.531 -20 -14.836 1 96.75 221 ILE A CA 1
ATOM 1715 C C . ILE A 1 221 ? 12.5 -18.797 -13.883 1 96.75 221 ILE A C 1
ATOM 1717 O O . ILE A 1 221 ? 11.438 -18.453 -13.359 1 96.75 221 ILE A O 1
ATOM 1721 N N . MET A 1 222 ? 13.656 -18.156 -13.641 1 93.62 222 MET A N 1
ATOM 1722 C CA . MET A 1 222 ? 13.672 -16.953 -12.812 1 93.62 222 MET A CA 1
ATOM 1723 C C . MET A 1 222 ? 12.82 -15.852 -13.438 1 93.62 222 MET A C 1
ATOM 1725 O O . MET A 1 222 ? 12.086 -15.156 -12.734 1 93.62 222 MET A O 1
ATOM 1729 N N . THR A 1 223 ? 12.93 -15.734 -14.727 1 94.19 223 THR A N 1
ATOM 1730 C CA . THR A 1 223 ? 12.109 -14.766 -15.445 1 94.19 223 THR A CA 1
ATOM 1731 C C . THR A 1 223 ? 10.625 -15.109 -15.305 1 94.19 223 THR A C 1
ATOM 1733 O O . THR A 1 223 ? 9.797 -14.227 -15.07 1 94.19 223 THR A O 1
ATOM 1736 N N . PHE A 1 224 ? 10.344 -16.344 -15.445 1 95.38 224 PHE A N 1
ATOM 1737 C CA . PHE A 1 224 ? 8.969 -16.812 -15.273 1 95.38 224 PHE A CA 1
ATOM 1738 C C . PHE A 1 224 ? 8.438 -16.453 -13.891 1 95.38 224 PHE A C 1
ATOM 1740 O O . PHE A 1 224 ? 7.316 -15.953 -13.766 1 95.38 224 PHE A O 1
ATOM 1747 N N . PHE A 1 225 ? 9.219 -16.656 -12.836 1 93.31 225 PHE A N 1
ATOM 1748 C CA . PHE A 1 225 ? 8.773 -16.406 -11.469 1 93.31 225 PHE A CA 1
ATOM 1749 C C . PHE A 1 225 ? 8.484 -14.922 -11.266 1 93.31 225 PHE A C 1
ATOM 1751 O O . PHE A 1 225 ? 7.555 -14.555 -10.547 1 93.31 225 PHE A O 1
ATOM 1758 N N . ASN A 1 226 ? 9.242 -14.07 -11.867 1 92.06 226 ASN A N 1
ATOM 1759 C CA . ASN A 1 226 ? 8.984 -12.633 -11.781 1 92.06 226 ASN A CA 1
ATOM 1760 C C . ASN A 1 226 ? 7.621 -12.273 -12.359 1 92.06 226 ASN A C 1
ATOM 1762 O O . ASN A 1 226 ? 6.965 -11.344 -11.883 1 92.06 226 ASN A O 1
ATOM 1766 N N . ILE A 1 227 ? 7.262 -13.07 -13.297 1 94.5 227 ILE A N 1
ATOM 1767 C CA . ILE A 1 227 ? 5.977 -12.82 -13.938 1 94.5 227 ILE A CA 1
ATOM 1768 C C . ILE A 1 227 ? 4.855 -13.445 -13.109 1 94.5 227 ILE A C 1
ATOM 1770 O O . ILE A 1 227 ? 3.875 -12.781 -12.781 1 94.5 227 ILE A O 1
ATOM 1774 N N . SER A 1 228 ? 5.035 -14.656 -12.734 1 95.44 228 SER A N 1
ATOM 1775 C CA . SER A 1 228 ? 3.969 -15.43 -12.109 1 95.44 228 SER A CA 1
ATOM 1776 C C . SER A 1 228 ? 3.619 -14.875 -10.727 1 95.44 228 SER A C 1
ATOM 1778 O O . SER A 1 228 ? 2.469 -14.969 -10.289 1 95.44 228 SER A O 1
ATOM 1780 N N . ARG A 1 229 ? 4.609 -14.32 -10.039 1 96.88 229 ARG A N 1
ATOM 1781 C CA . ARG A 1 229 ? 4.398 -13.805 -8.695 1 96.88 229 ARG A CA 1
ATOM 1782 C C . ARG A 1 229 ? 3.346 -12.695 -8.688 1 96.88 229 ARG A C 1
ATOM 1784 O O . ARG A 1 229 ? 2.588 -12.562 -7.723 1 96.88 229 ARG A O 1
ATOM 1791 N N . ILE A 1 230 ? 3.266 -11.961 -9.742 1 97.56 230 ILE A N 1
ATOM 1792 C CA . ILE A 1 230 ? 2.281 -10.891 -9.828 1 97.56 230 ILE A CA 1
ATOM 1793 C C . ILE A 1 230 ? 0.875 -11.484 -9.883 1 97.56 230 ILE A C 1
ATOM 1795 O O . ILE A 1 230 ? -0.069 -10.914 -9.328 1 97.56 230 ILE A O 1
ATOM 1799 N N . TYR A 1 231 ? 0.712 -12.57 -10.555 1 97.62 231 TYR A N 1
ATOM 1800 C CA . TYR A 1 231 ? -0.589 -13.227 -10.641 1 97.62 231 TYR A CA 1
ATOM 1801 C C . TYR A 1 231 ? -0.963 -13.875 -9.312 1 97.62 231 TYR A C 1
ATOM 1803 O O . TYR A 1 231 ? -2.141 -13.93 -8.953 1 97.62 231 TYR A O 1
ATOM 1811 N N . VAL A 1 232 ? 0.057 -14.344 -8.586 1 98.38 232 VAL A N 1
ATOM 1812 C CA . VAL A 1 232 ? -0.209 -14.852 -7.242 1 98.38 232 VAL A CA 1
ATOM 1813 C C . VAL A 1 232 ? -0.668 -13.719 -6.336 1 98.38 232 VAL A C 1
ATOM 1815 O O . VAL A 1 232 ? -1.562 -13.898 -5.504 1 98.38 232 VAL A O 1
ATOM 1818 N N . ALA A 1 233 ? -0.042 -12.57 -6.477 1 98.81 233 ALA A N 1
ATOM 1819 C CA . ALA A 1 233 ? -0.509 -11.391 -5.742 1 98.81 233 ALA A CA 1
ATOM 1820 C C . ALA A 1 233 ? -1.972 -11.094 -6.059 1 98.81 233 ALA A C 1
ATOM 1822 O O . ALA A 1 233 ? -2.748 -10.75 -5.164 1 98.81 233 ALA A O 1
ATOM 1823 N N . ALA A 1 234 ? -2.35 -11.25 -7.309 1 98.69 234 ALA A N 1
ATOM 1824 C CA . ALA A 1 234 ? -3.732 -11.023 -7.723 1 98.69 234 ALA A CA 1
ATOM 1825 C C . ALA A 1 234 ? -4.668 -12.047 -7.09 1 98.69 234 ALA A C 1
ATOM 1827 O O . ALA A 1 234 ? -5.785 -11.719 -6.691 1 98.69 234 ALA A O 1
ATOM 1828 N N . GLN A 1 235 ? -4.234 -13.312 -7.051 1 98.88 235 GLN A N 1
ATOM 1829 C CA . GLN A 1 235 ? -5.008 -14.336 -6.359 1 98.88 235 GLN A CA 1
ATOM 1830 C C . GLN A 1 235 ? -5.277 -13.938 -4.91 1 98.88 235 GLN A C 1
ATOM 1832 O O . GLN A 1 235 ? -6.422 -13.977 -4.453 1 98.88 235 GLN A O 1
ATOM 1837 N N . ALA A 1 236 ? -4.184 -13.531 -4.266 1 98.94 236 ALA A N 1
ATOM 1838 C CA . ALA A 1 236 ? -4.258 -13.156 -2.855 1 98.94 236 ALA A CA 1
ATOM 1839 C C . ALA A 1 236 ? -5.164 -11.945 -2.658 1 98.94 236 ALA A C 1
ATOM 1841 O O . ALA A 1 236 ? -5.957 -11.906 -1.713 1 98.94 236 ALA A O 1
ATOM 1842 N N . LEU A 1 237 ? -5.004 -11.039 -3.527 1 98.81 237 LEU A N 1
ATOM 1843 C CA . LEU A 1 237 ? -5.844 -9.844 -3.48 1 98.81 237 LEU A CA 1
ATOM 1844 C C . LEU A 1 237 ? -7.316 -10.211 -3.611 1 98.81 237 LEU A C 1
ATOM 1846 O O . LEU A 1 237 ? -8.156 -9.695 -2.875 1 98.81 237 LEU A O 1
ATOM 1850 N N . GLY A 1 238 ? -7.664 -11.078 -4.551 1 98.81 238 GLY A N 1
ATOM 1851 C CA . GLY A 1 238 ? -9.031 -11.555 -4.691 1 98.81 238 GLY A CA 1
ATOM 1852 C C . GLY A 1 238 ? -9.57 -12.211 -3.438 1 98.81 238 GLY A C 1
ATOM 1853 O O . GLY A 1 238 ? -10.672 -11.898 -2.988 1 98.81 238 GLY A O 1
ATOM 1854 N N . ILE A 1 239 ? -8.797 -13.078 -2.861 1 98.88 239 ILE A N 1
ATOM 1855 C CA . ILE A 1 239 ? -9.188 -13.789 -1.648 1 98.88 239 ILE A CA 1
ATOM 1856 C C . ILE A 1 239 ? -9.461 -12.789 -0.529 1 98.88 239 ILE A C 1
ATOM 1858 O O . ILE A 1 239 ? -10.469 -12.883 0.175 1 98.88 239 ILE A O 1
ATOM 1862 N N . ALA A 1 240 ? -8.547 -11.812 -0.378 1 98.94 240 ALA A N 1
ATOM 1863 C CA . ALA A 1 240 ? -8.688 -10.797 0.664 1 98.94 240 ALA A CA 1
ATOM 1864 C C . ALA A 1 240 ? -9.984 -10 0.487 1 98.94 240 ALA A C 1
ATOM 1866 O O . ALA A 1 240 ? -10.703 -9.758 1.457 1 98.94 240 ALA A O 1
ATOM 1867 N N . ARG A 1 241 ? -10.242 -9.609 -0.693 1 98.69 241 ARG A N 1
ATOM 1868 C CA . ARG A 1 241 ? -11.453 -8.844 -0.985 1 98.69 241 ARG A CA 1
ATOM 1869 C C . ARG A 1 241 ? -12.703 -9.68 -0.72 1 98.69 241 ARG A C 1
ATOM 1871 O O . ARG A 1 241 ? -13.703 -9.156 -0.22 1 98.69 241 ARG A O 1
ATOM 1878 N N . GLY A 1 242 ? -12.664 -10.938 -1.106 1 98.5 242 GLY A N 1
ATOM 1879 C CA . GLY A 1 242 ? -13.781 -11.82 -0.796 1 98.5 242 GLY A CA 1
ATOM 1880 C C . GLY A 1 242 ? -14.023 -11.969 0.693 1 98.5 242 GLY A C 1
ATOM 1881 O O . GLY A 1 242 ? -15.18 -11.969 1.139 1 98.5 242 GLY A O 1
ATOM 1882 N N . ALA A 1 243 ? -12.938 -12.141 1.43 1 98.62 243 ALA A N 1
ATOM 1883 C CA . ALA A 1 243 ? -13.055 -12.211 2.885 1 98.62 243 ALA A CA 1
ATOM 1884 C C . ALA A 1 243 ? -13.68 -10.938 3.449 1 98.62 243 ALA A C 1
ATOM 1886 O O . ALA A 1 243 ? -14.539 -11.008 4.324 1 98.62 243 ALA A O 1
ATOM 1887 N N . LEU A 1 244 ? -13.242 -9.789 2.961 1 98.62 244 LEU A N 1
ATOM 1888 C CA . LEU A 1 244 ? -13.812 -8.516 3.398 1 98.62 244 LEU A CA 1
ATOM 1889 C C . LEU A 1 244 ? -15.297 -8.453 3.086 1 98.62 244 LEU A C 1
ATOM 1891 O O . LEU A 1 244 ? -16.094 -7.957 3.896 1 98.62 244 LEU A O 1
ATOM 1895 N N . ASP A 1 245 ? -15.688 -8.883 1.888 1 97.81 245 ASP A N 1
ATOM 1896 C CA . ASP A 1 245 ? -17.094 -8.906 1.531 1 97.81 245 ASP A CA 1
ATOM 1897 C C . ASP A 1 245 ? -17.922 -9.664 2.58 1 97.81 245 ASP A C 1
ATOM 1899 O O . ASP A 1 245 ? -19.016 -9.227 2.951 1 97.81 245 ASP A O 1
ATOM 1903 N N . LYS A 1 246 ? -17.375 -10.805 3.039 1 97.75 246 LYS A N 1
ATOM 1904 C CA . LYS A 1 246 ? -18.078 -11.602 4.043 1 97.75 246 LYS A CA 1
ATOM 1905 C C . LYS A 1 246 ? -18.172 -10.852 5.367 1 97.75 246 LYS A C 1
ATOM 1907 O O . LYS A 1 246 ? -19.203 -10.906 6.043 1 97.75 246 LYS A O 1
ATOM 1912 N N . ILE A 1 247 ? -17.109 -10.172 5.723 1 97.94 247 ILE A N 1
ATOM 1913 C CA . ILE A 1 247 ? -17.109 -9.367 6.941 1 97.94 247 ILE A CA 1
ATOM 1914 C C . ILE A 1 247 ? -18.188 -8.297 6.855 1 97.94 247 ILE A C 1
ATOM 1916 O O . ILE A 1 247 ? -19 -8.156 7.762 1 97.94 247 ILE A O 1
ATOM 1920 N N . LEU A 1 248 ? -18.203 -7.555 5.762 1 98 248 LEU A N 1
ATOM 1921 C CA . LEU A 1 248 ? -19.125 -6.434 5.594 1 98 248 LEU A CA 1
ATOM 1922 C C . LEU A 1 248 ? -20.578 -6.914 5.582 1 98 248 LEU A C 1
ATOM 1924 O O . LEU A 1 248 ? -21.453 -6.273 6.172 1 98 248 LEU A O 1
ATOM 1928 N N . GLU A 1 249 ? -20.828 -7.992 4.875 1 96.88 249 GLU A N 1
ATOM 1929 C CA . GLU A 1 249 ? -22.172 -8.578 4.855 1 96.88 249 GLU A CA 1
ATOM 1930 C C . GLU A 1 249 ? -22.641 -8.898 6.27 1 96.88 249 GLU A C 1
ATOM 1932 O O . GLU A 1 249 ? -23.781 -8.578 6.637 1 96.88 249 GLU A O 1
ATOM 1937 N N . PHE A 1 250 ? -21.828 -9.586 7.043 1 97.12 250 PHE A N 1
ATOM 1938 C CA . PHE A 1 250 ? -22.172 -9.977 8.406 1 97.12 250 PHE A CA 1
ATOM 1939 C C . PHE A 1 250 ? -22.406 -8.75 9.273 1 97.12 250 PHE A C 1
ATOM 1941 O O . PHE A 1 250 ? -23.375 -8.711 10.039 1 97.12 250 PHE A O 1
ATOM 1948 N N . VAL A 1 251 ? -21.531 -7.746 9.18 1 97.62 251 VAL A N 1
ATOM 1949 C CA . VAL A 1 251 ? -21.609 -6.531 9.984 1 97.62 251 VAL A CA 1
ATOM 1950 C C . VAL A 1 251 ? -22.906 -5.793 9.672 1 97.62 251 VAL A C 1
ATOM 1952 O O . VAL A 1 251 ? -23.609 -5.363 10.586 1 97.62 251 VAL A O 1
ATOM 1955 N N . LYS A 1 252 ? -23.297 -5.699 8.453 1 97 252 LYS A N 1
ATOM 1956 C CA . LYS A 1 252 ? -24.516 -5.012 8.031 1 97 252 LYS A CA 1
ATOM 1957 C C . LYS A 1 252 ? -25.75 -5.781 8.469 1 97 252 LYS A C 1
ATOM 1959 O O . LYS A 1 252 ? -26.688 -5.203 9.031 1 97 252 LYS A O 1
ATOM 1964 N N . ASN A 1 253 ? -25.734 -7.078 8.188 1 96.62 253 ASN A N 1
ATOM 1965 C CA . ASN A 1 253 ? -26.891 -7.914 8.484 1 96.62 253 ASN A CA 1
ATOM 1966 C C . ASN A 1 253 ? -27.188 -7.949 9.984 1 96.62 253 ASN A C 1
ATOM 1968 O O . ASN A 1 253 ? -28.344 -8.117 10.391 1 96.62 253 ASN A O 1
ATOM 1972 N N . ASN A 1 254 ? -26.172 -7.789 10.789 1 96.69 254 ASN A N 1
ATOM 1973 C CA . ASN A 1 254 ? -26.359 -7.891 12.234 1 96.69 254 ASN A CA 1
ATOM 1974 C C . ASN A 1 254 ? -26.266 -6.527 12.914 1 96.69 254 ASN A C 1
ATOM 1976 O O . ASN A 1 254 ? -26.219 -6.441 14.141 1 96.69 254 ASN A O 1
ATOM 1980 N N . ASN A 1 255 ? -26.109 -5.422 12.18 1 96.31 255 ASN A N 1
ATOM 1981 C CA . ASN A 1 255 ? -26.062 -4.039 12.641 1 96.31 255 ASN A CA 1
ATOM 1982 C C . ASN A 1 255 ? -24.984 -3.848 13.703 1 96.31 255 ASN A C 1
ATOM 1984 O O . ASN A 1 255 ? -25.25 -3.297 14.773 1 96.31 255 ASN A O 1
ATOM 1988 N N . ILE A 1 256 ? -23.891 -4.449 13.414 1 96.56 256 ILE A N 1
ATOM 1989 C CA . ILE A 1 256 ? -22.766 -4.336 14.328 1 96.56 256 ILE A CA 1
ATOM 1990 C C . ILE A 1 256 ? -22.156 -2.939 14.234 1 96.56 256 ILE A C 1
ATOM 1992 O O . ILE A 1 256 ? -21.875 -2.451 13.133 1 96.56 256 ILE A O 1
ATOM 1996 N N . LYS A 1 257 ? -21.844 -2.285 15.445 1 94.25 257 LYS A N 1
ATOM 1997 C CA . LYS A 1 257 ? -21.344 -0.914 15.43 1 94.25 257 LYS A CA 1
ATOM 1998 C C . LYS A 1 257 ? -20.219 -0.726 16.438 1 94.25 257 LYS A C 1
ATOM 2000 O O . LYS A 1 257 ? -19.766 0.398 16.672 1 94.25 257 LYS A O 1
ATOM 2005 N N . ASP A 1 258 ? -19.766 -1.843 17.078 1 96.19 258 ASP A N 1
ATOM 2006 C CA . ASP A 1 258 ? -18.75 -1.689 18.125 1 96.19 258 ASP A CA 1
ATOM 2007 C C . ASP A 1 258 ? -17.422 -1.229 17.531 1 96.19 258 ASP A C 1
ATOM 2009 O O . ASP A 1 258 ? -17.109 -1.527 16.375 1 96.19 258 ASP A O 1
ATOM 2013 N N . GLU A 1 259 ? -16.656 -0.531 18.359 1 95.44 259 GLU A N 1
ATOM 2014 C CA . GLU A 1 259 ? -15.43 0.128 17.906 1 95.44 259 GLU A CA 1
ATOM 2015 C C . GLU A 1 259 ? -14.391 -0.891 17.438 1 95.44 259 GLU A C 1
ATOM 2017 O O . GLU A 1 259 ? -13.664 -0.649 16.469 1 95.44 259 GLU A O 1
ATOM 2022 N N . TYR A 1 260 ? -14.25 -1.978 18.156 1 95.69 260 TYR A N 1
ATOM 2023 C CA . TYR A 1 260 ? -13.289 -3.002 17.766 1 95.69 260 TYR A CA 1
ATOM 2024 C C . TYR A 1 260 ? -13.516 -3.455 16.328 1 95.69 260 TYR A C 1
ATOM 2026 O O . TYR A 1 260 ? -12.586 -3.486 15.523 1 95.69 260 TYR A O 1
ATOM 2034 N N . THR A 1 261 ? -14.805 -3.857 16.031 1 97.56 261 THR A N 1
ATOM 2035 C CA . THR A 1 261 ? -15.148 -4.34 14.695 1 97.56 261 THR A CA 1
ATOM 2036 C C . THR A 1 261 ? -14.914 -3.252 13.648 1 97.56 261 THR A C 1
ATOM 2038 O O . THR A 1 261 ? -14.414 -3.527 12.555 1 97.56 261 THR A O 1
ATOM 2041 N N . MET A 1 262 ? -15.219 -1.972 13.992 1 97.75 262 MET A N 1
ATOM 2042 C CA . MET A 1 262 ? -15.008 -0.866 13.062 1 97.75 262 MET A CA 1
ATOM 2043 C C . MET A 1 262 ? -13.523 -0.671 12.773 1 97.75 262 MET A C 1
ATOM 2045 O O . MET A 1 262 ? -13.133 -0.434 11.633 1 97.75 262 MET A O 1
ATOM 2049 N N . PHE A 1 263 ? -12.688 -0.802 13.766 1 98.25 263 PHE A N 1
ATOM 2050 C CA . PHE A 1 263 ? -11.25 -0.672 13.586 1 98.25 263 PHE A CA 1
ATOM 2051 C C . PHE A 1 263 ? -10.711 -1.792 12.695 1 98.25 263 PHE A C 1
ATOM 2053 O O . PHE A 1 263 ? -9.867 -1.556 11.836 1 98.25 263 PHE A O 1
ATOM 2060 N N . LYS A 1 264 ? -11.242 -2.986 12.938 1 98.31 264 LYS A N 1
ATOM 2061 C CA . LYS A 1 264 ? -10.773 -4.125 12.156 1 98.31 264 LYS A CA 1
ATOM 2062 C C . LYS A 1 264 ? -11.219 -4.012 10.703 1 98.31 264 LYS A C 1
ATOM 2064 O O . LYS A 1 264 ? -10.461 -4.344 9.789 1 98.31 264 LYS A O 1
ATOM 2069 N N . VAL A 1 265 ? -12.453 -3.545 10.453 1 98.19 265 VAL A N 1
ATOM 2070 C CA . VAL A 1 265 ? -12.93 -3.289 9.094 1 98.19 265 VAL A CA 1
ATOM 2071 C C . VAL A 1 265 ? -12.008 -2.277 8.406 1 98.19 265 VAL A C 1
ATOM 2073 O O . VAL A 1 265 ? -11.641 -2.459 7.246 1 98.19 265 VAL A O 1
ATOM 2076 N N . SER A 1 266 ? -11.609 -1.287 9.133 1 98.56 266 SER A N 1
ATOM 2077 C CA . SER A 1 266 ? -10.719 -0.259 8.609 1 98.56 266 SER A CA 1
ATOM 2078 C C . SER A 1 266 ? -9.344 -0.834 8.281 1 98.56 266 SER A C 1
ATOM 2080 O O . SER A 1 266 ? -8.805 -0.582 7.199 1 98.56 266 SER A O 1
ATOM 2082 N N . ASP A 1 267 ? -8.82 -1.62 9.195 1 98.44 267 ASP A N 1
ATOM 2083 C CA . ASP A 1 267 ? -7.492 -2.195 9.008 1 98.44 267 ASP A CA 1
ATOM 2084 C C . ASP A 1 267 ? -7.453 -3.111 7.789 1 98.44 267 ASP A C 1
ATOM 2086 O O . ASP A 1 267 ? -6.535 -3.029 6.973 1 98.44 267 ASP A O 1
ATOM 2090 N N . VAL A 1 268 ? -8.461 -3.953 7.676 1 98.56 268 VAL A N 1
ATOM 2091 C CA . VAL A 1 268 ? -8.531 -4.91 6.574 1 98.56 268 VAL A CA 1
ATOM 2092 C C . VAL A 1 268 ? -8.68 -4.164 5.25 1 98.56 268 VAL A C 1
ATOM 2094 O O . VAL A 1 268 ? -7.973 -4.461 4.281 1 98.56 268 VAL A O 1
ATOM 2097 N N . SER A 1 269 ? -9.531 -3.174 5.227 1 98.62 269 SER A N 1
ATOM 2098 C CA . SER A 1 269 ? -9.773 -2.414 4.004 1 98.62 269 SER A CA 1
ATOM 2099 C C . SER A 1 269 ? -8.531 -1.655 3.562 1 98.62 269 SER A C 1
ATOM 2101 O O . SER A 1 269 ? -8.227 -1.592 2.371 1 98.62 269 SER A O 1
ATOM 2103 N N . THR A 1 270 ? -7.816 -1.118 4.523 1 98.75 270 THR A N 1
ATOM 2104 C CA . THR A 1 270 ? -6.613 -0.349 4.23 1 98.75 270 THR A CA 1
ATOM 2105 C C . THR A 1 270 ? -5.516 -1.254 3.678 1 98.75 270 THR A C 1
ATOM 2107 O O . THR A 1 270 ? -4.855 -0.909 2.697 1 98.75 270 THR A O 1
ATOM 2110 N N . ARG A 1 271 ? -5.324 -2.422 4.289 1 98.62 271 ARG A N 1
ATOM 2111 C CA . ARG A 1 271 ? -4.32 -3.375 3.828 1 98.62 271 ARG A CA 1
ATOM 2112 C C . ARG A 1 271 ? -4.641 -3.867 2.42 1 98.62 271 ARG A C 1
ATOM 2114 O O . ARG A 1 271 ? -3.734 -4.051 1.603 1 98.62 271 ARG A O 1
ATOM 2121 N N . ILE A 1 272 ? -5.906 -4.105 2.168 1 98.75 272 ILE A N 1
ATOM 2122 C CA . ILE A 1 272 ? -6.332 -4.578 0.855 1 98.75 272 ILE A CA 1
ATOM 2123 C C . ILE A 1 272 ? -6.031 -3.51 -0.197 1 98.75 272 ILE A C 1
ATOM 2125 O O . ILE A 1 272 ? -5.496 -3.816 -1.264 1 98.75 272 ILE A O 1
ATOM 2129 N N . GLU A 1 273 ? -6.336 -2.27 0.136 1 98.56 273 GLU A N 1
ATOM 2130 C CA . GLU A 1 273 ? -6.066 -1.197 -0.818 1 98.56 273 GLU A CA 1
ATOM 2131 C C . GLU A 1 273 ? -4.57 -1.023 -1.044 1 98.56 273 GLU A C 1
ATOM 2133 O O . GLU A 1 273 ? -4.125 -0.819 -2.176 1 98.56 273 GLU A O 1
ATOM 2138 N N . ALA A 1 274 ? -3.807 -1.086 0.017 1 98.56 274 ALA A N 1
ATOM 2139 C CA . ALA A 1 274 ? -2.354 -1.031 -0.106 1 98.56 274 ALA A CA 1
ATOM 2140 C C . ALA A 1 274 ? -1.835 -2.166 -0.986 1 98.56 274 ALA A C 1
ATOM 2142 O O . ALA A 1 274 ? -0.99 -1.946 -1.858 1 98.56 274 ALA A O 1
ATOM 2143 N N . SER A 1 275 ? -2.352 -3.387 -0.76 1 98.69 275 SER A N 1
ATOM 2144 C CA . SER A 1 275 ? -1.976 -4.551 -1.558 1 98.69 275 SER A CA 1
ATOM 2145 C C . SER A 1 275 ? -2.311 -4.344 -3.031 1 98.69 275 SER A C 1
ATOM 2147 O O . SER A 1 275 ? -1.521 -4.695 -3.908 1 98.69 275 SER A O 1
ATOM 2149 N N . ARG A 1 276 ? -3.465 -3.822 -3.25 1 98.19 276 ARG A N 1
ATOM 2150 C CA . ARG A 1 276 ? -3.91 -3.572 -4.617 1 98.19 276 ARG A CA 1
ATOM 2151 C C . ARG A 1 276 ? -2.979 -2.598 -5.328 1 98.19 276 ARG A C 1
ATOM 2153 O O . ARG A 1 276 ? -2.578 -2.832 -6.469 1 98.19 276 ARG A O 1
ATOM 2160 N N . GLN A 1 277 ? -2.613 -1.568 -4.637 1 97.56 277 GLN A N 1
ATOM 2161 C CA . GLN A 1 277 ? -1.73 -0.562 -5.219 1 97.56 277 GLN A CA 1
ATOM 2162 C C . GLN A 1 277 ? -0.35 -1.144 -5.512 1 97.56 277 GLN A C 1
ATOM 2164 O O . GLN A 1 277 ? 0.231 -0.876 -6.566 1 97.56 277 GLN A O 1
ATOM 2169 N N . LEU A 1 278 ? 0.192 -1.906 -4.59 1 98 278 LEU A N 1
ATOM 2170 C CA . LEU A 1 278 ? 1.479 -2.559 -4.805 1 98 278 LEU A CA 1
ATOM 2171 C C . LEU A 1 278 ? 1.42 -3.5 -6 1 98 278 LEU A C 1
ATOM 2173 O O . LEU A 1 278 ? 2.314 -3.486 -6.852 1 98 278 LEU A O 1
ATOM 2177 N N . THR A 1 279 ? 0.354 -4.305 -6.078 1 98.31 279 THR A N 1
ATOM 2178 C CA . THR A 1 279 ? 0.197 -5.301 -7.133 1 98.31 279 THR A CA 1
ATOM 2179 C C . THR A 1 279 ? 0.082 -4.629 -8.5 1 98.31 279 THR A C 1
ATOM 2181 O O . THR A 1 279 ? 0.789 -4.996 -9.438 1 98.31 279 THR A O 1
ATOM 2184 N N . TYR A 1 280 ? -0.75 -3.613 -8.578 1 97.5 280 TYR A N 1
ATOM 2185 C CA . TYR A 1 280 ? -0.984 -2.941 -9.852 1 97.5 280 TYR A CA 1
ATOM 2186 C C . TYR A 1 280 ? 0.249 -2.158 -10.289 1 97.5 280 TYR A C 1
ATOM 2188 O O . TYR A 1 280 ? 0.548 -2.078 -11.484 1 97.5 280 TYR A O 1
ATOM 2196 N N . ASN A 1 281 ? 0.928 -1.569 -9.312 1 96.44 281 ASN A N 1
ATOM 2197 C CA . ASN A 1 281 ? 2.174 -0.884 -9.633 1 96.44 281 ASN A CA 1
ATOM 2198 C C . ASN A 1 281 ? 3.219 -1.851 -10.188 1 96.44 281 ASN A C 1
ATOM 2200 O O . ASN A 1 281 ? 3.816 -1.593 -11.234 1 96.44 281 ASN A O 1
ATOM 2204 N N . ALA A 1 282 ? 3.432 -2.986 -9.531 1 97.19 282 ALA A N 1
ATOM 2205 C CA . ALA A 1 282 ? 4.371 -4 -10 1 97.19 282 ALA A CA 1
ATOM 2206 C C . ALA A 1 282 ? 3.977 -4.52 -11.383 1 97.19 282 ALA A C 1
ATOM 2208 O O . ALA A 1 282 ? 4.828 -4.676 -12.258 1 97.19 282 ALA A O 1
ATOM 2209 N N . ALA A 1 283 ? 2.695 -4.738 -11.586 1 97.44 283 ALA A N 1
ATOM 2210 C CA . ALA A 1 283 ? 2.174 -5.246 -12.852 1 97.44 283 ALA A CA 1
ATOM 2211 C C . ALA A 1 283 ? 2.424 -4.254 -13.984 1 97.44 283 ALA A C 1
ATOM 2213 O O . ALA A 1 283 ? 2.689 -4.656 -15.125 1 97.44 283 ALA A O 1
ATOM 2214 N N . SER A 1 284 ? 2.314 -2.979 -13.68 1 95.56 284 SER A N 1
ATOM 2215 C CA . SER A 1 284 ? 2.484 -1.964 -14.711 1 95.56 284 SER A CA 1
ATOM 2216 C C . SER A 1 284 ? 3.889 -2.008 -15.305 1 95.56 284 SER A C 1
ATOM 2218 O O . SER A 1 284 ? 4.074 -1.779 -16.5 1 95.56 284 SER A O 1
ATOM 2220 N N . TYR A 1 285 ? 4.922 -2.262 -14.508 1 95.31 285 TYR A N 1
ATOM 2221 C CA . TYR A 1 285 ? 6.281 -2.42 -15 1 95.31 285 TYR A CA 1
ATOM 2222 C C . TYR A 1 285 ? 6.434 -3.727 -15.773 1 95.31 285 TYR A C 1
ATOM 2224 O O . TYR A 1 285 ? 7.051 -3.756 -16.844 1 95.31 285 TYR A O 1
ATOM 2232 N N . LEU A 1 286 ? 5.812 -4.707 -15.211 1 93.81 286 LEU A N 1
ATOM 2233 C CA . LEU A 1 286 ? 5.906 -6.027 -15.828 1 93.81 286 LEU A CA 1
ATOM 2234 C C . LEU A 1 286 ? 5.305 -6.016 -17.234 1 93.81 286 LEU A C 1
ATOM 2236 O O . LEU A 1 286 ? 5.895 -6.562 -18.172 1 93.81 286 LEU A O 1
ATOM 2240 N N . PHE A 1 287 ? 4.164 -5.363 -17.422 1 92.75 287 PHE A N 1
ATOM 2241 C CA . PHE A 1 287 ? 3.445 -5.383 -18.688 1 92.75 287 PHE A CA 1
ATOM 2242 C C . PHE A 1 287 ? 4.133 -4.488 -19.719 1 92.75 287 PHE A C 1
ATOM 2244 O O . PHE A 1 287 ? 3.836 -4.562 -20.906 1 92.75 287 PHE A O 1
ATOM 2251 N N . LYS A 1 288 ? 5.113 -3.713 -19.234 1 91.38 288 LYS A N 1
ATOM 2252 C CA . LYS A 1 288 ? 5.965 -2.928 -20.125 1 91.38 288 LYS A CA 1
ATOM 2253 C C . LYS A 1 288 ? 7.32 -3.598 -20.328 1 91.38 288 LYS A C 1
ATOM 2255 O O . LYS A 1 288 ? 8.273 -2.967 -20.797 1 91.38 288 LYS A O 1
ATOM 2260 N N . PHE A 1 289 ? 7.449 -4.832 -19.844 1 89.81 289 PHE A N 1
ATOM 2261 C CA . PHE A 1 289 ? 8.625 -5.68 -20 1 89.81 289 PHE A CA 1
ATOM 2262 C C . PHE A 1 289 ? 9.812 -5.105 -19.25 1 89.81 289 PHE A C 1
ATOM 2264 O O . PHE A 1 289 ? 10.953 -5.18 -19.719 1 89.81 289 PHE A O 1
ATOM 2271 N N . ASP A 1 290 ? 9.539 -4.504 -18.156 1 92.38 290 ASP A N 1
ATOM 2272 C CA . ASP A 1 290 ? 10.555 -3.953 -17.266 1 92.38 290 ASP A CA 1
ATOM 2273 C C . ASP A 1 290 ? 10.266 -4.316 -15.812 1 92.38 290 ASP A C 1
ATOM 2275 O O . ASP A 1 290 ? 10.062 -3.436 -14.969 1 92.38 290 ASP A O 1
ATOM 2279 N N . PRO A 1 291 ? 10.289 -5.629 -15.586 1 92.62 291 PRO A N 1
ATOM 2280 C CA . PRO A 1 291 ? 9.945 -6.07 -14.227 1 92.62 291 PRO A CA 1
ATOM 2281 C C . PRO A 1 291 ? 10.898 -5.523 -13.172 1 92.62 291 PRO A C 1
ATOM 2283 O O . PRO A 1 291 ? 12.102 -5.406 -13.422 1 92.62 291 PRO A O 1
ATOM 2286 N N . LYS A 1 292 ? 10.383 -5.164 -12.047 1 94.88 292 LYS A N 1
ATOM 2287 C CA . LYS A 1 292 ? 11.133 -4.781 -10.852 1 94.88 292 LYS A CA 1
ATOM 2288 C C . LYS A 1 292 ? 11.031 -5.852 -9.773 1 94.88 292 LYS A C 1
ATOM 2290 O O . LYS A 1 292 ? 10.07 -5.875 -9 1 94.88 292 LYS A O 1
ATOM 2295 N N . PRO A 1 293 ? 12.023 -6.664 -9.625 1 94.88 293 PRO A N 1
ATOM 2296 C CA . PRO A 1 293 ? 11.938 -7.844 -8.766 1 94.88 293 PRO A CA 1
ATOM 2297 C C . PRO A 1 293 ? 11.562 -7.492 -7.324 1 94.88 293 PRO A C 1
ATOM 2299 O O . PRO A 1 293 ? 10.766 -8.195 -6.699 1 94.88 293 PRO A O 1
ATOM 2302 N N . ALA A 1 294 ? 12.117 -6.406 -6.793 1 96.38 294 ALA A N 1
ATOM 2303 C CA . ALA A 1 294 ? 11.781 -6.012 -5.43 1 96.38 294 ALA A CA 1
ATOM 2304 C C . ALA A 1 294 ? 10.289 -5.703 -5.297 1 96.38 294 ALA A C 1
ATOM 2306 O O . ALA A 1 294 ? 9.641 -6.16 -4.355 1 96.38 294 ALA A O 1
ATOM 2307 N N . LEU A 1 295 ? 9.797 -4.934 -6.25 1 97.31 295 LEU A N 1
ATOM 2308 C CA . LEU A 1 295 ? 8.391 -4.547 -6.23 1 97.31 295 LEU A CA 1
ATOM 2309 C C . LEU A 1 295 ? 7.488 -5.762 -6.395 1 97.31 295 LEU A C 1
ATOM 2311 O O . LEU A 1 295 ? 6.441 -5.855 -5.75 1 97.31 295 LEU A O 1
ATOM 2315 N N . THR A 1 296 ? 7.898 -6.66 -7.293 1 97.38 296 THR A N 1
ATOM 2316 C CA . THR A 1 296 ? 7.152 -7.895 -7.516 1 97.38 296 THR A CA 1
ATOM 2317 C C . THR A 1 296 ? 7.086 -8.719 -6.234 1 97.38 296 THR A C 1
ATOM 2319 O O . THR A 1 296 ? 6.016 -9.203 -5.859 1 97.38 296 THR A O 1
ATOM 2322 N N . SER A 1 297 ? 8.195 -8.852 -5.594 1 98 297 SER A N 1
ATOM 2323 C CA . SER A 1 297 ? 8.25 -9.609 -4.348 1 98 297 SER A CA 1
ATOM 2324 C C . SER A 1 297 ? 7.445 -8.922 -3.248 1 98 297 SER A C 1
ATOM 2326 O O . SER A 1 297 ? 6.781 -9.586 -2.451 1 98 297 SER A O 1
ATOM 2328 N N . MET A 1 298 ? 7.48 -7.582 -3.152 1 98.62 298 MET A N 1
ATOM 2329 C CA . MET A 1 298 ? 6.684 -6.828 -2.188 1 98.62 298 MET A CA 1
ATOM 2330 C C . MET A 1 298 ? 5.195 -7.086 -2.395 1 98.62 298 MET A C 1
ATOM 2332 O O . MET A 1 298 ? 4.461 -7.32 -1.434 1 98.62 298 MET A O 1
ATOM 2336 N N . ALA A 1 299 ? 4.793 -7.023 -3.682 1 98.62 299 ALA A N 1
ATOM 2337 C CA . ALA A 1 299 ? 3.385 -7.25 -4.004 1 98.62 299 ALA A CA 1
ATOM 2338 C C . ALA A 1 299 ? 2.939 -8.641 -3.574 1 98.62 299 ALA A C 1
ATOM 2340 O O . ALA A 1 299 ? 1.909 -8.797 -2.912 1 98.62 299 ALA A O 1
ATOM 2341 N N . LYS A 1 300 ? 3.742 -9.602 -3.891 1 98.62 300 LYS A N 1
ATOM 2342 C CA . LYS A 1 300 ? 3.408 -11 -3.613 1 98.62 300 LYS A CA 1
ATOM 2343 C C . LYS A 1 300 ? 3.324 -11.25 -2.111 1 98.62 300 LYS A C 1
ATOM 2345 O O . LYS A 1 300 ? 2.33 -11.797 -1.622 1 98.62 300 LYS A O 1
ATOM 2350 N N . VAL A 1 301 ? 4.316 -10.867 -1.403 1 98.62 301 VAL A N 1
ATOM 2351 C CA . VAL A 1 301 ? 4.367 -11.195 0.017 1 98.62 301 VAL A CA 1
ATOM 2352 C C . VAL A 1 301 ? 3.307 -10.398 0.772 1 98.62 301 VAL A C 1
ATOM 2354 O O . VAL A 1 301 ? 2.611 -10.938 1.634 1 98.62 301 VAL A O 1
ATOM 2357 N N . TYR A 1 302 ? 3.17 -9.156 0.458 1 98.81 302 TYR A N 1
ATOM 2358 C CA . TYR A 1 302 ? 2.219 -8.312 1.169 1 98.81 302 TYR A CA 1
ATOM 2359 C C . TYR A 1 302 ? 0.786 -8.742 0.884 1 98.81 302 TYR A C 1
ATOM 2361 O O . TYR A 1 302 ? -0.049 -8.781 1.791 1 98.81 302 TYR A O 1
ATOM 2369 N N . ALA A 1 303 ? 0.469 -9.016 -0.362 1 98.88 303 ALA A N 1
ATOM 2370 C CA . ALA A 1 303 ? -0.869 -9.484 -0.712 1 98.88 303 ALA A CA 1
ATOM 2371 C C . ALA A 1 303 ? -1.179 -10.812 -0.037 1 98.88 303 ALA A C 1
ATOM 2373 O O . ALA A 1 303 ? -2.289 -11.023 0.458 1 98.88 303 ALA A O 1
ATOM 2374 N N . GLY A 1 304 ? -0.203 -11.727 -0.078 1 98.81 304 GLY A N 1
ATOM 2375 C CA . GLY A 1 304 ? -0.404 -13.008 0.584 1 98.81 304 GLY A CA 1
ATOM 2376 C C . GLY A 1 304 ? -0.706 -12.875 2.064 1 98.81 304 GLY A C 1
ATOM 2377 O O . GLY A 1 304 ? -1.675 -13.453 2.561 1 98.81 304 GLY A O 1
ATOM 2378 N N . GLU A 1 305 ? 0.052 -12.078 2.76 1 98.69 305 GLU A N 1
ATOM 2379 C CA . GLU A 1 305 ? -0.156 -11.852 4.188 1 98.69 305 GLU A CA 1
ATOM 2380 C C . GLU A 1 305 ? -1.472 -11.125 4.441 1 98.69 305 GLU A C 1
ATOM 2382 O O . GLU A 1 305 ? -2.139 -11.375 5.449 1 98.69 305 GLU A O 1
ATOM 2387 N N . THR A 1 306 ? -1.815 -10.227 3.564 1 98.88 306 THR A N 1
ATOM 2388 C CA . THR A 1 306 ? -3.084 -9.516 3.67 1 98.88 306 THR A CA 1
ATOM 2389 C C . THR A 1 306 ? -4.258 -10.484 3.545 1 98.88 306 THR A C 1
ATOM 2391 O O . THR A 1 306 ? -5.242 -10.367 4.281 1 98.88 306 THR A O 1
ATOM 2394 N N . ALA A 1 307 ? -4.168 -11.398 2.588 1 98.94 307 ALA A N 1
ATOM 2395 C CA . ALA A 1 307 ? -5.23 -12.391 2.408 1 98.94 307 ALA A CA 1
ATOM 2396 C C . ALA A 1 307 ? -5.426 -13.219 3.672 1 98.94 307 ALA A C 1
ATOM 2398 O O . ALA A 1 307 ? -6.559 -13.469 4.09 1 98.94 307 ALA A O 1
ATOM 2399 N N . VAL A 1 308 ? -4.355 -13.641 4.297 1 98.88 308 VAL A N 1
ATOM 2400 C CA . VAL A 1 308 ? -4.434 -14.438 5.516 1 98.88 308 VAL A CA 1
ATOM 2401 C C . VAL A 1 308 ? -5.031 -13.602 6.645 1 98.88 308 VAL A C 1
ATOM 2403 O O . VAL A 1 308 ? -5.93 -14.055 7.355 1 98.88 308 VAL A O 1
ATOM 2406 N N . TYR A 1 309 ? -4.539 -12.367 6.758 1 98.75 309 TYR A N 1
ATOM 2407 C CA . TYR A 1 309 ? -5.059 -11.469 7.781 1 98.75 309 TYR A CA 1
ATOM 2408 C C . TYR A 1 309 ? -6.559 -11.258 7.621 1 98.75 309 TYR A C 1
ATOM 2410 O O . TYR A 1 309 ? -7.316 -11.391 8.586 1 98.75 309 TYR A O 1
ATOM 2418 N N . ALA A 1 310 ? -6.992 -10.93 6.426 1 98.81 310 ALA A N 1
ATOM 2419 C CA . ALA A 1 310 ? -8.398 -10.648 6.137 1 98.81 310 ALA A CA 1
ATOM 2420 C C . ALA A 1 310 ? -9.266 -11.883 6.395 1 98.81 310 ALA A C 1
ATOM 2422 O O . ALA A 1 310 ? -10.344 -11.773 6.98 1 98.81 310 ALA A O 1
ATOM 2423 N N . SER A 1 311 ? -8.805 -13.016 5.949 1 98.69 311 SER A N 1
ATOM 2424 C CA . SER A 1 311 ? -9.609 -14.227 6.066 1 98.69 311 SER A CA 1
ATOM 2425 C C . SER A 1 311 ? -9.68 -14.711 7.512 1 98.69 311 SER A C 1
ATOM 2427 O O . SER A 1 311 ? -10.695 -15.258 7.941 1 98.69 311 SER A O 1
ATOM 2429 N N . GLU A 1 312 ? -8.594 -14.562 8.25 1 98.12 312 GLU A N 1
ATOM 2430 C CA . GLU A 1 312 ? -8.617 -14.883 9.68 1 98.12 312 GLU A CA 1
ATOM 2431 C C . GLU A 1 312 ? -9.648 -14.023 10.414 1 98.12 312 GLU A C 1
ATOM 2433 O O . GLU A 1 312 ? -10.414 -14.531 11.234 1 98.12 312 GLU A O 1
ATOM 2438 N N . LEU A 1 313 ? -9.625 -12.742 10.141 1 98.06 313 LEU A N 1
ATOM 2439 C CA . LEU A 1 313 ? -10.578 -11.828 10.766 1 98.06 313 LEU A CA 1
ATOM 2440 C C . LEU A 1 313 ? -12.008 -12.164 10.344 1 98.06 313 LEU A C 1
ATOM 2442 O O . LEU A 1 313 ? -12.945 -12.008 11.133 1 98.06 313 LEU A O 1
ATOM 2446 N N . ALA A 1 314 ? -12.148 -12.523 9.047 1 98.25 314 ALA A N 1
ATOM 2447 C CA . ALA A 1 314 ? -13.469 -12.922 8.586 1 98.25 314 ALA A CA 1
ATOM 2448 C C . ALA A 1 314 ? -14.008 -14.086 9.414 1 98.25 314 ALA A C 1
ATOM 2450 O O . ALA A 1 314 ? -15.18 -14.086 9.805 1 98.25 314 ALA A O 1
ATOM 2451 N N . MET A 1 315 ? -13.18 -15.102 9.641 1 97.44 315 MET A N 1
ATOM 2452 C CA . MET A 1 315 ? -13.578 -16.25 10.461 1 97.44 315 MET A CA 1
ATOM 2453 C C . MET A 1 315 ? -13.969 -15.797 11.867 1 97.44 315 MET A C 1
ATOM 2455 O O . MET A 1 315 ? -14.984 -16.234 12.406 1 97.44 315 MET A O 1
ATOM 2459 N N . GLU A 1 316 ? -13.164 -14.875 12.43 1 96.69 316 GLU A N 1
ATOM 2460 C CA . GLU A 1 316 ? -13.398 -14.391 13.781 1 96.69 316 GLU A CA 1
ATOM 2461 C C . GLU A 1 316 ? -14.711 -13.617 13.875 1 96.69 316 GLU A C 1
ATOM 2463 O O . GLU A 1 316 ? -15.547 -13.898 14.727 1 96.69 316 GLU A O 1
ATOM 2468 N N . ILE A 1 317 ? -14.906 -12.734 12.992 1 96.62 317 ILE A N 1
ATOM 2469 C CA . ILE A 1 317 ? -16.031 -11.812 13.062 1 96.62 317 ILE A CA 1
ATOM 2470 C C . ILE A 1 317 ? -17.328 -12.555 12.727 1 96.62 317 ILE A C 1
ATOM 2472 O O . ILE A 1 317 ? -18.375 -12.289 13.328 1 96.62 317 ILE A O 1
ATOM 2476 N N . THR A 1 318 ? -17.219 -13.508 11.781 1 95.44 318 THR A N 1
ATOM 2477 C CA . THR A 1 318 ? -18.406 -14.234 11.367 1 95.44 318 THR A CA 1
ATOM 2478 C C . THR A 1 318 ? -18.625 -15.477 12.219 1 95.44 318 THR A C 1
ATOM 2480 O O . THR A 1 318 ? -19.484 -16.297 11.93 1 95.44 318 THR A O 1
ATOM 2483 N N . LYS A 1 319 ? -17.938 -15.734 13.328 1 91.44 319 LYS A N 1
ATOM 2484 C CA . LYS A 1 319 ? -18.062 -16.828 14.281 1 91.44 319 LYS A CA 1
ATOM 2485 C C . LYS A 1 319 ? -17.812 -18.172 13.602 1 91.44 319 LYS A C 1
ATOM 2487 O O . LYS A 1 319 ? -18.625 -19.094 13.719 1 91.44 319 LYS A O 1
ATOM 2492 N N . ASN A 1 320 ? -16.781 -18.172 12.789 1 88 320 ASN A N 1
ATOM 2493 C CA . ASN A 1 320 ? -16.219 -19.375 12.172 1 88 320 ASN A CA 1
ATOM 2494 C C . ASN A 1 320 ? -17.203 -20.031 11.211 1 88 320 ASN A C 1
ATOM 2496 O O . ASN A 1 320 ? -17.391 -21.25 11.242 1 88 320 ASN A O 1
ATOM 2500 N N . ASP A 1 321 ? -17.734 -19.281 10.359 1 87.44 321 ASP A N 1
ATOM 2501 C CA . ASP A 1 321 ? -18.578 -19.734 9.266 1 87.44 321 ASP A CA 1
ATOM 2502 C C . ASP A 1 321 ? -17.797 -20.578 8.273 1 87.44 321 ASP A C 1
ATOM 2504 O O . ASP A 1 321 ? -16.625 -20.297 8.008 1 87.44 321 ASP A O 1
ATOM 2508 N N . HIS A 1 322 ? -18.406 -21.625 7.746 1 86.19 322 HIS A N 1
ATOM 2509 C CA . HIS A 1 322 ? -17.75 -22.547 6.836 1 86.19 322 HIS A CA 1
ATOM 2510 C C . HIS A 1 322 ? -17.219 -21.828 5.594 1 86.19 322 HIS A C 1
ATOM 2512 O O . HIS A 1 322 ? -16.172 -22.203 5.059 1 86.19 322 HIS A O 1
ATOM 2518 N N . LYS A 1 323 ? -17.859 -20.906 5.098 1 89.81 323 LYS A N 1
ATOM 2519 C CA . LYS A 1 323 ? -17.438 -20.156 3.912 1 89.81 323 LYS A CA 1
ATOM 2520 C C . LYS A 1 323 ? -16.156 -19.375 4.184 1 89.81 323 LYS A C 1
ATOM 2522 O O . LYS A 1 323 ? -15.258 -19.344 3.34 1 89.81 323 LYS A O 1
ATOM 2527 N N . THR A 1 324 ? -16.125 -18.812 5.387 1 95.81 324 THR A N 1
ATOM 2528 C CA . THR A 1 324 ? -14.961 -18 5.711 1 95.81 324 THR A CA 1
ATOM 2529 C C . THR A 1 324 ? -13.758 -18.906 6.012 1 95.81 324 THR A C 1
ATOM 2531 O O . THR A 1 324 ? -12.609 -18.516 5.773 1 95.81 324 THR A O 1
ATOM 2534 N N . GLN A 1 325 ? -14.016 -20.141 6.445 1 96.75 325 GLN A N 1
ATOM 2535 C CA . GLN A 1 325 ? -12.93 -21.094 6.645 1 96.75 325 GLN A CA 1
ATOM 2536 C C . GLN A 1 325 ? -12.234 -21.406 5.324 1 96.75 325 GLN A C 1
ATOM 2538 O O . GLN A 1 325 ? -11.008 -21.562 5.289 1 96.75 325 GLN A O 1
ATOM 2543 N N . ARG A 1 326 ? -13 -21.562 4.281 1 97.12 326 ARG A N 1
ATOM 2544 C CA . ARG A 1 326 ? -12.438 -21.859 2.967 1 97.12 326 ARG A CA 1
ATOM 2545 C C . ARG A 1 326 ? -11.539 -20.719 2.488 1 97.12 326 ARG A C 1
ATOM 2547 O O . ARG A 1 326 ? -10.477 -20.953 1.913 1 97.12 326 ARG A O 1
ATOM 2554 N N . PHE A 1 327 ? -12 -19.453 2.74 1 98.25 327 PHE A N 1
ATOM 2555 C CA . PHE A 1 327 ? -11.156 -18.312 2.393 1 98.25 327 PHE A CA 1
ATOM 2556 C C . PHE A 1 327 ? -9.82 -18.391 3.107 1 98.25 327 PHE A C 1
ATOM 2558 O O . PHE A 1 327 ? -8.773 -18.125 2.508 1 98.25 327 PHE A O 1
ATOM 2565 N N . PHE A 1 328 ? -9.867 -18.766 4.359 1 98.38 328 PHE A N 1
ATOM 2566 C CA . PHE A 1 328 ? -8.641 -18.844 5.141 1 98.38 328 PHE A CA 1
ATOM 2567 C C . PHE A 1 328 ? -7.73 -19.938 4.621 1 98.38 328 PHE A C 1
ATOM 2569 O O . PHE A 1 328 ? -6.523 -19.734 4.453 1 98.38 328 PHE A O 1
ATOM 2576 N N . ARG A 1 329 ? -8.281 -21.125 4.367 1 98.12 329 ARG A N 1
ATOM 2577 C CA . ARG A 1 329 ? -7.5 -22.234 3.826 1 98.12 329 ARG A CA 1
ATOM 2578 C C . ARG A 1 329 ? -6.852 -21.844 2.502 1 98.12 329 ARG A C 1
ATOM 2580 O O . ARG A 1 329 ? -5.672 -22.125 2.277 1 98.12 329 ARG A O 1
ATOM 2587 N N . ASN A 1 330 ? -7.617 -21.203 1.639 1 98.56 330 ASN A N 1
ATOM 2588 C CA . ASN A 1 330 ? -7.102 -20.766 0.349 1 98.56 330 ASN A CA 1
ATOM 2589 C C . ASN A 1 330 ? -6.02 -19.703 0.517 1 98.56 330 ASN A C 1
ATOM 2591 O O . ASN A 1 330 ? -5.008 -19.719 -0.189 1 98.56 330 ASN A O 1
ATOM 2595 N N . ALA A 1 331 ? -6.219 -18.797 1.467 1 98.81 331 ALA A N 1
ATOM 2596 C CA . ALA A 1 331 ? -5.285 -17.688 1.694 1 98.81 331 ALA A CA 1
ATOM 2597 C C . ALA A 1 331 ? -3.916 -18.219 2.119 1 98.81 331 ALA A C 1
ATOM 2599 O O . ALA A 1 331 ? -2.885 -17.656 1.738 1 98.81 331 ALA A O 1
ATOM 2600 N N . LYS A 1 332 ? -3.887 -19.25 2.926 1 98.38 332 LYS A N 1
ATOM 2601 C CA . LYS A 1 332 ? -2.627 -19.781 3.447 1 98.38 332 LYS A CA 1
ATOM 2602 C C . LYS A 1 332 ? -1.725 -20.266 2.316 1 98.38 332 LYS A C 1
ATOM 2604 O O . LYS A 1 332 ? -0.498 -20.188 2.418 1 98.38 332 LYS A O 1
ATOM 2609 N N . ILE A 1 333 ? -2.314 -20.719 1.225 1 98 333 ILE A N 1
ATOM 2610 C CA . ILE A 1 333 ? -1.551 -21.203 0.08 1 98 333 ILE A CA 1
ATOM 2611 C C . ILE A 1 333 ? -0.752 -20.047 -0.532 1 98 333 ILE A C 1
ATOM 2613 O O . ILE A 1 333 ? 0.353 -20.25 -1.04 1 98 333 ILE A O 1
ATOM 2617 N N . MET A 1 334 ? -1.269 -18.812 -0.434 1 98.12 334 MET A N 1
ATOM 2618 C CA . MET A 1 334 ? -0.654 -17.641 -1.048 1 98.12 334 MET A CA 1
ATOM 2619 C C . MET A 1 334 ? 0.678 -17.312 -0.382 1 98.12 334 MET A C 1
ATOM 2621 O O . MET A 1 334 ? 1.521 -16.625 -0.972 1 98.12 334 MET A O 1
ATOM 2625 N N . GLU A 1 335 ? 0.911 -17.766 0.792 1 97.62 335 GLU A N 1
ATOM 2626 C CA . GLU A 1 335 ? 2.152 -17.5 1.514 1 97.62 335 GLU A CA 1
ATOM 2627 C C . GLU A 1 335 ? 3.203 -18.562 1.212 1 97.62 335 GLU A C 1
ATOM 2629 O O . GLU A 1 335 ? 4.371 -18.422 1.579 1 97.62 335 GLU A O 1
ATOM 2634 N N . ILE A 1 336 ? 2.809 -19.594 0.427 1 94.31 336 ILE A N 1
ATOM 2635 C CA . ILE A 1 336 ? 3.668 -20.766 0.317 1 94.31 336 ILE A CA 1
ATOM 2636 C C . ILE A 1 336 ? 4.188 -20.891 -1.113 1 94.31 336 ILE A C 1
ATOM 2638 O O . ILE A 1 336 ? 5.398 -21 -1.332 1 94.31 336 ILE A O 1
ATOM 2642 N N . TRP A 1 337 ? 3.266 -20.859 -2.115 1 92.75 337 TRP A N 1
ATOM 2643 C CA . TRP A 1 337 ? 3.709 -21.219 -3.459 1 92.75 337 TRP A CA 1
ATOM 2644 C C . TRP A 1 337 ? 4.285 -20 -4.18 1 92.75 337 TRP A C 1
ATOM 2646 O O . TRP A 1 337 ? 4.113 -18.875 -3.73 1 92.75 337 TRP A O 1
ATOM 2656 N N . GLU A 1 338 ? 5.117 -20.312 -5.262 1 93 338 GLU A N 1
ATOM 2657 C CA . GLU A 1 338 ? 5.801 -19.312 -6.074 1 93 338 GLU A CA 1
ATOM 2658 C C . GLU A 1 338 ? 6.754 -18.469 -5.227 1 93 338 GLU A C 1
ATOM 2660 O O . GLU A 1 338 ? 6.879 -17.266 -5.441 1 93 338 GLU A O 1
ATOM 2665 N N . GLY A 1 339 ? 7.367 -19.094 -4.227 1 92.19 339 GLY A N 1
ATOM 2666 C CA . GLY A 1 339 ? 8.227 -18.422 -3.262 1 92.19 339 GLY A CA 1
ATOM 2667 C C . GLY A 1 339 ? 7.52 -18.094 -1.961 1 92.19 339 GLY A C 1
ATOM 2668 O O . GLY A 1 339 ? 6.566 -17.312 -1.948 1 92.19 339 GLY A O 1
ATOM 2669 N N . THR A 1 340 ? 8.023 -18.75 -0.877 1 94.19 340 THR A N 1
ATOM 2670 C CA . THR A 1 340 ? 7.438 -18.5 0.434 1 94.19 340 THR A CA 1
ATOM 2671 C C . THR A 1 340 ? 7.598 -17.031 0.829 1 94.19 340 THR A C 1
ATOM 2673 O O . THR A 1 340 ? 8.367 -16.297 0.202 1 94.19 340 THR A O 1
ATOM 2676 N N . SER A 1 341 ? 6.848 -16.641 1.821 1 96.25 341 SER A N 1
ATOM 2677 C CA . SER A 1 341 ? 6.988 -15.281 2.332 1 96.25 341 SER A CA 1
ATOM 2678 C C . SER A 1 341 ? 8.43 -14.977 2.707 1 96.25 341 SER A C 1
ATOM 2680 O O . SER A 1 341 ? 8.938 -13.883 2.426 1 96.25 341 SER A O 1
ATOM 2682 N N . GLU A 1 342 ? 9.117 -15.922 3.324 1 95.38 342 GLU A N 1
ATOM 2683 C CA . GLU A 1 342 ? 10.5 -15.742 3.748 1 95.38 342 GLU A CA 1
ATOM 2684 C C . GLU A 1 342 ? 11.422 -15.531 2.551 1 95.38 342 GLU A C 1
ATOM 2686 O O . GLU A 1 342 ? 12.312 -14.68 2.586 1 95.38 342 GLU A O 1
ATOM 2691 N N . ILE A 1 343 ? 11.188 -16.297 1.502 1 94.38 343 ILE A N 1
ATOM 2692 C CA . ILE A 1 343 ? 12 -16.172 0.298 1 94.38 343 ILE A CA 1
ATOM 2693 C C . ILE A 1 343 ? 11.781 -14.789 -0.323 1 94.38 343 ILE A C 1
ATOM 2695 O O . ILE A 1 343 ? 12.734 -14.125 -0.725 1 94.38 343 ILE A O 1
ATOM 2699 N N . GLU A 1 344 ? 10.508 -14.383 -0.426 1 97.06 344 GLU A N 1
ATOM 2700 C CA . GLU A 1 344 ? 10.211 -13.062 -0.962 1 97.06 344 GLU A CA 1
ATOM 2701 C C . GLU A 1 344 ? 10.898 -11.961 -0.156 1 97.06 344 GLU A C 1
ATOM 2703 O O . GLU A 1 344 ? 11.453 -11.023 -0.727 1 97.06 344 GLU A O 1
ATOM 2708 N N . LYS A 1 345 ? 10.836 -12.078 1.141 1 97.81 345 LYS A N 1
ATOM 2709 C CA . LYS A 1 345 ? 11.445 -11.07 2.01 1 97.81 345 LYS A CA 1
ATOM 2710 C C . LYS A 1 345 ? 12.953 -11.008 1.806 1 97.81 345 LYS A C 1
ATOM 2712 O O . LYS A 1 345 ? 13.547 -9.93 1.846 1 97.81 345 LYS A O 1
ATOM 2717 N N . LEU A 1 346 ? 13.586 -12.125 1.605 1 96.19 346 LEU A N 1
ATOM 2718 C CA . LEU A 1 346 ? 15.023 -12.141 1.334 1 96.19 346 LEU A CA 1
ATOM 2719 C C . LEU A 1 346 ? 15.328 -11.469 -0.002 1 96.19 346 LEU A C 1
ATOM 2721 O O . LEU A 1 346 ? 16.328 -10.75 -0.127 1 96.19 346 LEU A O 1
ATOM 2725 N N . ILE A 1 347 ? 14.516 -11.75 -1.018 1 95.06 347 ILE A N 1
ATOM 2726 C CA . ILE A 1 347 ? 14.695 -11.102 -2.311 1 95.06 347 ILE A CA 1
ATOM 2727 C C . ILE A 1 347 ? 14.602 -9.586 -2.143 1 95.06 347 ILE A C 1
ATOM 2729 O O . ILE A 1 347 ? 15.445 -8.844 -2.643 1 95.06 347 ILE A O 1
ATOM 2733 N N . ILE A 1 348 ? 13.609 -9.125 -1.392 1 97.81 348 ILE A N 1
ATOM 2734 C CA . ILE A 1 348 ? 13.383 -7.699 -1.165 1 97.81 348 ILE A CA 1
ATOM 2735 C C . ILE A 1 348 ? 14.594 -7.086 -0.473 1 97.81 348 ILE A C 1
ATOM 2737 O O . ILE A 1 348 ? 15.141 -6.082 -0.937 1 97.81 348 ILE A O 1
ATOM 2741 N N . SER A 1 349 ? 14.984 -7.695 0.668 1 97.75 349 SER A N 1
ATOM 2742 C CA . SER A 1 349 ? 16.094 -7.133 1.441 1 97.75 349 SER A CA 1
ATOM 2743 C C . SER A 1 349 ? 17.359 -7.051 0.608 1 97.75 349 SER A C 1
ATOM 2745 O O . SER A 1 349 ? 18.094 -6.059 0.676 1 97.75 349 SER A O 1
ATOM 2747 N N . ARG A 1 350 ? 17.625 -8.125 -0.221 1 95.56 350 ARG A N 1
ATOM 2748 C CA . ARG A 1 350 ? 18.797 -8.133 -1.078 1 95.56 350 ARG A CA 1
ATOM 2749 C C . ARG A 1 350 ? 18.75 -6.988 -2.088 1 95.56 350 ARG A C 1
ATOM 2751 O O . ARG A 1 350 ? 19.75 -6.301 -2.307 1 95.56 350 ARG A O 1
ATOM 2758 N N . GLN A 1 351 ? 17.625 -6.836 -2.709 1 96 351 GLN A N 1
ATOM 2759 C CA . GLN A 1 351 ? 17.469 -5.793 -3.719 1 96 351 GLN A CA 1
ATOM 2760 C C . GLN A 1 351 ? 17.594 -4.406 -3.102 1 96 351 GLN A C 1
ATOM 2762 O O . GLN A 1 351 ? 18.234 -3.521 -3.674 1 96 351 GLN A O 1
ATOM 2767 N N . ILE A 1 352 ? 17 -4.184 -1.932 1 96.31 352 ILE A N 1
ATOM 2768 C CA . ILE A 1 352 ? 16.984 -2.893 -1.258 1 96.31 352 ILE A CA 1
ATOM 2769 C C . ILE A 1 352 ? 18.406 -2.531 -0.824 1 96.31 352 ILE A C 1
ATOM 2771 O O . ILE A 1 352 ? 18.844 -1.383 -0.967 1 96.31 352 ILE A O 1
ATOM 2775 N N . LEU A 1 353 ? 19.125 -3.451 -0.282 1 95.44 353 LEU A N 1
ATOM 2776 C CA . LEU A 1 353 ? 20.469 -3.207 0.223 1 95.44 353 LEU A CA 1
ATOM 2777 C C . LEU A 1 353 ? 21.438 -2.959 -0.924 1 95.44 353 LEU A C 1
ATOM 2779 O O . LEU A 1 353 ? 22.469 -2.309 -0.739 1 95.44 353 LEU A O 1
ATOM 2783 N N . LYS A 1 354 ? 21.203 -3.459 -2.139 1 91.31 354 LYS A N 1
ATOM 2784 C CA . LYS A 1 354 ? 22.047 -3.213 -3.312 1 91.31 354 LYS A CA 1
ATOM 2785 C C . LYS A 1 354 ? 21.719 -1.855 -3.936 1 91.31 354 LYS A C 1
ATOM 2787 O O . LYS A 1 354 ? 22.469 -1.373 -4.797 1 91.31 354 LYS A O 1
ATOM 2792 N N . GLY A 1 355 ? 20.688 -1.121 -3.326 1 78.31 355 GLY A N 1
ATOM 2793 C CA . GLY A 1 355 ? 20.266 0.161 -3.873 1 78.31 355 GLY A CA 1
ATOM 2794 C C . GLY A 1 355 ? 19.266 0.031 -5.004 1 78.31 355 GLY A C 1
ATOM 2795 O O . GLY A 1 355 ? 19.078 0.962 -5.789 1 78.31 355 GLY A O 1
ATOM 2796 N N . GLY A 1 356 ? 18.797 -1.1 -5.258 1 61.25 356 GLY A N 1
ATOM 2797 C CA . GLY A 1 356 ? 17.859 -1.355 -6.336 1 61.25 356 GLY A CA 1
ATOM 2798 C C . GLY A 1 356 ? 16.422 -1.178 -5.918 1 61.25 356 GLY A C 1
ATOM 2799 O O . GLY A 1 356 ? 16.016 -1.597 -4.824 1 61.25 356 GLY A O 1
ATOM 2800 N N . ASN A 1 357 ? 15.82 0.066 -6.176 1 51.75 357 ASN A N 1
ATOM 2801 C CA . ASN A 1 357 ? 14.383 0.215 -5.957 1 51.75 357 ASN A CA 1
ATOM 2802 C C . ASN A 1 357 ? 13.578 -0.542 -7.008 1 51.75 357 ASN A C 1
ATOM 2804 O O . ASN A 1 357 ? 13.992 -0.644 -8.164 1 51.75 357 ASN A O 1
ATOM 2808 N N . MET B 1 1 ? 1.913 10.555 -12.734 1 72.12 1 MET B N 1
ATOM 2809 C CA . MET B 1 1 ? 1.791 11.906 -12.195 1 72.12 1 MET B CA 1
ATOM 2810 C C . MET B 1 1 ? 3.053 12.305 -11.438 1 72.12 1 MET B C 1
ATOM 2812 O O . MET B 1 1 ? 3.713 13.281 -11.797 1 72.12 1 MET B O 1
ATOM 2816 N N . PHE B 1 2 ? 3.604 11.578 -10.602 1 85.31 2 PHE B N 1
ATOM 2817 C CA . PHE B 1 2 ? 4.664 12.023 -9.711 1 85.31 2 PHE B CA 1
ATOM 2818 C C . PHE B 1 2 ? 6.035 11.711 -10.297 1 85.31 2 PHE B C 1
ATOM 2820 O O . PHE B 1 2 ? 7.039 12.305 -9.898 1 85.31 2 PHE B O 1
ATOM 2827 N N . GLU B 1 3 ? 6.09 10.805 -11.281 1 84.06 3 GLU B N 1
ATOM 2828 C CA . GLU B 1 3 ? 7.355 10.5 -11.945 1 84.06 3 GLU B CA 1
ATOM 2829 C C . GLU B 1 3 ? 7.875 11.711 -12.727 1 84.06 3 GLU B C 1
ATOM 2831 O O . GLU B 1 3 ? 9.086 11.891 -12.859 1 84.06 3 GLU B O 1
ATOM 2836 N N . GLU B 1 4 ? 6.969 12.531 -13.18 1 89 4 GLU B N 1
ATOM 2837 C CA . GLU B 1 4 ? 7.332 13.734 -13.922 1 89 4 GLU B CA 1
ATOM 2838 C C . GLU B 1 4 ? 8.039 14.742 -13.023 1 89 4 GLU B C 1
ATOM 2840 O O . GLU B 1 4 ? 8.68 15.68 -13.508 1 89 4 GLU B O 1
ATOM 2845 N N . LEU B 1 5 ? 7.973 14.531 -11.711 1 93.12 5 LEU B N 1
ATOM 2846 C CA . LEU B 1 5 ? 8.531 15.484 -10.758 1 93.12 5 LEU B CA 1
ATOM 2847 C C . LEU B 1 5 ? 9.812 14.945 -10.133 1 93.12 5 LEU B C 1
ATOM 2849 O O . LEU B 1 5 ? 10.266 15.453 -9.109 1 93.12 5 LEU B O 1
ATOM 2853 N N . ASP B 1 6 ? 10.422 13.984 -10.766 1 93.94 6 ASP B N 1
ATOM 2854 C CA . ASP B 1 6 ? 11.594 13.328 -10.188 1 93.94 6 ASP B CA 1
ATOM 2855 C C . ASP B 1 6 ? 12.781 14.281 -10.133 1 93.94 6 ASP B C 1
ATOM 2857 O O . ASP B 1 6 ? 13.586 14.234 -9.195 1 93.94 6 ASP B O 1
ATOM 2861 N N . ASP B 1 7 ? 12.945 15.102 -11.195 1 94.62 7 ASP B N 1
ATOM 2862 C CA . ASP B 1 7 ? 14.016 16.094 -11.164 1 94.62 7 ASP B CA 1
ATOM 2863 C C . ASP B 1 7 ? 13.797 17.094 -10.039 1 94.62 7 ASP B C 1
ATOM 2865 O O . ASP B 1 7 ? 14.75 17.5 -9.367 1 94.62 7 ASP B O 1
ATOM 2869 N N . TYR B 1 8 ? 12.586 17.562 -9.891 1 95.12 8 TYR B N 1
ATOM 2870 C CA . TYR B 1 8 ? 12.227 18.453 -8.797 1 95.12 8 TYR B CA 1
ATOM 2871 C C . TYR B 1 8 ? 12.5 17.797 -7.445 1 95.12 8 TYR B C 1
ATOM 2873 O O . TYR B 1 8 ? 13.078 18.422 -6.551 1 95.12 8 TYR B O 1
ATOM 2881 N N . ARG B 1 9 ? 12.109 16.562 -7.297 1 96.5 9 ARG B N 1
ATOM 2882 C CA . ARG B 1 9 ? 12.352 15.781 -6.086 1 96.5 9 ARG B CA 1
ATOM 2883 C C . ARG B 1 9 ? 13.836 15.773 -5.727 1 96.5 9 ARG B C 1
ATOM 2885 O O . ARG B 1 9 ? 14.203 15.977 -4.566 1 96.5 9 ARG B O 1
ATOM 2892 N N . LYS B 1 10 ? 14.664 15.523 -6.684 1 96.38 10 LYS B N 1
ATOM 2893 C CA . LYS B 1 10 ? 16.109 15.492 -6.469 1 96.38 10 LYS B CA 1
ATOM 2894 C C . LYS B 1 10 ? 16.625 16.844 -5.977 1 96.38 10 LYS B C 1
ATOM 2896 O O . LYS B 1 10 ? 17.484 16.906 -5.098 1 96.38 10 LYS B O 1
ATOM 2901 N N . LYS B 1 11 ? 16.125 17.875 -6.574 1 95.94 11 LYS B N 1
ATOM 2902 C CA . LYS B 1 11 ? 16.547 19.203 -6.176 1 95.94 11 LYS B CA 1
ATOM 2903 C C . LYS B 1 11 ? 16.172 19.5 -4.723 1 95.94 11 LYS B C 1
ATOM 2905 O O . LYS B 1 11 ? 16.969 20.078 -3.977 1 95.94 11 LYS B O 1
ATOM 2910 N N . VAL B 1 12 ? 14.969 19.109 -4.348 1 96.81 12 VAL B N 1
ATOM 2911 C CA . VAL B 1 12 ? 14.516 19.312 -2.975 1 96.81 12 VAL B CA 1
ATOM 2912 C C . VAL B 1 12 ? 15.391 18.516 -2.014 1 96.81 12 VAL B C 1
ATOM 2914 O O . VAL B 1 12 ? 15.781 19.016 -0.958 1 96.81 12 VAL B O 1
ATOM 2917 N N . ARG B 1 13 ? 15.648 17.281 -2.387 1 96.44 13 ARG B N 1
ATOM 2918 C CA . ARG B 1 13 ? 16.5 16.422 -1.569 1 96.44 13 ARG B CA 1
ATOM 2919 C C . ARG B 1 13 ? 17.875 17.047 -1.383 1 96.44 13 ARG B C 1
ATOM 2921 O O . ARG B 1 13 ? 18.406 17.062 -0.27 1 96.44 13 ARG B O 1
ATOM 2928 N N . ASP B 1 14 ? 18.453 17.5 -2.445 1 96.62 14 ASP B N 1
ATOM 2929 C CA . ASP B 1 14 ? 19.781 18.125 -2.389 1 96.62 14 ASP B CA 1
ATOM 2930 C C . ASP B 1 14 ? 19.781 19.344 -1.478 1 96.62 14 ASP B C 1
ATOM 2932 O O . ASP B 1 14 ? 20.719 19.562 -0.71 1 96.62 14 ASP B O 1
ATOM 2936 N N . PHE B 1 15 ? 18.812 20.188 -1.615 1 96.38 15 PHE B N 1
ATOM 2937 C CA . PHE B 1 15 ? 18.656 21.328 -0.73 1 96.38 15 PHE B CA 1
ATOM 2938 C C . PHE B 1 15 ? 18.609 20.891 0.728 1 96.38 15 PHE B C 1
ATOM 2940 O O . PHE B 1 15 ? 19.312 21.438 1.575 1 96.38 15 PHE B O 1
ATOM 2947 N N . GLY B 1 16 ? 17.734 19.875 1.059 1 96.94 16 GLY B N 1
ATOM 2948 C CA . GLY B 1 16 ? 17.625 19.375 2.422 1 96.94 16 GLY B CA 1
ATOM 2949 C C . GLY B 1 16 ? 18.938 18.859 2.971 1 96.94 16 GLY B C 1
ATOM 2950 O O . GLY B 1 16 ? 19.328 19.203 4.094 1 96.94 16 GLY B O 1
ATOM 2951 N N . LEU B 1 17 ? 19.609 18.062 2.146 1 96.75 17 LEU B N 1
ATOM 2952 C CA . LEU B 1 17 ? 20.875 17.484 2.572 1 96.75 17 LEU B CA 1
ATOM 2953 C C . LEU B 1 17 ? 21.922 18.562 2.832 1 96.75 17 LEU B C 1
ATOM 2955 O O . LEU B 1 17 ? 22.766 18.422 3.721 1 96.75 17 LEU B O 1
ATOM 2959 N N . SER B 1 18 ? 21.859 19.594 2.088 1 96 18 SER B N 1
ATOM 2960 C CA . SER B 1 18 ? 22.828 20.688 2.23 1 96 18 SER B CA 1
ATOM 2961 C C . SER B 1 18 ? 22.469 21.578 3.406 1 96 18 SER B C 1
ATOM 2963 O O . SER B 1 18 ? 23.344 22.016 4.152 1 96 18 SER B O 1
ATOM 2965 N N . GLU B 1 19 ? 21.188 21.844 3.6 1 96.12 19 GLU B N 1
ATOM 2966 C CA . GLU B 1 19 ? 20.766 22.891 4.523 1 96.12 19 GLU B CA 1
ATOM 2967 C C . GLU B 1 19 ? 20.422 22.312 5.895 1 96.12 19 GLU B C 1
ATOM 2969 O O . GLU B 1 19 ? 20.531 23.016 6.906 1 96.12 19 GLU B O 1
ATOM 2974 N N . PHE B 1 20 ? 19.953 21.047 5.93 1 97.38 20 PHE B N 1
ATOM 2975 C CA . PHE B 1 20 ? 19.609 20.422 7.195 1 97.38 20 PHE B CA 1
ATOM 2976 C C . PHE B 1 20 ? 20.828 19.703 7.793 1 97.38 20 PHE B C 1
ATOM 2978 O O . PHE B 1 20 ? 20.812 18.484 7.941 1 97.38 20 PHE B O 1
ATOM 2985 N N . THR B 1 21 ? 21.828 20.469 8.25 1 96.62 21 THR B N 1
ATOM 2986 C CA . THR B 1 21 ? 23 19.844 8.867 1 96.62 21 THR B CA 1
ATOM 2987 C C . THR B 1 21 ? 22.641 19.219 10.211 1 96.62 21 THR B C 1
ATOM 2989 O O . THR B 1 21 ? 21.734 19.703 10.898 1 96.62 21 THR B O 1
ATOM 2992 N N . GLU B 1 22 ? 23.359 18.219 10.562 1 95.12 22 GLU B N 1
ATOM 2993 C CA . GLU B 1 22 ? 23.109 17.547 11.828 1 95.12 22 GLU B CA 1
ATOM 2994 C C . GLU B 1 22 ? 23.172 18.516 13 1 95.12 22 GLU B C 1
ATOM 2996 O O . GLU B 1 22 ? 22.391 18.406 13.945 1 95.12 22 GLU B O 1
ATOM 3001 N N . ASP B 1 23 ? 24.078 19.422 12.938 1 96.25 23 ASP B N 1
ATOM 3002 C CA . ASP B 1 23 ? 24.219 20.422 13.992 1 96.25 23 ASP B CA 1
ATOM 3003 C C . ASP B 1 23 ? 22.984 21.297 14.094 1 96.25 23 ASP B C 1
ATOM 3005 O O . ASP B 1 23 ? 22.531 21.625 15.195 1 96.25 23 ASP B O 1
ATOM 3009 N N . LEU B 1 24 ? 22.484 21.719 12.977 1 96.88 24 LEU B N 1
ATOM 3010 C CA . LEU B 1 24 ? 21.297 22.562 12.961 1 96.88 24 LEU B CA 1
ATOM 3011 C C . LEU B 1 24 ? 20.078 21.797 13.461 1 96.88 24 LEU B C 1
ATOM 3013 O O . LEU B 1 24 ? 19.266 22.344 14.203 1 96.88 24 LEU B O 1
ATOM 3017 N N . ILE B 1 25 ? 19.969 20.594 12.992 1 97.56 25 ILE B N 1
ATOM 3018 C CA . ILE B 1 25 ? 18.859 19.734 13.438 1 97.56 25 ILE B CA 1
ATOM 3019 C C . ILE B 1 25 ? 18.891 19.609 14.953 1 97.56 25 ILE B C 1
ATOM 3021 O O . ILE B 1 25 ? 17.859 19.828 15.617 1 97.56 25 ILE B O 1
ATOM 3025 N N . ASP B 1 26 ? 20.047 19.312 15.461 1 96.81 26 ASP B N 1
ATOM 3026 C CA . ASP B 1 26 ? 20.203 19.141 16.906 1 96.81 26 ASP B CA 1
ATOM 3027 C C . ASP B 1 26 ? 19.891 20.438 17.656 1 96.81 26 ASP B C 1
ATOM 3029 O O . ASP B 1 26 ? 19.219 20.406 18.688 1 96.81 26 ASP B O 1
ATOM 3033 N N . ARG B 1 27 ? 20.359 21.516 17.156 1 97.56 27 ARG B N 1
ATOM 3034 C CA . ARG B 1 27 ? 20.141 22.812 17.812 1 97.56 27 ARG B CA 1
ATOM 3035 C C . ARG B 1 27 ? 18.656 23.141 17.891 1 97.56 27 ARG B C 1
ATOM 3037 O O . ARG B 1 27 ? 18.141 23.453 18.969 1 97.56 27 ARG B O 1
ATOM 3044 N N . TYR B 1 28 ? 17.938 23.016 16.812 1 98 28 TYR B N 1
ATOM 3045 C CA . TYR B 1 28 ? 16.531 23.391 16.781 1 98 28 TYR B CA 1
ATOM 3046 C C . TYR B 1 28 ? 15.68 22.406 17.562 1 98 28 TYR B C 1
ATOM 3048 O O . TYR B 1 28 ? 14.664 22.781 18.156 1 98 28 TYR B O 1
ATOM 3056 N N . ASP B 1 29 ? 16.125 21.125 17.578 1 97.44 29 ASP B N 1
ATOM 3057 C CA . ASP B 1 29 ? 15.422 20.141 18.391 1 97.44 29 ASP B CA 1
ATOM 3058 C C . ASP B 1 29 ? 15.57 20.453 19.875 1 97.44 29 ASP B C 1
ATOM 3060 O O . ASP B 1 29 ? 14.625 20.297 20.656 1 97.44 29 ASP B O 1
ATOM 3064 N N . LYS B 1 30 ? 16.734 20.875 20.266 1 96.81 30 LYS B N 1
ATOM 3065 C CA . LYS B 1 30 ? 17.031 21.172 21.672 1 96.81 30 LYS B CA 1
ATOM 3066 C C . LYS B 1 30 ? 16.391 22.484 22.109 1 96.81 30 LYS B C 1
ATOM 3068 O O . LYS B 1 30 ? 15.812 22.578 23.188 1 96.81 30 LYS B O 1
ATOM 3073 N N . THR B 1 31 ? 16.5 23.562 21.297 1 97.94 31 THR B N 1
ATOM 3074 C CA . THR B 1 31 ? 16.078 24.906 21.703 1 97.94 31 THR B CA 1
ATOM 3075 C C . THR B 1 31 ? 14.586 25.094 21.438 1 97.94 31 THR B C 1
ATOM 3077 O O . THR B 1 31 ? 13.984 26.047 21.953 1 97.94 31 THR B O 1
ATOM 3080 N N . GLU B 1 32 ? 14 24.297 20.531 1 98 32 GLU B N 1
ATOM 3081 C CA . GLU B 1 32 ? 12.602 24.359 20.125 1 98 32 GLU B CA 1
ATOM 3082 C C . GLU B 1 32 ? 12.289 25.688 19.438 1 98 32 GLU B C 1
ATOM 3084 O O . GLU B 1 32 ? 11.148 26.156 19.453 1 98 32 GLU B O 1
ATOM 3089 N N . GLU B 1 33 ? 13.352 26.312 18.906 1 97.62 33 GLU B N 1
ATOM 3090 C CA . GLU B 1 33 ? 13.164 27.562 18.156 1 97.62 33 GLU B CA 1
ATOM 3091 C C . GLU B 1 33 ? 12.664 27.297 16.75 1 97.62 33 GLU B C 1
ATOM 3093 O O . GLU B 1 33 ? 12.945 26.25 16.172 1 97.62 33 GLU B O 1
ATOM 3098 N N . TYR B 1 34 ? 11.93 28.234 16.234 1 97.88 34 TYR B N 1
ATOM 3099 C CA . TYR B 1 34 ? 11.477 28.156 14.844 1 97.88 34 TYR B CA 1
ATOM 3100 C C . TYR B 1 34 ? 12.594 28.547 13.883 1 97.88 34 TYR B C 1
ATOM 3102 O O . TYR B 1 34 ? 13.227 29.594 14.047 1 97.88 34 TYR B O 1
ATOM 3110 N N . PRO B 1 35 ? 12.836 27.719 12.906 1 97.44 35 PRO B N 1
ATOM 3111 C CA . PRO B 1 35 ? 13.938 27.969 11.977 1 97.44 35 PRO B CA 1
ATOM 3112 C C . PRO B 1 35 ? 13.547 28.875 10.812 1 97.44 35 PRO B C 1
ATOM 3114 O O . PRO B 1 35 ? 13.602 28.453 9.656 1 97.44 35 PRO B O 1
ATOM 3117 N N . ASP B 1 36 ? 13.289 30.109 11.086 1 95.88 36 ASP B N 1
ATOM 3118 C CA . ASP B 1 36 ? 12.828 31.062 10.07 1 95.88 36 ASP B CA 1
ATOM 3119 C C . ASP B 1 36 ? 13.867 31.25 8.969 1 95.88 36 ASP B C 1
ATOM 3121 O O . ASP B 1 36 ? 13.523 31.484 7.812 1 95.88 36 ASP B O 1
ATOM 3125 N N . ASP B 1 37 ? 15.125 31.156 9.336 1 94.5 37 ASP B N 1
ATOM 3126 C CA . ASP B 1 37 ? 16.203 31.266 8.352 1 94.5 37 ASP B CA 1
ATOM 3127 C C . ASP B 1 37 ? 16.109 30.156 7.305 1 94.5 37 ASP B C 1
ATOM 3129 O O . ASP B 1 37 ? 16.281 30.406 6.113 1 94.5 37 ASP B O 1
ATOM 3133 N N . ILE B 1 38 ? 15.828 28.953 7.75 1 94.44 38 ILE B N 1
ATOM 3134 C CA . ILE B 1 38 ? 15.688 27.828 6.844 1 94.44 38 ILE B CA 1
ATOM 3135 C C . ILE B 1 38 ? 14.461 28.016 5.961 1 94.44 38 ILE B C 1
ATOM 3137 O O . ILE B 1 38 ? 14.508 27.75 4.758 1 94.44 38 ILE B O 1
ATOM 3141 N N . ARG B 1 39 ? 13.336 28.469 6.543 1 94 39 ARG B N 1
ATOM 3142 C CA . ARG B 1 39 ? 12.117 28.734 5.785 1 94 39 ARG B CA 1
ATOM 3143 C C . ARG B 1 39 ? 12.383 29.734 4.66 1 94 39 ARG B C 1
ATOM 3145 O O . ARG B 1 39 ? 12.031 29.469 3.504 1 94 39 ARG B O 1
ATOM 3152 N N . LEU B 1 40 ? 13.031 30.797 4.969 1 93.62 40 LEU B N 1
ATOM 3153 C CA . LEU B 1 40 ? 13.266 31.859 4 1 93.62 40 LEU B CA 1
ATOM 3154 C C . LEU B 1 40 ? 14.242 31.406 2.92 1 93.62 40 LEU B C 1
ATOM 3156 O O . LEU B 1 40 ? 14.062 31.719 1.743 1 93.62 40 LEU B O 1
ATOM 3160 N N . LYS B 1 41 ? 15.234 30.672 3.355 1 93.38 41 LYS B N 1
ATOM 3161 C CA . LYS B 1 41 ? 16.172 30.109 2.389 1 93.38 41 LYS B CA 1
ATOM 3162 C C . LYS B 1 41 ? 15.477 29.172 1.417 1 93.38 41 LYS B C 1
ATOM 3164 O O . LYS B 1 41 ? 15.758 29.172 0.217 1 93.38 41 LYS B O 1
ATOM 3169 N N . ALA B 1 42 ? 14.625 28.328 1.968 1 92.56 42 ALA B N 1
ATOM 3170 C CA . ALA B 1 42 ? 13.875 27.375 1.143 1 92.56 42 ALA B CA 1
ATOM 3171 C C . ALA B 1 42 ? 13 28.109 0.132 1 92.56 42 ALA B C 1
ATOM 3173 O O . ALA B 1 42 ? 12.938 27.734 -1.039 1 92.56 42 ALA B O 1
ATOM 3174 N N . LEU B 1 43 ? 12.352 29.172 0.51 1 90.81 43 LEU B N 1
ATOM 3175 C CA . LEU B 1 43 ? 11.477 29.953 -0.361 1 90.81 43 LEU B CA 1
ATOM 3176 C C . LEU B 1 43 ? 12.281 30.672 -1.438 1 90.81 43 LEU B C 1
ATOM 3178 O O . LEU B 1 43 ? 11.898 30.672 -2.609 1 90.81 43 LEU B O 1
ATOM 3182 N N . LYS B 1 44 ? 13.406 31.219 -1.061 1 90.56 44 LYS B N 1
ATOM 3183 C CA . LYS B 1 44 ? 14.242 32 -1.974 1 90.56 44 LYS B CA 1
ATOM 3184 C C . LYS B 1 44 ? 14.867 31.094 -3.039 1 90.56 44 LYS B C 1
ATOM 3186 O O . LYS B 1 44 ? 15.102 31.531 -4.168 1 90.56 44 LYS B O 1
ATOM 3191 N N . SER B 1 45 ? 15.078 29.875 -2.639 1 90.69 45 SER B N 1
ATOM 3192 C CA . SER B 1 45 ? 15.672 28.922 -3.578 1 90.69 45 SER B CA 1
ATOM 3193 C C . SER B 1 45 ? 14.688 28.547 -4.676 1 90.69 45 SER B C 1
ATOM 3195 O O . SER B 1 45 ? 15.078 27.984 -5.703 1 90.69 45 SER B O 1
ATOM 3197 N N . GLY B 1 46 ? 13.391 28.797 -4.469 1 88.62 46 GLY B N 1
ATOM 3198 C CA . GLY B 1 46 ? 12.359 28.438 -5.426 1 88.62 46 GLY B CA 1
ATOM 3199 C C . GLY B 1 46 ? 11.984 26.969 -5.367 1 88.62 46 GLY B C 1
ATOM 3200 O O . GLY B 1 46 ? 11.18 26.5 -6.172 1 88.62 46 GLY B O 1
ATOM 3201 N N . LEU B 1 47 ? 12.555 26.266 -4.473 1 87.94 47 LEU B N 1
ATOM 3202 C CA . LEU B 1 47 ? 12.367 24.828 -4.41 1 87.94 47 LEU B CA 1
ATOM 3203 C C . LEU B 1 47 ? 11.055 24.469 -3.711 1 87.94 47 LEU B C 1
ATOM 3205 O O . LEU B 1 47 ? 10.531 23.375 -3.879 1 87.94 47 LEU B O 1
ATOM 3209 N N . ILE B 1 48 ? 10.57 25.344 -2.891 1 87.62 48 ILE B N 1
ATOM 3210 C CA . ILE B 1 48 ? 9.289 25.125 -2.229 1 87.62 48 ILE B CA 1
ATOM 3211 C C . ILE B 1 48 ? 8.234 26.062 -2.818 1 87.62 48 ILE B C 1
ATOM 3213 O O . ILE B 1 48 ? 8.352 27.281 -2.701 1 87.62 48 ILE B O 1
ATOM 3217 N N . ASP B 1 49 ? 7.406 25.453 -3.594 1 87.25 49 ASP B N 1
ATOM 3218 C CA . ASP B 1 49 ? 6.309 26.203 -4.203 1 87.25 49 ASP B CA 1
ATOM 3219 C C . ASP B 1 49 ? 4.984 25.906 -3.506 1 87.25 49 ASP B C 1
ATOM 3221 O O . ASP B 1 49 ? 4.301 24.938 -3.855 1 87.25 49 ASP B O 1
ATOM 3225 N N . MET B 1 50 ? 4.59 26.797 -2.729 1 86.69 50 MET B N 1
ATOM 3226 C CA . MET B 1 50 ? 3.408 26.594 -1.896 1 86.69 50 MET B CA 1
ATOM 3227 C C . MET B 1 50 ? 2.133 26.719 -2.723 1 86.69 50 MET B C 1
ATOM 3229 O O . MET B 1 50 ? 1.058 26.312 -2.273 1 86.69 50 MET B O 1
ATOM 3233 N N . SER B 1 51 ? 2.303 27.156 -3.975 1 87.69 51 SER B N 1
ATOM 3234 C CA . SER B 1 51 ? 1.131 27.328 -4.824 1 87.69 51 SER B CA 1
ATOM 3235 C C . SER B 1 51 ? 0.853 26.078 -5.645 1 87.69 51 SER B C 1
ATOM 3237 O O . SER B 1 51 ? -0.187 25.969 -6.301 1 87.69 51 SER B O 1
ATOM 3239 N N . ASN B 1 52 ? 1.748 25.172 -5.645 1 90.69 52 ASN B N 1
ATOM 3240 C CA . ASN B 1 52 ? 1.619 23.922 -6.398 1 90.69 52 ASN B CA 1
ATOM 3241 C C . ASN B 1 52 ? 1.477 22.719 -5.469 1 90.69 52 ASN B C 1
ATOM 3243 O O . ASN B 1 52 ? 2.471 22.219 -4.941 1 90.69 52 ASN B O 1
ATOM 3247 N N . PRO B 1 53 ? 0.282 22.188 -5.352 1 92.44 53 PRO B N 1
ATOM 3248 C CA . PRO B 1 53 ? 0.017 21.141 -4.363 1 92.44 53 PRO B CA 1
ATOM 3249 C C . PRO B 1 53 ? 0.913 19.906 -4.547 1 92.44 53 PRO B C 1
ATOM 3251 O O . PRO B 1 53 ? 1.348 19.312 -3.564 1 92.44 53 PRO B O 1
ATOM 3254 N N . ALA B 1 54 ? 1.208 19.484 -5.746 1 94.31 54 ALA B N 1
ATOM 3255 C CA . ALA B 1 54 ? 2.051 18.312 -5.992 1 94.31 54 ALA B CA 1
ATOM 3256 C C . ALA B 1 54 ? 3.492 18.578 -5.566 1 94.31 54 ALA B C 1
ATOM 3258 O O . ALA B 1 54 ? 4.148 17.703 -5 1 94.31 54 ALA B O 1
ATOM 3259 N N . LYS B 1 55 ? 3.982 19.75 -5.824 1 94.12 55 LYS B N 1
ATOM 3260 C CA . LYS B 1 55 ? 5.348 20.094 -5.445 1 94.12 55 LYS B CA 1
ATOM 3261 C C . LYS B 1 55 ? 5.488 20.188 -3.928 1 94.12 55 LYS B C 1
ATOM 3263 O O . LYS B 1 55 ? 6.512 19.781 -3.371 1 94.12 55 LYS B O 1
ATOM 3268 N N . ILE B 1 56 ? 4.5 20.688 -3.281 1 94.5 56 ILE B N 1
ATOM 3269 C CA . ILE B 1 56 ? 4.547 20.781 -1.827 1 94.5 56 ILE B CA 1
ATOM 3270 C C . ILE B 1 56 ? 4.57 19.391 -1.22 1 94.5 56 ILE B C 1
ATOM 3272 O O . ILE B 1 56 ? 5.27 19.141 -0.233 1 94.5 56 ILE B O 1
ATOM 3276 N N . LEU B 1 57 ? 3.754 18.516 -1.776 1 96.88 57 LEU B N 1
ATOM 3277 C CA . LEU B 1 57 ? 3.734 17.141 -1.284 1 96.88 57 LEU B CA 1
ATOM 3278 C C . LEU B 1 57 ? 5.121 16.516 -1.359 1 96.88 57 LEU B C 1
ATOM 3280 O O . LEU B 1 57 ? 5.594 15.922 -0.385 1 96.88 57 LEU B O 1
ATOM 3284 N N . ILE B 1 58 ? 5.793 16.703 -2.484 1 96.94 58 ILE B N 1
ATOM 3285 C CA . ILE B 1 58 ? 7.121 16.141 -2.713 1 96.94 58 ILE B CA 1
ATOM 3286 C C . ILE B 1 58 ? 8.125 16.797 -1.775 1 96.94 58 ILE B C 1
ATOM 3288 O O . ILE B 1 58 ? 8.984 16.125 -1.202 1 96.94 58 ILE B O 1
ATOM 3292 N N . SER B 1 59 ? 8.031 18.094 -1.626 1 96.94 59 SER B N 1
ATOM 3293 C CA . SER B 1 59 ? 8.93 18.812 -0.742 1 96.94 59 SER B CA 1
ATOM 3294 C C . SER B 1 59 ? 8.828 18.312 0.694 1 96.94 59 SER B C 1
ATOM 3296 O O . SER B 1 59 ? 9.844 18.094 1.359 1 96.94 59 SER B O 1
ATOM 3298 N N . ILE B 1 60 ? 7.598 18.125 1.117 1 97.75 60 ILE B N 1
ATOM 3299 C CA . ILE B 1 60 ? 7.355 17.656 2.475 1 97.75 60 ILE B CA 1
ATOM 3300 C C . ILE B 1 60 ? 7.965 16.266 2.654 1 97.75 60 ILE B C 1
ATOM 3302 O O . ILE B 1 60 ? 8.703 16.016 3.615 1 97.75 60 ILE B O 1
ATOM 3306 N N . GLU B 1 61 ? 7.672 15.359 1.753 1 98.44 61 GLU B N 1
ATOM 3307 C CA . GLU B 1 61 ? 8.18 13.992 1.826 1 98.44 61 GLU B CA 1
ATOM 3308 C C . GLU B 1 61 ? 9.703 13.977 1.913 1 98.44 61 GLU B C 1
ATOM 3310 O O . GLU B 1 61 ? 10.273 13.336 2.795 1 98.44 61 GLU B O 1
ATOM 3315 N N . GLU B 1 62 ? 10.375 14.742 1.042 1 98.19 62 GLU B N 1
ATOM 3316 C CA . GLU B 1 62 ? 11.828 14.695 0.939 1 98.19 62 GLU B CA 1
ATOM 3317 C C . GLU B 1 62 ? 12.492 15.375 2.137 1 98.19 62 GLU B C 1
ATOM 3319 O O . GLU B 1 62 ? 13.5 14.891 2.652 1 98.19 62 GLU B O 1
ATOM 3324 N N . LEU B 1 63 ? 11.969 16.453 2.553 1 98.31 63 LEU B N 1
ATOM 3325 C CA . LEU B 1 63 ? 12.578 17.188 3.656 1 98.31 63 LEU B CA 1
ATOM 3326 C C . LEU B 1 63 ? 12.375 16.453 4.977 1 98.31 63 LEU B C 1
ATOM 3328 O O . LEU B 1 63 ? 13.266 16.422 5.82 1 98.31 63 LEU B O 1
ATOM 3332 N N . CYS B 1 64 ? 11.195 15.875 5.148 1 98.75 64 CYS B N 1
ATOM 3333 C CA . CYS B 1 64 ? 10.914 15.125 6.371 1 98.75 64 CYS B CA 1
ATOM 3334 C C . CYS B 1 64 ? 11.742 13.852 6.434 1 98.75 64 CYS B C 1
ATOM 3336 O O . CYS B 1 64 ? 11.961 13.297 7.512 1 98.75 64 CYS B O 1
ATOM 3338 N N . ARG B 1 65 ? 12.148 13.359 5.281 1 98.62 65 ARG B N 1
ATOM 3339 C CA . ARG B 1 65 ? 13.047 12.211 5.234 1 98.62 65 ARG B CA 1
ATOM 3340 C C . ARG B 1 65 ? 14.367 12.523 5.934 1 98.62 65 ARG B C 1
ATOM 3342 O O . ARG B 1 65 ? 14.977 11.641 6.543 1 98.62 65 ARG B O 1
ATOM 3349 N N . ILE B 1 66 ? 14.773 13.797 5.855 1 98.31 66 ILE B N 1
ATOM 3350 C CA . ILE B 1 66 ? 16.016 14.227 6.484 1 98.31 66 ILE B CA 1
ATOM 3351 C C . ILE B 1 66 ? 15.75 14.602 7.938 1 98.31 66 ILE B C 1
ATOM 3353 O O . ILE B 1 66 ? 16.438 14.117 8.844 1 98.31 66 ILE B O 1
ATOM 3357 N N . ASP B 1 67 ? 14.766 15.422 8.156 1 98.5 67 ASP B N 1
ATOM 3358 C CA . ASP B 1 67 ? 14.32 15.781 9.492 1 98.5 67 ASP B CA 1
ATOM 3359 C C . ASP B 1 67 ? 12.914 16.375 9.469 1 98.5 67 ASP B C 1
ATOM 3361 O O . ASP B 1 67 ? 12.672 17.391 8.797 1 98.5 67 ASP B O 1
ATOM 3365 N N . ALA B 1 68 ? 12.047 15.812 10.227 1 98.56 68 ALA B N 1
ATOM 3366 C CA . ALA B 1 68 ? 10.648 16.234 10.195 1 98.56 68 ALA B CA 1
ATOM 3367 C C . ALA B 1 68 ? 10.461 17.578 10.883 1 98.56 68 ALA B C 1
ATOM 3369 O O . ALA B 1 68 ? 9.617 18.375 10.477 1 98.56 68 ALA B O 1
ATOM 3370 N N . GLY B 1 69 ? 11.211 17.906 11.977 1 98.12 69 GLY B N 1
ATOM 3371 C CA . GLY B 1 69 ? 11.109 19.203 12.625 1 98.12 69 GLY B CA 1
ATOM 3372 C C . GLY B 1 69 ? 11.367 20.359 11.68 1 98.12 69 GLY B C 1
ATOM 3373 O O . GLY B 1 69 ? 10.531 21.266 11.539 1 98.12 69 GLY B O 1
ATOM 3374 N N . LEU B 1 70 ? 12.492 20.281 11 1 98.25 70 LEU B N 1
ATOM 3375 C CA . LEU B 1 70 ? 12.875 21.344 10.078 1 98.25 70 LEU B CA 1
ATOM 3376 C C . LEU B 1 70 ? 12 21.328 8.828 1 98.25 70 LEU B C 1
ATOM 3378 O O . LEU B 1 70 ? 11.594 22.375 8.336 1 98.25 70 LEU B O 1
ATOM 3382 N N . GLY B 1 71 ? 11.742 20.141 8.305 1 97.81 71 GLY B N 1
ATOM 3383 C CA . GLY B 1 71 ? 10.953 20 7.094 1 97.81 71 GLY B CA 1
ATOM 3384 C C . GLY B 1 71 ? 9.547 20.562 7.238 1 97.81 71 GLY B C 1
ATOM 3385 O O . GLY B 1 71 ? 9.078 21.312 6.375 1 97.81 71 GLY B O 1
ATOM 3386 N N . ILE B 1 72 ? 8.891 20.219 8.328 1 98.06 72 ILE B N 1
ATOM 3387 C CA . ILE B 1 72 ? 7.535 20.688 8.57 1 98.06 72 ILE B CA 1
ATOM 3388 C C . ILE B 1 72 ? 7.555 22.203 8.828 1 98.06 72 ILE B C 1
ATOM 3390 O O . ILE B 1 72 ? 6.73 22.938 8.289 1 98.06 72 ILE B O 1
ATOM 3394 N N . ALA B 1 73 ? 8.523 22.641 9.602 1 96.94 73 ALA B N 1
ATOM 3395 C CA . ALA B 1 73 ? 8.633 24.062 9.875 1 96.94 73 ALA B CA 1
ATOM 3396 C C . ALA B 1 73 ? 8.758 24.859 8.578 1 96.94 73 ALA B C 1
ATOM 3398 O O . ALA B 1 73 ? 8.148 25.922 8.438 1 96.94 73 ALA B O 1
ATOM 3399 N N . ALA B 1 74 ? 9.469 24.328 7.645 1 95.44 74 ALA B N 1
ATOM 3400 C CA . ALA B 1 74 ? 9.742 25.047 6.395 1 95.44 74 ALA B CA 1
ATOM 3401 C C . ALA B 1 74 ? 8.531 25.016 5.469 1 95.44 74 ALA B C 1
ATOM 3403 O O . ALA B 1 74 ? 8.375 25.891 4.609 1 95.44 74 ALA B O 1
ATOM 3404 N N . THR B 1 75 ? 7.609 24.078 5.684 1 94.81 75 THR B N 1
ATOM 3405 C CA . THR B 1 75 ? 6.586 23.844 4.664 1 94.81 75 THR B CA 1
ATOM 3406 C C . THR B 1 75 ? 5.199 24.172 5.211 1 94.81 75 THR B C 1
ATOM 3408 O O . THR B 1 75 ? 4.215 24.172 4.465 1 94.81 75 THR B O 1
ATOM 3411 N N . ILE B 1 76 ? 5.082 24.594 6.449 1 94.31 76 ILE B N 1
ATOM 3412 C CA . ILE B 1 76 ? 3.74 24.656 7.02 1 94.31 76 ILE B CA 1
ATOM 3413 C C . ILE B 1 76 ? 3.318 26.109 7.191 1 94.31 76 ILE B C 1
ATOM 3415 O O . ILE B 1 76 ? 2.221 26.391 7.676 1 94.31 76 ILE B O 1
ATOM 3419 N N . PRO B 1 77 ? 4.059 27.109 6.734 1 93.75 77 PRO B N 1
ATOM 3420 C CA . PRO B 1 77 ? 3.65 28.5 6.918 1 93.75 77 PRO B CA 1
ATOM 3421 C C . PRO B 1 77 ? 2.34 28.828 6.207 1 93.75 77 PRO B C 1
ATOM 3423 O O . PRO B 1 77 ? 1.758 29.891 6.438 1 93.75 77 PRO B O 1
ATOM 3426 N N . TYR B 1 78 ? 1.845 28 5.367 1 93.06 78 TYR B N 1
ATOM 3427 C CA . TYR B 1 78 ? 0.62 28.25 4.613 1 93.06 78 TYR B CA 1
ATOM 3428 C C . TYR B 1 78 ? -0.547 27.469 5.199 1 93.06 78 TYR B C 1
ATOM 3430 O O . TYR B 1 78 ? -1.645 27.453 4.637 1 93.06 78 TYR B O 1
ATOM 3438 N N . PHE B 1 79 ? -0.306 26.859 6.309 1 94.38 79 PHE B N 1
ATOM 3439 C CA . PHE B 1 79 ? -1.296 25.953 6.902 1 94.38 79 PHE B CA 1
ATOM 3440 C C . PHE B 1 79 ? -2.621 26.688 7.109 1 94.38 79 PHE B C 1
ATOM 3442 O O . PHE B 1 79 ? -2.684 27.688 7.824 1 94.38 79 PHE B O 1
ATOM 3449 N N . GLY B 1 80 ? -3.67 26.203 6.516 1 96.12 80 GLY B N 1
ATOM 3450 C CA . GLY B 1 80 ? -4.973 26.844 6.539 1 96.12 80 GLY B CA 1
ATOM 3451 C C . GLY B 1 80 ? -5.277 27.641 5.277 1 96.12 80 GLY B C 1
ATOM 3452 O O . GLY B 1 80 ? -6.414 28.062 5.062 1 96.12 80 GLY B O 1
ATOM 3453 N N . GLY B 1 81 ? -4.281 27.797 4.422 1 96.62 81 GLY B N 1
ATOM 3454 C CA . GLY B 1 81 ? -4.43 28.594 3.211 1 96.62 81 GLY B CA 1
ATOM 3455 C C . GLY B 1 81 ? -5.457 28.031 2.248 1 96.62 81 GLY B C 1
ATOM 3456 O O . GLY B 1 81 ? -6.055 28.766 1.467 1 96.62 81 GLY B O 1
ATOM 3457 N N . GLU B 1 82 ? -5.723 26.734 2.348 1 94.81 82 GLU B N 1
ATOM 3458 C CA . GLU B 1 82 ? -6.695 26.078 1.48 1 94.81 82 GLU B CA 1
ATOM 3459 C C . GLU B 1 82 ? -8.094 26.656 1.685 1 94.81 82 GLU B C 1
ATOM 3461 O O . GLU B 1 82 ? -8.867 26.781 0.73 1 94.81 82 GLU B O 1
ATOM 3466 N N . VAL B 1 83 ? -8.414 26.984 2.91 1 97.88 83 VAL B N 1
ATOM 3467 C CA . VAL B 1 83 ? -9.711 27.578 3.213 1 97.88 83 VAL B CA 1
ATOM 3468 C C . VAL B 1 83 ? -9.859 28.906 2.49 1 97.88 83 VAL B C 1
ATOM 3470 O O . VAL B 1 83 ? -10.898 29.188 1.887 1 97.88 83 VAL B O 1
ATOM 3473 N N . ILE B 1 84 ? -8.805 29.688 2.533 1 98.25 84 ILE B N 1
ATOM 3474 C CA . ILE B 1 84 ? -8.82 31 1.882 1 98.25 84 ILE B CA 1
ATOM 3475 C C . ILE B 1 84 ? -8.852 30.812 0.366 1 98.25 84 ILE B C 1
ATOM 3477 O O . ILE B 1 84 ? -9.586 31.531 -0.331 1 98.25 84 ILE B O 1
ATOM 3481 N N . MET B 1 85 ? -8.078 29.906 -0.103 1 96.31 85 MET B N 1
ATOM 3482 C CA . MET B 1 85 ? -8.008 29.641 -1.539 1 96.31 85 MET B CA 1
ATOM 3483 C C . MET B 1 85 ? -9.383 29.281 -2.094 1 96.31 85 MET B C 1
ATOM 3485 O O . MET B 1 85 ? -9.773 29.781 -3.154 1 96.31 85 MET B O 1
ATOM 3489 N N . LEU B 1 86 ? -10.125 28.469 -1.418 1 96.25 86 LEU B N 1
ATOM 3490 C CA . LEU B 1 86 ? -11.383 27.922 -1.915 1 96.25 86 LEU B CA 1
ATOM 3491 C C . LEU B 1 86 ? -12.531 28.891 -1.649 1 96.25 86 LEU B C 1
ATOM 3493 O O . LEU B 1 86 ? -13.461 28.984 -2.457 1 96.25 86 LEU B O 1
ATOM 3497 N N . TYR B 1 87 ? -12.438 29.641 -0.534 1 98.19 87 TYR B N 1
ATOM 3498 C CA . TYR B 1 87 ? -13.664 30.312 -0.114 1 98.19 87 TYR B CA 1
ATOM 3499 C C . TYR B 1 87 ? -13.414 31.781 0.181 1 98.19 87 TYR B C 1
ATOM 3501 O O . TYR B 1 87 ? -14.352 32.531 0.46 1 98.19 87 TYR B O 1
ATOM 3509 N N . GLY B 1 88 ? -12.195 32.25 0.147 1 98.56 88 GLY B N 1
ATOM 3510 C CA . GLY B 1 88 ? -11.844 33.594 0.531 1 98.56 88 GLY B CA 1
ATOM 3511 C C . GLY B 1 88 ? -12.258 34.625 -0.493 1 98.56 88 GLY B C 1
ATOM 3512 O O . GLY B 1 88 ? -12.461 34.312 -1.665 1 98.56 88 GLY B O 1
ATOM 3513 N N . ASN B 1 89 ? -12.469 35.844 -0.021 1 98 89 ASN B N 1
ATOM 3514 C CA . ASN B 1 89 ? -12.695 36.969 -0.926 1 98 89 ASN B CA 1
ATOM 3515 C C . ASN B 1 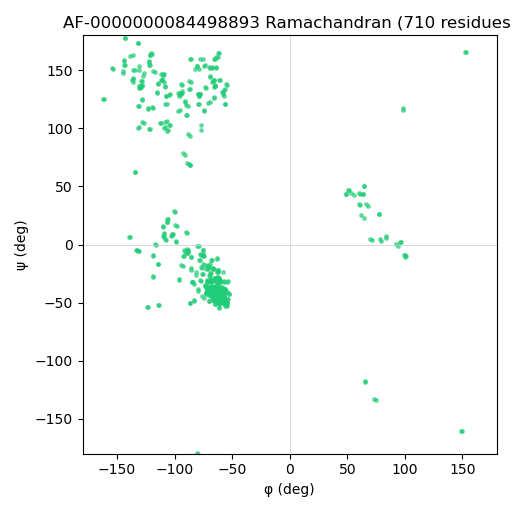89 ? -11.383 37.5 -1.495 1 98 89 ASN B C 1
ATOM 3517 O O . ASN B 1 89 ? -10.312 36.969 -1.189 1 98 89 ASN B O 1
ATOM 3521 N N . GLU B 1 90 ? -11.484 38.5 -2.307 1 97.88 90 GLU B N 1
ATOM 3522 C CA . GLU B 1 90 ? -10.32 39 -3.035 1 97.88 90 GLU B CA 1
ATOM 3523 C C . GLU B 1 90 ? -9.25 39.5 -2.08 1 97.88 90 GLU B C 1
ATOM 3525 O O . GLU B 1 90 ? -8.062 39.25 -2.281 1 97.88 90 GLU B O 1
ATOM 3530 N N . LYS B 1 91 ? -9.672 40.219 -1.093 1 98 91 LYS B N 1
ATOM 3531 C CA . LYS B 1 91 ? -8.727 40.75 -0.118 1 98 91 LYS B CA 1
ATOM 3532 C C . LYS B 1 91 ? -8 39.625 0.613 1 98 91 LYS B C 1
ATOM 3534 O O . LYS B 1 91 ? -6.785 39.719 0.82 1 98 91 LYS B O 1
ATOM 3539 N N . GLN B 1 92 ? -8.703 38.688 0.983 1 98.44 92 GLN B N 1
ATOM 3540 C CA . GLN B 1 92 ? -8.141 37.562 1.688 1 98.44 92 GLN B CA 1
ATOM 3541 C C . GLN B 1 92 ? -7.199 36.75 0.785 1 98.44 92 GLN B C 1
ATOM 3543 O O . GLN B 1 92 ? -6.164 36.281 1.237 1 98.44 92 GLN B O 1
ATOM 3548 N N . LYS B 1 93 ? -7.531 36.656 -0.459 1 98.12 93 LYS B N 1
ATOM 3549 C CA . LYS B 1 93 ? -6.68 35.938 -1.407 1 98.12 93 LYS B CA 1
ATOM 3550 C C . LYS B 1 93 ? -5.375 36.688 -1.645 1 98.12 93 LYS B C 1
ATOM 3552 O O . LYS B 1 93 ? -4.324 36.094 -1.857 1 98.12 93 LYS B O 1
ATOM 3557 N N . ARG B 1 94 ? -5.422 37.969 -1.574 1 98 94 ARG B N 1
ATOM 3558 C CA . ARG B 1 94 ? -4.195 38.75 -1.66 1 98 94 ARG B CA 1
ATOM 3559 C C . ARG B 1 94 ? -3.277 38.469 -0.476 1 98 94 ARG B C 1
ATOM 3561 O O . ARG B 1 94 ? -2.057 38.375 -0.636 1 98 94 ARG B O 1
ATOM 3568 N N . ILE B 1 95 ? -3.848 38.312 0.673 1 98.06 95 ILE B N 1
ATOM 3569 C CA . ILE B 1 95 ? -3.082 37.969 1.863 1 98.06 95 ILE B CA 1
ATOM 3570 C C . ILE B 1 95 ? -2.461 36.594 1.685 1 98.06 95 ILE B C 1
ATOM 3572 O O . ILE B 1 95 ? -1.303 36.375 2.051 1 98.06 95 ILE B O 1
ATOM 3576 N N . LEU B 1 96 ? -3.242 35.719 1.113 1 97.81 96 LEU B N 1
ATOM 3577 C CA . LEU B 1 96 ? -2.729 34.375 0.857 1 97.81 96 LEU B CA 1
ATOM 3578 C C . LEU B 1 96 ? -1.526 34.406 -0.081 1 97.81 96 LEU B C 1
ATOM 3580 O O . LEU B 1 96 ? -0.558 33.688 0.106 1 97.81 96 LEU B O 1
ATOM 3584 N N . ASN B 1 97 ? -1.61 35.25 -1.103 1 97 97 ASN B N 1
ATOM 3585 C CA . ASN B 1 97 ? -0.476 35.406 -2.004 1 97 97 ASN B CA 1
ATOM 3586 C C . ASN B 1 97 ? 0.762 35.906 -1.257 1 97 97 ASN B C 1
ATOM 3588 O O . ASN B 1 97 ? 1.882 35.5 -1.567 1 97 97 ASN B O 1
ATOM 3592 N N . ASP B 1 98 ? 0.54 36.781 -0.298 1 97.12 98 ASP B N 1
ATOM 3593 C CA . ASP B 1 98 ? 1.635 37.25 0.533 1 97.12 98 ASP B CA 1
ATOM 3594 C C . ASP B 1 98 ? 2.203 36.125 1.406 1 97.12 98 ASP B C 1
ATOM 3596 O O . ASP B 1 98 ? 3.402 36.125 1.697 1 97.12 98 ASP B O 1
ATOM 3600 N N . VAL B 1 99 ? 1.389 35.219 1.796 1 96.31 99 VAL B N 1
ATOM 3601 C CA . VAL B 1 99 ? 1.855 34.031 2.525 1 96.31 99 VAL B CA 1
ATOM 3602 C C . VAL B 1 99 ? 2.721 33.156 1.612 1 96.31 99 VAL B C 1
ATOM 3604 O O . VAL B 1 99 ? 3.816 32.75 1.998 1 96.31 99 VAL B O 1
ATOM 3607 N N . TYR B 1 100 ? 2.26 32.938 0.366 1 93.88 100 TYR B N 1
ATOM 3608 C CA . TYR B 1 100 ? 2.977 32.094 -0.59 1 93.88 100 TYR B CA 1
ATOM 3609 C C . TYR B 1 100 ? 4.34 32.688 -0.924 1 93.88 100 TYR B C 1
ATOM 3611 O O . TYR B 1 100 ? 5.297 31.969 -1.19 1 93.88 100 TYR B O 1
ATOM 3619 N N . SER B 1 101 ? 4.418 34.031 -0.817 1 92.81 101 SER B N 1
ATOM 3620 C CA . SER B 1 101 ? 5.668 34.719 -1.143 1 92.81 101 SER B CA 1
ATOM 3621 C C . SER B 1 101 ? 6.605 34.75 0.057 1 92.81 101 SER B C 1
ATOM 3623 O O . SER B 1 101 ? 7.77 35.156 -0.07 1 92.81 101 SER B O 1
ATOM 3625 N N . GLY B 1 102 ? 6.102 34.375 1.203 1 93.94 102 GLY B N 1
ATOM 3626 C CA . GLY B 1 102 ? 6.93 34.344 2.396 1 93.94 102 GLY B CA 1
ATOM 3627 C C . GLY B 1 102 ? 6.828 35.594 3.246 1 93.94 102 GLY B C 1
ATOM 3628 O O . GLY B 1 102 ? 7.453 35.688 4.305 1 93.94 102 GLY B O 1
ATOM 3629 N N . LYS B 1 103 ? 5.98 36.531 2.832 1 95.69 103 LYS B N 1
ATOM 3630 C CA . LYS B 1 103 ? 5.816 37.781 3.57 1 95.69 103 LYS B CA 1
ATOM 3631 C C . LYS B 1 103 ? 5.082 37.531 4.887 1 95.69 103 LYS B C 1
ATOM 3633 O O . LYS B 1 103 ? 5.383 38.188 5.895 1 95.69 103 LYS B O 1
ATOM 3638 N N . TYR B 1 104 ? 4.098 36.719 4.883 1 97.25 104 TYR B N 1
ATOM 3639 C CA . TYR B 1 104 ? 3.299 36.438 6.066 1 97.25 104 TYR B CA 1
ATOM 3640 C C . TYR B 1 104 ? 3.332 34.938 6.387 1 97.25 104 TYR B C 1
ATOM 3642 O O . TYR B 1 104 ? 3.676 34.125 5.527 1 97.25 104 TYR B O 1
ATOM 3650 N N . ILE B 1 105 ? 3.125 34.594 7.629 1 97.94 105 ILE B N 1
ATOM 3651 C CA . ILE B 1 105 ? 2.904 33.219 8.094 1 97.94 105 ILE B CA 1
ATOM 3652 C C . ILE B 1 105 ? 1.444 33.062 8.5 1 97.94 105 ILE B C 1
ATOM 3654 O O . ILE B 1 105 ? 0.858 33.938 9.125 1 97.94 105 ILE B O 1
ATOM 3658 N N . LEU B 1 106 ? 0.885 31.969 8.086 1 98.19 106 LEU B N 1
ATOM 3659 C CA . LEU B 1 106 ? -0.517 31.672 8.352 1 98.19 106 LEU B CA 1
ATOM 3660 C C . LEU B 1 106 ? -0.645 30.5 9.328 1 98.19 106 LEU B C 1
ATOM 3662 O O . LEU B 1 106 ? 0.242 29.656 9.406 1 98.19 106 LEU B O 1
ATOM 3666 N N . GLY B 1 107 ? -1.666 30.5 10.172 1 98 107 GLY B N 1
ATOM 3667 C CA . GLY B 1 107 ? -2.055 29.375 11 1 98 107 GLY B CA 1
ATOM 3668 C C . GLY B 1 107 ? -3.539 29.078 10.945 1 98 107 GLY B C 1
ATOM 3669 O O . GLY B 1 107 ? -4.297 29.781 10.281 1 98 107 GLY B O 1
ATOM 3670 N N . LEU B 1 108 ? -3.926 28.016 11.555 1 98.25 108 LEU B N 1
ATOM 3671 C CA . LEU B 1 108 ? -5.316 27.578 11.594 1 98.25 108 LEU B CA 1
ATOM 3672 C C . LEU B 1 108 ? -5.734 27.234 13.023 1 98.25 108 LEU B C 1
ATOM 3674 O O . LEU B 1 108 ? -5.125 26.375 13.664 1 98.25 108 LEU B O 1
ATOM 3678 N N . GLY B 1 109 ? -6.719 27.922 13.531 1 98.12 109 GLY B N 1
ATOM 3679 C CA . GLY B 1 109 ? -7.188 27.734 14.891 1 98.12 109 GLY B CA 1
ATOM 3680 C C . GLY B 1 109 ? -8.516 27.016 14.977 1 98.12 109 GLY B C 1
ATOM 3681 O O . GLY B 1 109 ? -9.57 27.641 14.984 1 98.12 109 GLY B O 1
ATOM 3682 N N . VAL B 1 110 ? -8.43 25.672 15.234 1 97.31 110 VAL B N 1
ATOM 3683 C CA . VAL B 1 110 ? -9.641 24.859 15.344 1 97.31 110 VAL B CA 1
ATOM 3684 C C . VAL B 1 110 ? -9.664 24.156 16.703 1 97.31 110 VAL B C 1
ATOM 3686 O O . VAL B 1 110 ? -10.594 24.344 17.484 1 97.31 110 VAL B O 1
ATOM 3689 N N . THR B 1 111 ? -8.602 23.422 17.047 1 96.12 111 THR B N 1
ATOM 3690 C CA . THR B 1 111 ? -8.523 22.578 18.234 1 96.12 111 THR B CA 1
ATOM 3691 C C . THR B 1 111 ? -8.594 23.422 19.5 1 96.12 111 THR B C 1
ATOM 3693 O O . THR B 1 111 ? -7.984 24.484 19.578 1 96.12 111 THR B O 1
ATOM 3696 N N . GLU B 1 112 ? -9.367 22.922 20.453 1 97 112 GLU B N 1
ATOM 3697 C CA . GLU B 1 112 ? -9.531 23.594 21.75 1 97 112 GLU B CA 1
ATOM 3698 C C . GLU B 1 112 ? -9.086 22.672 22.891 1 97 112 GLU B C 1
ATOM 3700 O O . GLU B 1 112 ? -8.875 21.484 22.688 1 97 112 GLU B O 1
ATOM 3705 N N . PRO B 1 113 ? -8.891 23.25 24.031 1 91.62 113 PRO B N 1
ATOM 3706 C CA . PRO B 1 113 ? -8.492 22.422 25.172 1 91.62 113 PRO B CA 1
ATOM 3707 C C . PRO B 1 113 ? -9.461 21.266 25.422 1 91.62 113 PRO B C 1
ATOM 3709 O O . PRO B 1 113 ? -9.055 20.203 25.891 1 91.62 113 PRO B O 1
ATOM 3712 N N . SER B 1 114 ? -10.688 21.484 25.141 1 85.19 114 SER B N 1
ATOM 3713 C CA . SER B 1 114 ? -11.711 20.469 25.375 1 85.19 114 SER B CA 1
ATOM 3714 C C . SER B 1 114 ? -11.625 19.344 24.359 1 85.19 114 SER B C 1
ATOM 3716 O O . SER B 1 114 ? -12.203 18.266 24.547 1 85.19 114 SER B O 1
ATOM 3718 N N . GLY B 1 115 ? -10.984 19.562 23.297 1 81.56 115 GLY B N 1
ATOM 3719 C CA . GLY B 1 115 ? -10.805 18.5 22.312 1 81.56 115 GLY B CA 1
ATOM 3720 C C . GLY B 1 115 ? -10.617 19.031 20.906 1 81.56 115 GLY B C 1
ATOM 3721 O O . GLY B 1 115 ? -10.883 20.203 20.641 1 81.56 115 GLY B O 1
ATOM 3722 N N . GLY B 1 116 ? -10.156 18.125 20.016 1 77.12 116 GLY B N 1
ATOM 3723 C CA . GLY B 1 116 ? -9.93 18.469 18.609 1 77.12 116 GLY B CA 1
ATOM 3724 C C . GLY B 1 116 ? -10.773 17.656 17.656 1 77.12 116 GLY B C 1
ATOM 3725 O O . GLY B 1 116 ? -11.141 18.141 16.578 1 77.12 116 GLY B O 1
ATOM 3726 N N . SER B 1 117 ? -11.164 16.438 18.062 1 77.31 117 SER B N 1
ATOM 3727 C CA . SER B 1 117 ? -11.883 15.531 17.172 1 77.31 117 SER B CA 1
ATOM 3728 C C . SER B 1 117 ? -13.352 15.93 17.047 1 77.31 117 SER B C 1
ATOM 3730 O O . SER B 1 117 ? -13.945 15.797 15.977 1 77.31 117 SER B O 1
ATOM 3732 N N . ASP B 1 118 ? -13.883 16.5 18.094 1 83.75 118 ASP B N 1
ATOM 3733 C CA . ASP B 1 118 ? -15.258 16.984 18.047 1 83.75 118 ASP B CA 1
ATOM 3734 C C . ASP B 1 118 ? -15.289 18.469 17.641 1 83.75 118 ASP B C 1
ATOM 3736 O O . ASP B 1 118 ? -15.609 19.328 18.453 1 83.75 118 ASP B O 1
ATOM 3740 N N . VAL B 1 119 ? -15.141 18.75 16.406 1 89.62 119 VAL B N 1
ATOM 3741 C CA . VAL B 1 119 ? -15.031 20.094 15.867 1 89.62 119 VAL B CA 1
ATOM 3742 C C . VAL B 1 119 ? -16.359 20.828 16.047 1 89.62 119 VAL B C 1
ATOM 3744 O O . VAL B 1 119 ? -16.375 22.016 16.391 1 89.62 119 VAL B O 1
ATOM 3747 N N . ALA B 1 120 ? -17.453 20.094 15.891 1 90.19 120 ALA B N 1
ATOM 3748 C CA . ALA B 1 120 ? -18.766 20.719 15.953 1 90.19 120 ALA B CA 1
ATOM 3749 C C . ALA B 1 120 ? -19.062 21.234 17.359 1 90.19 120 ALA B C 1
ATOM 3751 O O . ALA B 1 120 ? -19.875 22.156 17.531 1 90.19 120 ALA B O 1
ATOM 3752 N N . GLY B 1 121 ? -18.375 20.734 18.359 1 90.44 121 GLY B N 1
ATOM 3753 C CA . GLY B 1 121 ? -18.672 21.078 19.734 1 90.44 121 GLY B CA 1
ATOM 3754 C C . GLY B 1 121 ? -17.75 22.141 20.297 1 90.44 121 GLY B C 1
ATOM 3755 O O . GLY B 1 121 ? -17.719 22.375 21.5 1 90.44 121 GLY B O 1
ATOM 3756 N N . LEU B 1 122 ? -17.047 22.859 19.406 1 93.62 122 LEU B N 1
ATOM 3757 C CA . LEU B 1 122 ? -16.078 23.828 19.906 1 93.62 122 LEU B CA 1
ATOM 3758 C C . LEU B 1 122 ? -16.797 24.953 20.656 1 93.62 122 LEU B C 1
ATOM 3760 O O . LEU B 1 122 ? -17.969 25.219 20.422 1 93.62 122 LEU B O 1
ATOM 3764 N N . LYS B 1 123 ? -16.047 25.703 21.547 1 94.81 123 LYS B N 1
ATOM 3765 C CA . LYS B 1 123 ? -16.672 26.594 22.516 1 94.81 123 LYS B CA 1
ATOM 3766 C C . LYS B 1 123 ? -16.312 28.047 22.219 1 94.81 123 LYS B C 1
ATOM 3768 O O . LYS B 1 123 ? -16.953 28.969 22.734 1 94.81 123 LYS B O 1
ATOM 3773 N N . THR B 1 124 ? -15.297 28.328 21.438 1 97.69 124 THR B N 1
ATOM 3774 C CA . THR B 1 124 ? -14.977 29.703 21.062 1 97.69 124 THR B CA 1
ATOM 3775 C C . THR B 1 124 ? -16.156 30.359 20.344 1 97.69 124 THR B C 1
ATOM 3777 O O . THR B 1 124 ? -16.734 29.781 19.422 1 97.69 124 THR B O 1
ATOM 3780 N N . THR B 1 125 ? -16.5 31.594 20.797 1 98 125 THR B N 1
ATOM 3781 C CA . THR B 1 125 ? -17.688 32.25 20.25 1 98 125 THR B CA 1
ATOM 3782 C C . THR B 1 125 ? -17.312 33.531 19.516 1 98 125 THR B C 1
ATOM 3784 O O . THR B 1 125 ? -16.281 34.156 19.828 1 98 125 THR B O 1
ATOM 3787 N N . ALA B 1 126 ? -18.078 33.812 18.531 1 98.56 126 ALA B N 1
ATOM 3788 C CA . ALA B 1 126 ? -18.062 35.094 17.828 1 98.56 126 ALA B CA 1
ATOM 3789 C C . ALA B 1 126 ? -19.453 35.719 17.766 1 98.56 126 ALA B C 1
ATOM 3791 O O . ALA B 1 126 ? -20.281 35.312 16.953 1 98.56 126 ALA B O 1
ATOM 3792 N N . LYS B 1 127 ? -19.672 36.688 18.547 1 98.06 127 LYS B N 1
ATOM 3793 C CA . LYS B 1 127 ? -20.984 37.344 18.594 1 98.06 127 LYS B CA 1
ATOM 3794 C C . LYS B 1 127 ? -21.016 38.562 17.688 1 98.06 127 LYS B C 1
ATOM 3796 O O . LYS B 1 127 ? -20.141 39.438 17.766 1 98.06 127 LYS B O 1
ATOM 3801 N N . LYS B 1 128 ? -22.016 38.656 16.859 1 97.44 128 LYS B N 1
ATOM 3802 C CA . LYS B 1 128 ? -22.141 39.781 15.961 1 97.44 128 LYS B CA 1
ATOM 3803 C C . LYS B 1 128 ? -22.703 41 16.703 1 97.44 128 LYS B C 1
ATOM 3805 O O . LYS B 1 128 ? -23.719 40.906 17.375 1 97.44 128 LYS B O 1
ATOM 3810 N N . ILE B 1 129 ? -22.047 42.094 16.609 1 97.12 129 ILE B N 1
ATOM 3811 C CA . ILE B 1 129 ? -22.469 43.375 17.125 1 97.12 129 ILE B CA 1
ATOM 3812 C C . ILE B 1 129 ? -22.312 44.469 16.047 1 97.12 129 ILE B C 1
ATOM 3814 O O . ILE B 1 129 ? -21.219 45 15.867 1 97.12 129 ILE B O 1
ATOM 3818 N N . GLY B 1 130 ? -23.375 44.844 15.398 1 96.12 130 GLY B N 1
ATOM 3819 C CA . GLY B 1 130 ? -23.281 45.75 14.273 1 96.12 130 GLY B CA 1
ATOM 3820 C C . GLY B 1 130 ? -22.547 45.188 13.086 1 96.12 130 GLY B C 1
ATOM 3821 O O . GLY B 1 130 ? -22.922 44.125 12.562 1 96.12 130 GLY B O 1
ATOM 3822 N N . ASP B 1 131 ? -21.469 45.812 12.75 1 96.44 131 ASP B N 1
ATOM 3823 C CA . ASP B 1 131 ? -20.703 45.375 11.586 1 96.44 131 ASP B CA 1
ATOM 3824 C C . ASP B 1 131 ? -19.422 44.688 12.016 1 96.44 131 ASP B C 1
ATOM 3826 O O . ASP B 1 131 ? -18.438 44.625 11.258 1 96.44 131 ASP B O 1
ATOM 3830 N N . LYS B 1 132 ? -19.469 44.219 13.25 1 97.56 132 LYS B N 1
ATOM 3831 C CA . LYS B 1 132 ? -18.312 43.5 13.75 1 97.56 132 LYS B CA 1
ATOM 3832 C C . LYS B 1 132 ? -18.719 42.219 14.508 1 97.56 132 LYS B C 1
ATOM 3834 O O . LYS B 1 132 ? -19.906 42.031 14.789 1 97.56 132 LYS B O 1
ATOM 3839 N N . TYR B 1 133 ? -17.781 41.344 14.688 1 98.44 133 TYR B N 1
ATOM 3840 C CA . TYR B 1 133 ? -17.891 40.219 15.602 1 98.44 133 TYR B CA 1
ATOM 3841 C C . TYR B 1 133 ? -16.953 40.406 16.781 1 98.44 133 TYR B C 1
ATOM 3843 O O . TYR B 1 133 ? -15.836 40.906 16.641 1 98.44 133 TYR B O 1
ATOM 3851 N N . VAL B 1 134 ? -17.422 40.031 17.922 1 98.75 134 VAL B N 1
ATOM 3852 C CA . VAL B 1 134 ? -16.578 39.969 19.125 1 98.75 134 VAL B CA 1
ATOM 3853 C C . VAL B 1 134 ? -16.312 38.5 19.484 1 98.75 134 VAL B C 1
ATOM 3855 O O . VAL B 1 134 ? -17.234 37.75 19.766 1 98.75 134 VAL B O 1
ATOM 3858 N N . ILE B 1 135 ? -15.008 38.156 19.5 1 98.75 135 ILE B N 1
ATOM 3859 C CA . ILE B 1 135 ? -14.609 36.781 19.641 1 98.75 135 ILE B CA 1
ATOM 3860 C C . ILE B 1 135 ? -14.023 36.531 21.047 1 98.75 135 ILE B C 1
ATOM 3862 O O . ILE B 1 135 ? -13.18 37.312 21.5 1 98.75 135 ILE B O 1
ATOM 3866 N N . ASN B 1 136 ? -14.492 35.594 21.719 1 98.75 136 ASN B N 1
ATOM 3867 C CA . ASN B 1 136 ? -14 35.125 23.016 1 98.75 136 ASN B CA 1
ATOM 3868 C C . ASN B 1 136 ? -13.781 33.625 23.031 1 98.75 136 ASN B C 1
ATOM 3870 O O . ASN B 1 136 ? -14.586 32.875 22.484 1 98.75 136 ASN B O 1
ATOM 3874 N N . GLY B 1 137 ? -12.688 33.188 23.578 1 98.12 137 GLY B N 1
ATOM 3875 C CA . GLY B 1 137 ? -12.398 31.75 23.688 1 98.12 137 GLY B CA 1
ATOM 3876 C C . GLY B 1 137 ? -10.914 31.438 23.641 1 98.12 137 GLY B C 1
ATOM 3877 O O . GLY B 1 137 ? -10.086 32.25 24.031 1 98.12 137 GLY B O 1
ATOM 3878 N N . SER B 1 138 ? -10.602 30.172 23.328 1 98.19 138 SER B N 1
ATOM 3879 C CA . SER B 1 138 ? -9.211 29.75 23.266 1 98.19 138 SER B CA 1
ATOM 3880 C C . SER B 1 138 ? -9.031 28.562 22.328 1 98.19 138 SER B C 1
ATOM 3882 O O . SER B 1 138 ? -9.984 27.828 22.062 1 98.19 138 SER B O 1
ATOM 3884 N N . LYS B 1 139 ? -7.949 28.453 21.781 1 98.12 139 LYS B N 1
ATOM 3885 C CA . LYS B 1 139 ? -7.496 27.328 20.969 1 98.12 139 LYS B CA 1
ATOM 3886 C C . LYS B 1 139 ? -6.211 26.734 21.547 1 98.12 139 LYS B C 1
ATOM 3888 O O . LYS B 1 139 ? -5.484 27.391 22.281 1 98.12 139 LYS B O 1
ATOM 3893 N N . MET B 1 140 ? -5.961 25.469 21.219 1 97.12 140 MET B N 1
ATOM 3894 C CA . MET B 1 140 ? -4.824 24.734 21.75 1 97.12 140 MET B CA 1
ATOM 3895 C C . MET B 1 140 ? -4.121 23.938 20.656 1 97.12 140 MET B C 1
ATOM 3897 O O . MET B 1 140 ? -4.762 23.453 19.719 1 97.12 140 MET B O 1
ATOM 3901 N N . PHE B 1 141 ? -2.723 23.891 20.766 1 96.56 141 PHE B N 1
ATOM 3902 C CA . PHE B 1 141 ? -1.882 23.141 19.844 1 96.56 141 PHE B CA 1
ATOM 3903 C C . PHE B 1 141 ? -1.983 23.703 18.438 1 96.56 141 PHE B C 1
ATOM 3905 O O . PHE B 1 141 ? -2.156 22.953 17.469 1 96.56 141 PHE B O 1
ATOM 3912 N N . ILE B 1 142 ? -1.955 24.969 18.344 1 97.69 142 ILE B N 1
ATOM 3913 C CA . ILE B 1 142 ? -2.09 25.625 17.047 1 97.69 142 ILE B CA 1
ATOM 3914 C C . ILE B 1 142 ? -0.712 25.797 16.406 1 97.69 142 ILE B C 1
ATOM 3916 O O . ILE B 1 142 ? 0.096 26.594 16.875 1 97.69 142 ILE B O 1
ATOM 3920 N N . SER B 1 143 ? -0.514 25.047 15.336 1 96.56 143 SER B N 1
ATOM 3921 C CA . SER B 1 143 ? 0.712 25.219 14.562 1 96.56 143 SER B CA 1
ATOM 3922 C C . SER B 1 143 ? 0.866 26.656 14.086 1 96.56 143 SER B C 1
ATOM 3924 O O . SER B 1 143 ? -0.095 27.266 13.609 1 96.56 143 SER B O 1
ATOM 3926 N N . ASN B 1 144 ? 2.027 27.234 14.258 1 98 144 ASN B N 1
ATOM 3927 C CA . ASN B 1 144 ? 2.402 28.594 13.883 1 98 144 ASN B CA 1
ATOM 3928 C C . ASN B 1 144 ? 1.729 29.625 14.789 1 98 144 ASN B C 1
ATOM 3930 O O . ASN B 1 144 ? 1.859 30.828 14.562 1 98 144 ASN B O 1
ATOM 3934 N N . GLY B 1 145 ? 1.004 29.219 15.781 1 98 145 GLY B N 1
ATOM 3935 C CA . GLY B 1 145 ? 0.177 30.109 16.562 1 98 145 GLY B CA 1
ATOM 3936 C C . GLY B 1 145 ? 0.96 31.266 17.188 1 98 145 GLY B C 1
ATOM 3937 O O . GLY B 1 145 ? 0.445 32.375 17.312 1 98 145 GLY B O 1
ATOM 3938 N N . GLY B 1 146 ? 2.18 31.016 17.516 1 97.75 146 GLY B N 1
ATOM 3939 C CA . GLY B 1 146 ? 3.004 32 18.172 1 97.75 146 GLY B CA 1
ATOM 3940 C C . GLY B 1 146 ? 3.754 32.906 17.203 1 97.75 146 GLY B C 1
ATOM 3941 O O . GLY B 1 146 ? 4.34 33.906 17.609 1 97.75 146 GLY B O 1
ATOM 3942 N N . ILE B 1 147 ? 3.682 32.594 15.93 1 98.06 147 ILE B N 1
ATOM 3943 C CA . ILE B 1 147 ? 4.523 33.344 15 1 98.06 147 ILE B CA 1
ATOM 3944 C C . ILE B 1 147 ? 3.695 33.781 13.797 1 98.06 147 ILE B C 1
ATOM 3946 O O . ILE B 1 147 ? 4.18 34.531 12.945 1 98.06 147 ILE B O 1
ATOM 3950 N N . ALA B 1 148 ? 2.438 33.375 13.695 1 98.5 148 ALA B N 1
ATOM 3951 C CA . ALA B 1 148 ? 1.6 33.656 12.539 1 98.5 148 ALA B CA 1
ATOM 3952 C C . ALA B 1 148 ? 1.249 35.156 12.477 1 98.5 148 ALA B C 1
ATOM 3954 O O . ALA B 1 148 ? 1.053 35.781 13.516 1 98.5 148 ALA B O 1
ATOM 3955 N N . ASP B 1 149 ? 1.174 35.656 11.242 1 98.69 149 ASP B N 1
ATOM 3956 C CA . ASP B 1 149 ? 0.643 36.969 11.008 1 98.69 149 ASP B CA 1
ATOM 3957 C C . ASP B 1 149 ? -0.883 36.969 10.938 1 98.69 149 ASP B C 1
ATOM 3959 O O . ASP B 1 149 ? -1.538 37.938 11.32 1 98.69 149 ASP B O 1
ATOM 3963 N N . TYR B 1 150 ? -1.395 35.906 10.422 1 98.75 150 TYR B N 1
ATOM 3964 C CA . TYR B 1 150 ? -2.834 35.688 10.305 1 98.75 150 TYR B CA 1
ATOM 3965 C C . TYR B 1 150 ? -3.219 34.281 10.742 1 98.75 150 TYR B C 1
ATOM 3967 O O . TYR B 1 150 ? -2.416 33.344 10.641 1 98.75 150 TYR B O 1
ATOM 3975 N N . ILE B 1 151 ? -4.422 34.156 11.25 1 98.75 151 ILE B N 1
ATOM 3976 C CA . ILE B 1 151 ? -4.969 32.875 11.656 1 98.75 151 ILE B CA 1
ATOM 3977 C C . ILE B 1 151 ? -6.344 32.688 11.016 1 98.75 151 ILE B C 1
ATOM 3979 O O . ILE B 1 151 ? -7.211 33.531 11.117 1 98.75 151 ILE B O 1
ATOM 3983 N N . VAL B 1 152 ? -6.504 31.594 10.305 1 98.81 152 VAL B N 1
ATOM 3984 C CA . VAL B 1 152 ? -7.855 31.141 9.984 1 98.81 152 VAL B CA 1
ATOM 3985 C C . VAL B 1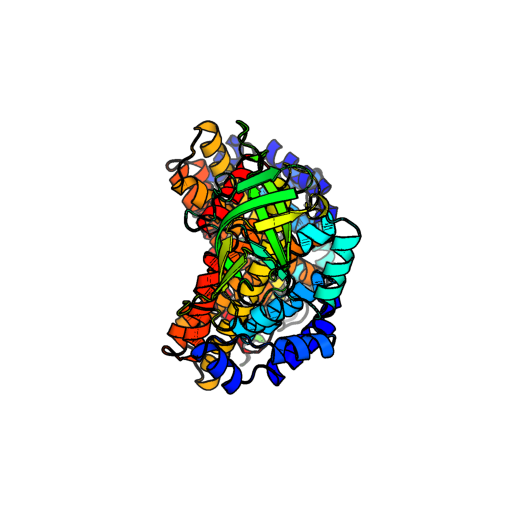 152 ? -8.5 30.531 11.227 1 98.81 152 VAL B C 1
ATOM 3987 O O . VAL B 1 152 ? -8.031 29.516 11.742 1 98.81 152 VAL B O 1
ATOM 3990 N N . LEU B 1 153 ? -9.562 31.188 11.711 1 98.81 153 LEU B N 1
ATOM 3991 C CA . LEU B 1 153 ? -10.156 30.797 12.984 1 98.81 153 LEU B CA 1
ATOM 3992 C C . LEU B 1 153 ? -11.578 30.281 12.789 1 98.81 153 LEU B C 1
ATOM 3994 O O . LEU B 1 153 ? -12.375 30.891 12.086 1 98.81 153 LEU B O 1
ATOM 3998 N N . LEU B 1 154 ? -11.852 29.125 13.375 1 98.56 154 LEU B N 1
ATOM 3999 C CA . LEU B 1 154 ? -13.219 28.641 13.453 1 98.56 154 LEU B CA 1
ATOM 4000 C C . LEU B 1 154 ? -13.859 29.016 14.781 1 98.56 154 LEU B C 1
ATOM 4002 O O . LEU B 1 154 ? -13.273 28.797 15.844 1 98.56 154 LEU B O 1
ATOM 4006 N N . ALA B 1 155 ? -15.031 29.625 14.75 1 98.38 155 ALA B N 1
ATOM 4007 C CA . ALA B 1 155 ? -15.742 30.031 15.961 1 98.38 155 ALA B CA 1
ATOM 4008 C C . ALA B 1 155 ? -17.25 29.875 15.789 1 98.38 155 ALA B C 1
ATOM 4010 O O . ALA B 1 155 ? -17.75 29.844 14.672 1 98.38 155 ALA B O 1
ATOM 4011 N N . ARG B 1 156 ? -17.891 29.703 16.875 1 97.81 156 ARG B N 1
ATOM 4012 C CA . ARG B 1 156 ? -19.344 29.562 16.875 1 97.81 156 ARG B CA 1
ATOM 4013 C C . ARG B 1 156 ? -20.031 30.922 16.766 1 97.81 156 ARG B C 1
ATOM 4015 O O . ARG B 1 156 ? -19.766 31.812 17.562 1 97.81 156 ARG B O 1
ATOM 4022 N N . THR B 1 157 ? -20.984 31.047 15.828 1 97.56 157 THR B N 1
ATOM 4023 C CA . THR B 1 157 ? -21.688 32.312 15.594 1 97.56 157 THR B CA 1
ATOM 4024 C C . THR B 1 157 ? -23.188 32.156 15.844 1 97.56 157 THR B C 1
ATOM 4026 O O . THR B 1 157 ? -23.938 33.125 15.781 1 97.56 157 THR B O 1
ATOM 4029 N N . SER B 1 158 ? -23.594 30.969 16.016 1 93.94 158 SER B N 1
ATOM 4030 C CA . SER B 1 158 ? -25.016 30.719 16.25 1 93.94 158 SER B CA 1
ATOM 4031 C C . SER B 1 158 ? -25.219 29.562 17.219 1 93.94 158 SER B C 1
ATOM 4033 O O . SER B 1 158 ? -24.359 28.688 17.359 1 93.94 158 SER B O 1
ATOM 4035 N N . ASP B 1 159 ? -26.297 29.625 17.984 1 87.12 159 ASP B N 1
ATOM 4036 C CA . ASP B 1 159 ? -26.656 28.547 18.906 1 87.12 159 ASP B CA 1
ATOM 4037 C C . ASP B 1 159 ? -27.75 27.672 18.312 1 87.12 159 ASP B C 1
ATOM 4039 O O . ASP B 1 159 ? -28.547 27.078 19.047 1 87.12 159 ASP B O 1
ATOM 4043 N N . GLU B 1 160 ? -27.734 27.625 17.109 1 85.75 160 GLU B N 1
ATOM 4044 C CA . GLU B 1 160 ? -28.766 26.828 16.453 1 85.75 160 GLU B CA 1
ATOM 4045 C C . GLU B 1 160 ? -28.625 25.344 16.812 1 85.75 160 GLU B C 1
ATOM 4047 O O . GLU B 1 160 ? -27.594 24.906 17.312 1 85.75 160 GLU B O 1
ATOM 4052 N N . GLU B 1 161 ? -29.656 24.609 16.609 1 84.31 161 GLU B N 1
ATOM 4053 C CA . GLU B 1 161 ? -29.766 23.219 17.047 1 84.31 161 GLU B CA 1
ATOM 4054 C C . GLU B 1 161 ? -28.719 22.344 16.359 1 84.31 161 GLU B C 1
ATOM 4056 O O . GLU B 1 161 ? -28.047 21.531 17.016 1 84.31 161 GLU B O 1
ATOM 4061 N N . ASN B 1 162 ? -28.656 22.516 15.07 1 88.69 162 ASN B N 1
ATOM 4062 C CA . ASN B 1 162 ? -27.625 21.781 14.328 1 88.69 162 ASN B CA 1
ATOM 4063 C C . ASN B 1 162 ? -26.25 22.422 14.492 1 88.69 162 ASN B C 1
ATOM 4065 O O . ASN B 1 162 ? -25.922 23.359 13.773 1 88.69 162 ASN B O 1
ATOM 4069 N N . LYS B 1 163 ? -25.469 21.922 15.344 1 86.75 163 LYS B N 1
ATOM 4070 C CA . LYS B 1 163 ? -24.188 22.5 15.742 1 86.75 163 LYS B CA 1
ATOM 4071 C C . LYS B 1 163 ? -23.266 22.656 14.539 1 86.75 163 LYS B C 1
ATOM 4073 O O . LYS B 1 163 ? -22.391 23.531 14.531 1 86.75 163 LYS B O 1
ATOM 4078 N N . HIS B 1 164 ? -23.469 21.875 13.492 1 90.62 164 HIS B N 1
ATOM 4079 C CA . HIS B 1 164 ? -22.641 21.906 12.297 1 90.62 164 HIS B CA 1
ATOM 4080 C C . HIS B 1 164 ? -22.875 23.172 11.492 1 90.62 164 HIS B C 1
ATOM 4082 O O . HIS B 1 164 ? -22.016 23.594 10.711 1 90.62 164 HIS B O 1
ATOM 4088 N N . HIS B 1 165 ? -24.016 23.812 11.711 1 90.94 165 HIS B N 1
ATOM 4089 C CA . HIS B 1 165 ? -24.391 24.984 10.93 1 90.94 165 HIS B CA 1
ATOM 4090 C C . HIS B 1 165 ? -24.078 26.266 11.695 1 90.94 165 HIS B C 1
ATOM 4092 O O . HIS B 1 165 ? -24.297 27.375 11.18 1 90.94 165 HIS B O 1
ATOM 4098 N N . GLY B 1 166 ? -23.547 26.188 12.773 1 93.62 166 GLY B N 1
ATOM 4099 C CA . GLY B 1 166 ? -23.375 27.359 13.617 1 93.62 166 GLY B CA 1
ATOM 4100 C C . GLY B 1 166 ? -21.938 27.812 13.742 1 93.62 166 GLY B C 1
ATOM 4101 O O . GLY B 1 166 ? -21.578 28.531 14.68 1 93.62 166 GLY B O 1
ATOM 4102 N N . LEU B 1 167 ? -21.109 27.312 12.828 1 97.56 167 LEU B N 1
ATOM 4103 C CA . LEU B 1 167 ? -19.688 27.656 12.914 1 97.56 167 LEU B CA 1
ATOM 4104 C C . LEU B 1 167 ? -19.266 28.484 11.711 1 97.56 167 LEU B C 1
ATOM 4106 O O . LEU B 1 167 ? -19.719 28.25 10.594 1 97.56 167 LEU B O 1
ATOM 4110 N N . THR B 1 168 ? -18.438 29.5 11.945 1 98.5 168 THR B N 1
ATOM 4111 C CA . THR B 1 168 ? -17.984 30.422 10.914 1 98.5 168 THR B CA 1
ATOM 4112 C C . THR B 1 168 ? -16.469 30.562 10.938 1 98.5 168 THR B C 1
ATOM 4114 O O . THR B 1 168 ? -15.852 30.547 12.008 1 98.5 168 THR B O 1
ATOM 4117 N N . THR B 1 169 ? -15.852 30.641 9.758 1 98.81 169 THR B N 1
ATOM 4118 C CA . THR B 1 169 ? -14.414 30.844 9.641 1 98.81 169 THR B CA 1
ATOM 4119 C C . THR B 1 169 ? -14.094 32.344 9.477 1 98.81 169 THR B C 1
ATOM 4121 O O . THR B 1 169 ? -14.805 33.031 8.758 1 98.81 169 THR B O 1
ATOM 4124 N N . PHE B 1 170 ? -13.07 32.781 10.164 1 98.81 170 PHE B N 1
ATOM 4125 C CA . PHE B 1 170 ? -12.609 34.156 10.125 1 98.81 170 PHE B CA 1
ATOM 4126 C C . PHE B 1 170 ? -11.125 34.25 9.805 1 98.81 170 PHE B C 1
ATOM 4128 O O . PHE B 1 170 ? -10.367 33.312 10.156 1 98.81 170 PHE B O 1
ATOM 4135 N N . LEU B 1 171 ? -10.727 35.219 9.117 1 98.81 171 LEU B N 1
ATOM 4136 C CA . LEU B 1 171 ? -9.305 35.531 9.008 1 98.81 171 LEU B CA 1
ATOM 4137 C C . LEU B 1 171 ? -8.914 36.594 10.031 1 98.81 171 LEU B C 1
ATOM 4139 O O . LEU B 1 171 ? -9.32 37.75 9.93 1 98.81 171 LEU B O 1
ATOM 4143 N N . ILE B 1 172 ? -8.086 36.25 10.953 1 98.44 172 ILE B N 1
ATOM 4144 C CA . ILE B 1 172 ? -7.734 37.094 12.094 1 98.44 172 ILE B CA 1
ATOM 4145 C C . ILE B 1 172 ? -6.336 37.688 11.891 1 98.44 172 ILE B C 1
ATOM 4147 O O . ILE B 1 172 ? -5.395 36.938 11.578 1 98.44 172 ILE B O 1
ATOM 4151 N N . ASN B 1 173 ? -6.219 38.969 12.031 1 98.44 173 ASN B N 1
ATOM 4152 C CA . ASN B 1 173 ? -4.914 39.594 12.188 1 98.44 173 ASN B CA 1
ATOM 4153 C C . ASN B 1 173 ? -4.383 39.469 13.609 1 98.44 173 ASN B C 1
ATOM 4155 O O . ASN B 1 173 ? -4.992 39.969 14.562 1 98.44 173 ASN B O 1
ATOM 4159 N N . THR B 1 174 ? -3.213 38.844 13.758 1 98.56 174 THR B N 1
ATOM 4160 C CA . THR B 1 174 ? -2.746 38.438 15.078 1 98.56 174 THR B CA 1
ATOM 4161 C C . THR B 1 174 ? -2.246 39.656 15.867 1 98.56 174 THR B C 1
ATOM 4163 O O . THR B 1 174 ? -1.927 39.531 17.047 1 98.56 174 THR B O 1
ATOM 4166 N N . LYS B 1 175 ? -2.213 40.781 15.273 1 97.88 175 LYS B N 1
ATOM 4167 C CA . LYS B 1 175 ? -1.83 42.031 15.961 1 97.88 175 LYS B CA 1
ATOM 4168 C C . LYS B 1 175 ? -3.051 42.719 16.547 1 97.88 175 LYS B C 1
ATOM 4170 O O . LYS B 1 175 ? -2.914 43.719 17.266 1 97.88 175 LYS B O 1
ATOM 4175 N N . SER B 1 176 ? -4.176 42.188 16.25 1 97.69 176 SER B N 1
ATOM 4176 C CA . SER B 1 176 ? -5.402 42.812 16.75 1 97.69 176 SER B CA 1
ATOM 4177 C C . SER B 1 176 ? -5.496 42.719 18.266 1 97.69 176 SER B C 1
ATOM 4179 O O . SER B 1 176 ? -5.125 41.688 18.859 1 97.69 176 SER B O 1
ATOM 4181 N N . PRO B 1 177 ? -6 43.844 18.922 1 98 177 PRO B N 1
ATOM 4182 C CA . PRO B 1 177 ? -6.23 43.75 20.359 1 98 177 PRO B CA 1
ATOM 4183 C C . PRO B 1 177 ? -7.148 42.594 20.75 1 98 177 PRO B C 1
ATOM 4185 O O . PRO B 1 177 ? -8.133 42.344 20.047 1 98 177 PRO B O 1
ATOM 4188 N N . GLY B 1 178 ? -6.754 41.906 21.844 1 98.56 178 GLY B N 1
ATOM 4189 C CA . GLY B 1 178 ? -7.566 40.781 22.312 1 98.56 178 GLY B CA 1
ATOM 4190 C C . GLY B 1 178 ? -7.023 39.438 21.891 1 98.56 178 GLY B C 1
ATOM 4191 O O . GLY B 1 178 ? -7.512 38.406 22.344 1 98.56 178 GLY B O 1
ATOM 4192 N N . PHE B 1 179 ? -6.027 39.469 20.984 1 98.56 179 PHE B N 1
ATOM 4193 C CA . PHE B 1 179 ? -5.363 38.25 20.578 1 98.56 179 PHE B CA 1
ATOM 4194 C C . PHE B 1 179 ? -4.117 38 21.406 1 98.56 179 PHE B C 1
ATOM 4196 O O . PHE B 1 179 ? -3.295 38.875 21.594 1 98.56 179 PHE B O 1
ATOM 4203 N N . GLU B 1 180 ? -3.982 36.844 21.906 1 98.56 180 GLU B N 1
ATOM 4204 C CA . GLU B 1 180 ? -2.785 36.406 22.625 1 98.56 180 GLU B CA 1
ATOM 4205 C C . GLU B 1 180 ? -2.357 35 22.203 1 98.56 180 GLU B C 1
ATOM 4207 O O . GLU B 1 180 ? -3.201 34.125 22 1 98.56 180 GLU B O 1
ATOM 4212 N N . ALA B 1 181 ? -1.076 34.812 22.078 1 98.5 181 ALA B N 1
ATOM 4213 C CA . ALA B 1 181 ? -0.511 33.5 21.75 1 98.5 181 ALA B CA 1
ATOM 4214 C C . ALA B 1 181 ? 0.614 33.156 22.719 1 98.5 181 ALA B C 1
ATOM 4216 O O . ALA B 1 181 ? 1.454 34 23.047 1 98.5 181 ALA B O 1
ATOM 4217 N N . ASN B 1 182 ? 0.604 31.953 23.203 1 97.62 182 ASN B N 1
ATOM 4218 C CA . ASN B 1 182 ? 1.648 31.422 24.062 1 97.62 182 ASN B CA 1
ATOM 4219 C C . ASN B 1 182 ? 2.266 30.156 23.484 1 97.62 182 ASN B C 1
ATOM 4221 O O . ASN B 1 182 ? 1.594 29.125 23.359 1 97.62 182 ASN B O 1
ATOM 4225 N N . LYS B 1 183 ? 3.467 30.219 23.188 1 97.44 183 LYS B N 1
ATOM 4226 C CA . LYS B 1 183 ? 4.152 29.062 22.625 1 97.44 183 LYS B CA 1
ATOM 4227 C C . LYS B 1 183 ? 4.203 27.906 23.641 1 97.44 183 LYS B C 1
ATOM 4229 O O . LYS B 1 183 ? 4.48 28.125 24.812 1 97.44 183 LYS B O 1
ATOM 4234 N N . LEU B 1 184 ? 3.924 26.75 23.141 1 96.62 184 LEU B N 1
ATOM 4235 C CA . LEU B 1 184 ? 4.062 25.531 23.938 1 96.62 184 LEU B CA 1
ATOM 4236 C C . LEU B 1 184 ? 5.477 24.969 23.844 1 96.62 184 LEU B C 1
ATOM 4238 O O . LEU B 1 184 ? 6.09 25 22.766 1 96.62 184 LEU B O 1
ATOM 4242 N N . HIS B 1 185 ? 6.012 24.469 24.969 1 96.88 185 HIS B N 1
ATOM 4243 C CA . HIS B 1 185 ? 7.352 23.875 25.016 1 96.88 185 HIS B CA 1
ATOM 4244 C C . HIS B 1 185 ? 7.309 22.438 25.5 1 96.88 185 HIS B C 1
ATOM 4246 O O . HIS B 1 185 ? 6.281 21.984 26.016 1 96.88 185 HIS B O 1
ATOM 4252 N N . GLY B 1 186 ? 8.359 21.734 25.25 1 96.62 186 GLY B N 1
ATOM 4253 C CA . GLY B 1 186 ? 8.477 20.375 25.734 1 96.62 186 GLY B CA 1
ATOM 4254 C C . GLY B 1 186 ? 7.676 19.375 24.922 1 96.62 186 GLY B C 1
ATOM 4255 O O . GLY B 1 186 ? 7.262 18.344 25.422 1 96.62 186 GLY B O 1
ATOM 4256 N N . LYS B 1 187 ? 7.43 19.656 23.688 1 95.69 187 LYS B N 1
ATOM 4257 C CA . LYS B 1 187 ? 6.727 18.719 22.812 1 95.69 187 LYS B CA 1
ATOM 4258 C C . LYS B 1 187 ? 7.531 17.453 22.609 1 95.69 187 LYS B C 1
ATOM 4260 O O . LYS B 1 187 ? 8.766 17.469 22.641 1 95.69 187 LYS B O 1
ATOM 4265 N N . LEU B 1 188 ? 6.836 16.359 22.344 1 96.56 188 LEU B N 1
ATOM 4266 C CA . LEU B 1 188 ? 7.488 15.078 22.109 1 96.56 188 LEU B CA 1
ATOM 4267 C C . LEU B 1 188 ? 8.344 15.141 20.844 1 96.56 188 LEU B C 1
ATOM 4269 O O . LEU B 1 188 ? 9.5 14.703 20.859 1 96.56 188 LEU B O 1
ATOM 4273 N N . GLY B 1 189 ? 7.816 15.648 19.781 1 97.19 189 GLY B N 1
ATOM 4274 C CA . GLY B 1 189 ? 8.5 15.711 18.5 1 97.19 189 GLY B CA 1
ATOM 4275 C C . GLY B 1 189 ? 8.195 16.984 17.734 1 97.19 189 GLY B C 1
ATOM 4276 O O . GLY B 1 189 ? 7.508 17.875 18.234 1 97.19 189 GLY B O 1
ATOM 4277 N N . VAL B 1 190 ? 8.859 17.078 16.578 1 98.06 190 VAL B N 1
ATOM 4278 C CA . VAL B 1 190 ? 8.75 18.219 15.68 1 98.06 190 VAL B CA 1
ATOM 4279 C C . VAL B 1 190 ? 8.969 19.516 16.453 1 98.06 190 VAL B C 1
ATOM 4281 O O . VAL B 1 190 ? 8.172 20.453 16.359 1 98.06 190 VAL B O 1
ATOM 4284 N N . ARG B 1 191 ? 9.93 19.516 17.188 1 97.81 191 ARG B N 1
ATOM 4285 C CA . ARG B 1 191 ? 10.172 20.547 18.188 1 97.81 191 ARG B CA 1
ATOM 4286 C C . ARG B 1 191 ? 10.57 21.859 17.531 1 97.81 191 ARG B C 1
ATOM 4288 O O . ARG B 1 191 ? 10.453 22.922 18.141 1 97.81 191 ARG B O 1
ATOM 4295 N N . ALA B 1 192 ? 11.016 21.781 16.297 1 98.12 192 ALA B N 1
ATOM 4296 C CA . ALA B 1 192 ? 11.43 23 15.586 1 98.12 192 ALA B CA 1
ATOM 4297 C C . ALA B 1 192 ? 10.227 23.766 15.07 1 98.12 192 ALA B C 1
ATOM 4299 O O . ALA B 1 192 ? 10.344 24.922 14.656 1 98.12 192 ALA B O 1
ATOM 4300 N N . THR B 1 193 ? 9.039 23.188 15.055 1 97.94 193 THR B N 1
ATOM 4301 C CA . THR B 1 193 ? 7.824 23.906 14.664 1 97.94 193 THR B CA 1
ATOM 4302 C C . THR B 1 193 ? 7.301 24.75 15.82 1 97.94 193 THR B C 1
ATOM 4304 O O . THR B 1 193 ? 7.609 24.484 16.984 1 97.94 193 THR B O 1
ATOM 4307 N N . ASN B 1 194 ? 6.609 25.781 15.469 1 98 194 ASN B N 1
ATOM 4308 C CA . ASN B 1 194 ? 5.93 26.578 16.484 1 98 194 ASN B CA 1
ATOM 4309 C C . ASN B 1 194 ? 4.508 26.078 16.734 1 98 194 ASN B C 1
ATOM 4311 O O . ASN B 1 194 ? 3.746 25.875 15.781 1 98 194 ASN B O 1
ATOM 4315 N N . THR B 1 195 ? 4.199 25.75 17.891 1 97.56 195 THR B N 1
ATOM 4316 C CA . THR B 1 195 ? 2.865 25.375 18.344 1 97.56 195 THR B CA 1
ATOM 4317 C C . THR B 1 195 ? 2.461 26.188 19.578 1 97.56 195 THR B C 1
ATOM 4319 O O . THR B 1 195 ? 3.271 26.391 20.484 1 97.56 195 THR B O 1
ATOM 4322 N N . ALA B 1 196 ? 1.174 26.656 19.578 1 98.31 196 ALA B N 1
ATOM 4323 C CA . ALA B 1 196 ? 0.846 27.609 20.641 1 98.31 196 ALA B CA 1
ATOM 4324 C C . ALA B 1 196 ? -0.586 27.406 21.125 1 98.31 196 ALA B C 1
ATOM 4326 O O . ALA B 1 196 ? -1.386 26.734 20.469 1 98.31 196 ALA B O 1
ATOM 4327 N N . GLU B 1 197 ? -0.788 27.859 22.281 1 98.25 197 GLU B N 1
ATOM 4328 C CA . GLU B 1 197 ? -2.123 28.156 22.781 1 98.25 197 GLU B CA 1
ATOM 4329 C C . GLU B 1 197 ? -2.547 29.578 22.406 1 98.25 197 GLU B C 1
ATOM 4331 O O . GLU B 1 197 ? -1.76 30.516 22.5 1 98.25 197 GLU B O 1
ATOM 4336 N N . LEU B 1 198 ? -3.756 29.703 21.922 1 98.69 198 LEU B N 1
ATOM 4337 C CA . LEU B 1 198 ? -4.305 31 21.578 1 98.69 198 LEU B CA 1
ATOM 4338 C C . LEU B 1 198 ? -5.414 31.391 22.547 1 98.69 198 LEU B C 1
ATOM 4340 O O . LEU B 1 198 ? -6.18 30.547 23 1 98.69 198 LEU B O 1
ATOM 4344 N N . LYS B 1 199 ? -5.484 32.625 22.812 1 98.62 199 LYS B N 1
ATOM 4345 C CA . LYS B 1 199 ? -6.559 33.219 23.609 1 98.62 199 LYS B CA 1
ATOM 4346 C C . LYS B 1 199 ? -7.172 34.438 22.906 1 98.62 199 LYS B C 1
ATOM 4348 O O . LYS B 1 199 ? -6.457 35.219 22.312 1 98.62 199 LYS B O 1
ATOM 4353 N N . PHE B 1 200 ? -8.422 34.438 22.969 1 98.69 200 PHE B N 1
ATOM 4354 C CA . PHE B 1 200 ? -9.195 35.562 22.438 1 98.69 200 PHE B CA 1
ATOM 4355 C C . PHE B 1 200 ? -10.016 36.219 23.531 1 98.69 200 PHE B C 1
ATOM 4357 O O . PHE B 1 200 ? -10.891 35.594 24.141 1 98.69 200 PHE B O 1
ATOM 4364 N N . ASN B 1 201 ? -9.734 37.438 23.766 1 98.69 201 ASN B N 1
ATOM 4365 C CA . ASN B 1 201 ? -10.438 38.25 24.766 1 98.69 201 ASN B CA 1
ATOM 4366 C C . ASN B 1 201 ? -11.062 39.5 24.125 1 98.69 201 ASN B C 1
ATOM 4368 O O . ASN B 1 201 ? -10.414 40.531 24.016 1 98.69 201 ASN B O 1
ATOM 4372 N N . ASN B 1 202 ? -12.297 39.375 23.875 1 98.62 202 ASN B N 1
ATOM 4373 C CA . ASN B 1 202 ? -13.055 40.438 23.203 1 98.62 202 ASN B CA 1
ATOM 4374 C C . ASN B 1 202 ? -12.336 40.938 21.953 1 98.62 202 ASN B C 1
ATOM 4376 O O . ASN B 1 202 ? -12.156 42.125 21.766 1 98.62 202 ASN B O 1
ATOM 4380 N N . LEU B 1 203 ? -11.844 40 21.219 1 98.69 203 LEU B N 1
ATOM 4381 C CA . LEU B 1 203 ? -11.211 40.312 19.938 1 98.69 203 LEU B CA 1
ATOM 4382 C C . LEU B 1 203 ? -12.25 40.75 18.906 1 98.69 203 LEU B C 1
ATOM 4384 O O . LEU B 1 203 ? -13.227 40.031 18.656 1 98.69 203 LEU B O 1
ATOM 4388 N N . GLU B 1 204 ? -12.086 41.938 18.391 1 98.31 204 GLU B N 1
ATOM 4389 C CA . GLU B 1 204 ? -13.039 42.469 17.406 1 98.31 204 GLU B CA 1
ATOM 4390 C C . GLU B 1 204 ? -12.547 42.219 15.984 1 98.31 204 GLU B C 1
ATOM 4392 O O . GLU B 1 204 ? -11.383 42.469 15.664 1 98.31 204 GLU B O 1
ATOM 4397 N N . VAL B 1 205 ? -13.422 41.688 15.195 1 97.75 205 VAL B N 1
ATOM 4398 C CA . VAL B 1 205 ? -13.133 41.5 13.773 1 97.75 205 VAL B CA 1
ATOM 4399 C C . VAL B 1 205 ? -14.297 42.031 12.938 1 97.75 205 VAL B C 1
ATOM 4401 O O . VAL B 1 205 ? -15.438 42.062 13.398 1 97.75 205 VAL B O 1
ATOM 4404 N N . SER B 1 206 ? -14.031 42.5 11.742 1 97.19 206 SER B N 1
ATOM 4405 C CA . SER B 1 206 ? -15.062 43 10.844 1 97.19 206 SER B CA 1
ATOM 4406 C C . SER B 1 206 ? -15.867 41.875 10.203 1 97.19 206 SER B C 1
ATOM 4408 O O . SER B 1 206 ? -15.391 40.75 10.109 1 97.19 206 SER B O 1
ATOM 4410 N N . VAL B 1 207 ? -17.047 42.188 9.711 1 96.94 207 VAL B N 1
ATOM 4411 C CA . VAL B 1 207 ? -17.844 41.25 8.953 1 96.94 207 VAL B CA 1
ATOM 4412 C C . VAL B 1 207 ? -17.109 40.844 7.676 1 96.94 207 VAL B C 1
ATOM 4414 O O . VAL B 1 207 ? -17.297 39.75 7.156 1 96.94 207 VAL B O 1
ATOM 4417 N N . ASP B 1 208 ? -16.172 41.688 7.227 1 96.75 208 ASP B N 1
ATOM 4418 C CA . ASP B 1 208 ? -15.406 41.438 6.016 1 96.75 208 ASP B CA 1
ATOM 4419 C C . ASP B 1 208 ? -14.312 40.406 6.27 1 96.75 208 ASP B C 1
ATOM 4421 O O . ASP B 1 208 ? -13.719 39.875 5.328 1 96.75 208 ASP B O 1
ATOM 4425 N N . ASP B 1 209 ? -14.117 40.062 7.539 1 98.06 209 ASP B N 1
ATOM 4426 C CA . ASP B 1 209 ? -13.086 39.094 7.898 1 98.06 209 ASP B CA 1
ATOM 4427 C C . ASP B 1 209 ? -13.625 37.656 7.863 1 98.06 209 ASP B C 1
ATOM 4429 O O . ASP B 1 209 ? -12.875 36.719 8.023 1 98.06 209 ASP B O 1
ATOM 4433 N N . VAL B 1 210 ? -14.93 37.594 7.637 1 98.69 210 VAL B N 1
ATOM 4434 C CA . VAL B 1 210 ? -15.531 36.281 7.449 1 98.69 210 VAL B CA 1
ATOM 4435 C C . VAL B 1 210 ? -15.008 35.625 6.164 1 98.69 210 VAL B C 1
ATOM 4437 O O . VAL B 1 210 ? -14.977 36.281 5.113 1 98.69 210 VAL B O 1
ATOM 4440 N N . ILE B 1 211 ? -14.516 34.438 6.266 1 98.81 211 ILE B N 1
ATOM 4441 C CA . ILE B 1 211 ? -14.125 33.688 5.086 1 98.81 211 ILE B CA 1
ATOM 4442 C C . ILE B 1 211 ? -15.312 32.875 4.59 1 98.81 211 ILE B C 1
ATOM 4444 O O . ILE B 1 211 ? -15.805 31.984 5.297 1 98.81 211 ILE B O 1
ATOM 4448 N N . GLY B 1 212 ? -15.734 33.125 3.375 1 98.44 212 GLY B N 1
ATOM 4449 C CA . GLY B 1 212 ? -16.891 32.438 2.844 1 98.44 212 GLY B CA 1
ATOM 4450 C C . GLY B 1 212 ? -18.203 32.906 3.424 1 98.44 212 GLY B C 1
ATOM 4451 O O . GLY B 1 212 ? -18.453 34.125 3.467 1 98.44 212 GLY B O 1
ATOM 4452 N N . GLU B 1 213 ? -19.062 31.891 3.834 1 98.19 213 GLU B N 1
ATOM 4453 C CA . GLU B 1 213 ? -20.391 32.219 4.316 1 98.19 213 GLU B CA 1
ATOM 4454 C C . GLU B 1 213 ? -20.531 31.938 5.809 1 98.19 213 GLU B C 1
ATOM 4456 O O . GLU B 1 213 ? -19.984 30.938 6.309 1 98.19 213 GLU B O 1
ATOM 4461 N N . VAL B 1 214 ? -21.281 32.875 6.488 1 97.81 214 VAL B N 1
ATOM 4462 C CA . VAL B 1 214 ? -21.594 32.688 7.902 1 97.81 214 VAL B CA 1
ATOM 4463 C C . VAL B 1 214 ? -22.328 31.344 8.094 1 97.81 214 VAL B C 1
ATOM 4465 O O . VAL B 1 214 ? -23.266 31.047 7.359 1 97.81 214 VAL B O 1
ATOM 4468 N N . GLY B 1 215 ? -21.812 30.547 9.008 1 97.19 215 GLY B N 1
ATOM 4469 C CA . GLY B 1 215 ? -22.484 29.312 9.344 1 97.19 215 GLY B CA 1
ATOM 4470 C C . GLY B 1 215 ? -21.969 28.109 8.562 1 97.19 215 GLY B C 1
ATOM 4471 O O . GLY B 1 215 ? -22.328 26.969 8.852 1 97.19 215 GLY B O 1
ATOM 4472 N N . GLN B 1 216 ? -21.016 28.312 7.664 1 97.75 216 GLN B N 1
ATOM 4473 C CA . GLN B 1 216 ? -20.547 27.234 6.801 1 97.75 216 GLN B CA 1
ATOM 4474 C C . GLN B 1 216 ? -19.141 26.797 7.195 1 97.75 216 GLN B C 1
ATOM 4476 O O . GLN B 1 216 ? -18.531 25.969 6.508 1 97.75 216 GLN B O 1
ATOM 4481 N N . GLY B 1 217 ? -18.672 27.281 8.312 1 98 217 GLY B N 1
ATOM 4482 C CA . GLY B 1 217 ? -17.281 27.078 8.703 1 98 217 GLY B CA 1
ATOM 4483 C C . GLY B 1 217 ? -16.938 25.625 8.922 1 98 217 GLY B C 1
ATOM 4484 O O . GLY B 1 217 ? -15.836 25.188 8.594 1 98 217 GLY B O 1
ATOM 4485 N N . PHE B 1 218 ? -17.891 24.859 9.484 1 96.56 218 PHE B N 1
ATOM 4486 C CA . PHE B 1 218 ? -17.656 23.453 9.734 1 96.56 218 PHE B CA 1
ATOM 4487 C C . PHE B 1 218 ? -17.328 22.719 8.438 1 96.56 218 PHE B C 1
ATOM 4489 O O . PHE B 1 218 ? -16.359 21.953 8.375 1 96.56 218 PHE B O 1
ATOM 4496 N N . TYR B 1 219 ? -18.047 22.953 7.426 1 96.5 219 TYR B N 1
ATOM 4497 C CA . TYR B 1 219 ? -17.875 22.281 6.148 1 96.5 219 TYR B CA 1
ATOM 4498 C C . TYR B 1 219 ? -16.578 22.688 5.477 1 96.5 219 TYR B C 1
ATOM 4500 O O . TYR B 1 219 ? -15.914 21.875 4.836 1 96.5 219 TYR B O 1
ATOM 4508 N N . TYR B 1 220 ? -16.203 23.953 5.617 1 97.69 220 TYR B N 1
ATOM 4509 C CA . TYR B 1 220 ? -14.93 24.422 5.078 1 97.69 220 TYR B CA 1
ATOM 4510 C C . TYR B 1 220 ? -13.758 23.719 5.746 1 97.69 220 TYR B C 1
ATOM 4512 O O . TYR B 1 220 ? -12.797 23.328 5.078 1 97.69 220 TYR B O 1
ATOM 4520 N N . ILE B 1 221 ? -13.883 23.531 7.047 1 96.75 221 ILE B N 1
ATOM 4521 C CA . ILE B 1 221 ? -12.805 22.906 7.805 1 96.75 221 ILE B CA 1
ATOM 4522 C C . ILE B 1 221 ? -12.727 21.422 7.461 1 96.75 221 ILE B C 1
ATOM 4524 O O . ILE B 1 221 ? -11.633 20.859 7.379 1 96.75 221 ILE B O 1
ATOM 4528 N N . MET B 1 222 ? -13.875 20.75 7.254 1 93.75 222 MET B N 1
ATOM 4529 C CA . MET B 1 222 ? -13.859 19.359 6.824 1 93.75 222 MET B CA 1
ATOM 4530 C C . MET B 1 222 ? -13.164 19.219 5.477 1 93.75 222 MET B C 1
ATOM 4532 O O . MET B 1 222 ? -12.391 18.281 5.27 1 93.75 222 MET B O 1
ATOM 4536 N N . THR B 1 223 ? -13.445 20.141 4.613 1 94.44 223 THR B N 1
ATOM 4537 C CA . THR B 1 223 ? -12.781 20.141 3.314 1 94.44 223 THR B CA 1
ATOM 4538 C C . THR B 1 223 ? -11.281 20.344 3.477 1 94.44 223 THR B C 1
ATOM 4540 O O . THR B 1 223 ? -10.484 19.656 2.828 1 94.44 223 THR B O 1
ATOM 4543 N N . PHE B 1 224 ? -10.945 21.234 4.316 1 95.5 224 PHE B N 1
ATOM 4544 C CA . PHE B 1 224 ? -9.539 21.484 4.613 1 95.5 224 PHE B CA 1
ATOM 4545 C C . PHE B 1 224 ? -8.859 20.219 5.105 1 95.5 224 PHE B C 1
ATOM 4547 O O . PHE B 1 224 ? -7.758 19.875 4.656 1 95.5 224 PHE B O 1
ATOM 4554 N N . PHE B 1 225 ? -9.492 19.469 6.023 1 93.56 225 PHE B N 1
ATOM 4555 C CA . PHE B 1 225 ? -8.891 18.281 6.602 1 93.56 225 PHE B CA 1
ATOM 4556 C C . PHE B 1 225 ? -8.664 17.219 5.531 1 93.56 225 PHE B C 1
ATOM 4558 O O . PHE B 1 225 ? -7.672 16.484 5.57 1 93.56 225 PHE B O 1
ATOM 4565 N N . ASN B 1 226 ? -9.547 17.109 4.594 1 92.38 226 ASN B N 1
ATOM 4566 C CA . ASN B 1 226 ? -9.359 16.156 3.496 1 92.38 226 ASN B CA 1
ATOM 4567 C C . ASN B 1 226 ? -8.102 16.484 2.689 1 92.38 226 ASN B C 1
ATOM 4569 O O . ASN B 1 226 ? -7.449 15.57 2.168 1 92.38 226 ASN B O 1
ATOM 4573 N N . ILE B 1 227 ? -7.816 17.734 2.686 1 94.75 227 ILE B N 1
ATOM 4574 C CA . ILE B 1 227 ? -6.641 18.156 1.937 1 94.75 227 ILE B CA 1
ATOM 4575 C C . ILE B 1 227 ? -5.391 17.969 2.793 1 94.75 227 ILE B C 1
ATOM 4577 O O . ILE B 1 227 ? -4.418 17.344 2.355 1 94.75 227 ILE B O 1
ATOM 4581 N N . SER B 1 228 ? -5.441 18.422 3.99 1 95.56 228 SER B N 1
ATOM 4582 C CA . SER B 1 228 ? -4.262 18.469 4.848 1 95.56 228 SER B CA 1
ATOM 4583 C C . SER B 1 228 ? -3.777 17.078 5.223 1 95.56 228 SER B C 1
ATOM 4585 O O . SER B 1 228 ? -2.58 16.859 5.41 1 95.56 228 SER B O 1
ATOM 4587 N N . ARG B 1 229 ? -4.707 16.141 5.332 1 97 229 ARG B N 1
ATOM 4588 C CA . ARG B 1 229 ? -4.363 14.773 5.734 1 97 229 ARG B CA 1
ATOM 4589 C C . ARG B 1 229 ? -3.396 14.141 4.738 1 97 229 ARG B C 1
ATOM 4591 O O . ARG B 1 229 ? -2.533 13.352 5.125 1 97 229 ARG B O 1
ATOM 4598 N N . ILE B 1 230 ? -3.494 14.508 3.518 1 97.69 230 ILE B N 1
ATOM 4599 C CA . ILE B 1 230 ? -2.598 13.969 2.5 1 97.69 230 ILE B CA 1
ATOM 4600 C C . ILE B 1 230 ? -1.176 14.461 2.752 1 97.69 230 ILE B C 1
ATOM 4602 O O . ILE B 1 230 ? -0.208 13.727 2.539 1 97.69 230 ILE B O 1
ATOM 4606 N N . TYR B 1 231 ? -1.027 15.68 3.152 1 97.69 231 TYR B N 1
ATOM 4607 C CA . TYR B 1 231 ? 0.291 16.234 3.441 1 97.69 231 TYR B CA 1
ATOM 4608 C C . TYR B 1 231 ? 0.868 15.625 4.719 1 97.69 231 TYR B C 1
ATOM 4610 O O . TYR B 1 231 ? 2.082 15.453 4.836 1 97.69 231 TYR B O 1
ATOM 4618 N N . VAL B 1 232 ? -0.023 15.289 5.664 1 98.38 232 VAL B N 1
ATOM 4619 C CA . VAL B 1 232 ? 0.44 14.586 6.855 1 98.38 232 VAL B CA 1
ATOM 4620 C C . VAL B 1 232 ? 0.94 13.195 6.473 1 98.38 232 VAL B C 1
ATOM 4622 O O . VAL B 1 232 ? 1.939 12.719 7.016 1 98.38 232 VAL B O 1
ATOM 4625 N N . ALA B 1 233 ? 0.231 12.547 5.574 1 98.81 233 ALA B N 1
ATOM 4626 C CA . ALA B 1 233 ? 0.714 11.266 5.055 1 98.81 233 ALA B CA 1
ATOM 4627 C C . ALA B 1 233 ? 2.105 11.414 4.445 1 98.81 233 ALA B C 1
ATOM 4629 O O . ALA B 1 233 ? 2.965 10.547 4.625 1 98.81 233 ALA B O 1
ATOM 4630 N N . ALA B 1 234 ? 2.334 12.508 3.744 1 98.69 234 ALA B N 1
ATOM 4631 C CA . ALA B 1 234 ? 3.639 12.773 3.141 1 98.69 234 ALA B CA 1
ATOM 4632 C C . ALA B 1 234 ? 4.707 12.977 4.211 1 98.69 234 ALA B C 1
ATOM 4634 O O . ALA B 1 234 ? 5.844 12.531 4.059 1 98.69 234 ALA B O 1
ATOM 4635 N N . GLN B 1 235 ? 4.359 13.719 5.266 1 98.88 235 GLN B N 1
ATOM 4636 C CA . GLN B 1 235 ? 5.273 13.867 6.395 1 98.88 235 GLN B CA 1
ATOM 4637 C C . GLN B 1 235 ? 5.695 12.508 6.945 1 98.88 235 GLN B C 1
ATOM 4639 O O . GLN B 1 235 ? 6.887 12.25 7.113 1 98.88 235 GLN B O 1
ATOM 4644 N N . ALA B 1 236 ? 4.664 11.688 7.168 1 98.94 236 ALA B N 1
ATOM 4645 C CA . ALA B 1 236 ? 4.895 10.359 7.734 1 98.94 236 ALA B CA 1
ATOM 4646 C C . ALA B 1 236 ? 5.746 9.5 6.805 1 98.94 236 ALA B C 1
ATOM 4648 O O . ALA B 1 236 ? 6.645 8.789 7.254 1 98.94 236 ALA B O 1
ATOM 4649 N N . LEU B 1 237 ? 5.422 9.594 5.578 1 98.81 237 LEU B N 1
ATOM 4650 C CA . LEU B 1 237 ? 6.188 8.859 4.578 1 98.81 237 LEU B CA 1
ATOM 4651 C C . LEU B 1 237 ? 7.652 9.281 4.598 1 98.81 237 LEU B C 1
ATOM 4653 O O . LEU B 1 237 ? 8.547 8.438 4.547 1 98.81 237 LEU B O 1
ATOM 4657 N N . GLY B 1 238 ? 7.938 10.578 4.645 1 98.88 238 GLY B N 1
ATOM 4658 C CA . GLY B 1 238 ? 9.297 11.07 4.754 1 98.88 238 GLY B CA 1
ATOM 4659 C C . GLY B 1 238 ? 10.031 10.539 5.973 1 98.88 238 GLY B C 1
ATOM 4660 O O . GLY B 1 238 ? 11.164 10.062 5.867 1 98.88 238 GLY B O 1
ATOM 4661 N N . ILE B 1 239 ? 9.383 10.586 7.098 1 98.88 239 ILE B N 1
ATOM 4662 C CA . ILE B 1 239 ? 9.969 10.109 8.352 1 98.88 239 ILE B CA 1
ATOM 4663 C C . ILE B 1 239 ? 10.312 8.625 8.227 1 98.88 239 ILE B C 1
ATOM 4665 O O . ILE B 1 239 ? 11.406 8.203 8.609 1 98.88 239 ILE B O 1
ATOM 4669 N N . ALA B 1 240 ? 9.375 7.84 7.672 1 98.94 240 ALA B N 1
ATOM 4670 C CA . ALA B 1 240 ? 9.578 6.402 7.508 1 98.94 240 ALA B CA 1
ATOM 4671 C C . ALA B 1 240 ? 10.789 6.125 6.617 1 98.94 240 ALA B C 1
ATOM 4673 O O . ALA B 1 240 ? 11.609 5.258 6.93 1 98.94 240 ALA B O 1
ATOM 4674 N N . ARG B 1 241 ? 10.875 6.809 5.555 1 98.69 241 ARG B N 1
ATOM 4675 C CA . ARG B 1 241 ? 11.992 6.633 4.629 1 98.69 241 ARG B CA 1
ATOM 4676 C C . ARG B 1 241 ? 13.312 7.02 5.281 1 98.69 241 ARG B C 1
ATOM 4678 O O . ARG B 1 241 ? 14.336 6.367 5.062 1 98.69 241 ARG B O 1
ATOM 4685 N N . GLY B 1 242 ? 13.305 8.109 6.027 1 98.5 242 GLY B N 1
ATOM 4686 C CA . GLY B 1 242 ? 14.5 8.484 6.766 1 98.5 242 GLY B CA 1
ATOM 4687 C C . GLY B 1 242 ? 14.945 7.434 7.766 1 98.5 242 GLY B C 1
ATOM 4688 O O . GLY B 1 242 ? 16.141 7.164 7.902 1 98.5 242 GLY B O 1
ATOM 4689 N N . ALA B 1 243 ? 13.961 6.91 8.492 1 98.62 243 ALA B N 1
ATOM 4690 C CA . ALA B 1 243 ? 14.258 5.832 9.43 1 98.62 243 ALA B CA 1
ATOM 4691 C C . ALA B 1 243 ? 14.875 4.637 8.711 1 98.62 243 ALA B C 1
ATOM 4693 O O . ALA B 1 243 ? 15.844 4.043 9.188 1 98.62 243 ALA B O 1
ATOM 4694 N N . LEU B 1 244 ? 14.312 4.258 7.566 1 98.62 244 LEU B N 1
ATOM 4695 C CA . LEU B 1 244 ? 14.859 3.16 6.777 1 98.62 244 LEU B CA 1
ATOM 4696 C C . LEU B 1 244 ? 16.297 3.453 6.348 1 98.62 244 LEU B C 1
ATOM 4698 O O . LEU B 1 244 ? 17.141 2.562 6.367 1 98.62 244 LEU B O 1
ATOM 4702 N N . ASP B 1 245 ? 16.547 4.676 5.895 1 97.81 245 ASP B N 1
ATOM 4703 C CA . ASP B 1 245 ? 17.906 5.059 5.523 1 97.81 245 ASP B CA 1
ATOM 4704 C C . ASP B 1 245 ? 18.891 4.766 6.652 1 97.81 245 ASP B C 1
ATOM 4706 O O . ASP B 1 245 ? 20 4.277 6.41 1 97.81 245 ASP B O 1
ATOM 4710 N N . LYS B 1 246 ? 18.484 5.09 7.895 1 97.69 246 LYS B N 1
ATOM 4711 C CA . LYS B 1 246 ? 19.359 4.848 9.039 1 97.69 246 LYS B CA 1
ATOM 4712 C C . LYS B 1 246 ? 19.578 3.355 9.258 1 97.69 246 LYS B C 1
ATOM 4714 O O . LYS B 1 246 ? 20.688 2.926 9.594 1 97.69 246 LYS B O 1
ATOM 4719 N N . ILE B 1 247 ? 18.516 2.586 9.078 1 97.94 247 ILE B N 1
ATOM 4720 C CA . ILE B 1 247 ? 18.609 1.136 9.203 1 97.94 247 ILE B CA 1
ATOM 4721 C C . ILE B 1 247 ? 19.609 0.598 8.18 1 97.94 247 ILE B C 1
ATOM 4723 O O . ILE B 1 247 ? 20.531 -0.145 8.531 1 97.94 247 ILE B O 1
ATOM 4727 N N . LEU B 1 248 ? 19.453 0.988 6.926 1 98 248 LEU B N 1
ATOM 4728 C CA . LEU B 1 248 ? 20.281 0.476 5.836 1 98 248 LEU B CA 1
ATOM 4729 C C . LEU B 1 248 ? 21.734 0.873 6.02 1 98 248 LEU B C 1
ATOM 4731 O O . LEU B 1 248 ? 22.641 0.068 5.773 1 98 248 LEU B O 1
ATOM 4735 N N . GLU B 1 249 ? 21.969 2.113 6.391 1 96.88 249 GLU B N 1
ATOM 4736 C CA . GLU B 1 249 ? 23.328 2.572 6.672 1 96.88 249 GLU B CA 1
ATOM 4737 C C . GLU B 1 249 ? 24 1.705 7.73 1 96.88 249 GLU B C 1
ATOM 4739 O O . GLU B 1 249 ? 25.141 1.284 7.562 1 96.88 249 GLU B O 1
ATOM 4744 N N . PHE B 1 250 ? 23.312 1.489 8.836 1 97.12 250 PHE B N 1
ATOM 4745 C CA . PHE B 1 250 ? 23.859 0.699 9.938 1 97.12 250 PHE B CA 1
ATOM 4746 C C . PHE B 1 250 ? 24.125 -0.732 9.492 1 97.12 250 PHE B C 1
ATOM 4748 O O . PHE B 1 250 ? 25.188 -1.294 9.812 1 97.12 250 PHE B O 1
ATOM 4755 N N . VAL B 1 251 ? 23.188 -1.352 8.766 1 97.62 251 VAL B N 1
ATOM 4756 C CA . VAL B 1 251 ? 23.297 -2.73 8.297 1 97.62 251 VAL B CA 1
ATOM 4757 C C . VAL B 1 251 ? 24.5 -2.869 7.371 1 97.62 251 VAL B C 1
ATOM 4759 O O . VAL B 1 251 ? 25.297 -3.807 7.508 1 97.62 251 VAL B O 1
ATOM 4762 N N . LYS B 1 252 ? 24.719 -1.962 6.5 1 97.06 252 LYS B N 1
ATOM 4763 C CA . LYS B 1 252 ? 25.828 -1.986 5.555 1 97.06 252 LYS B CA 1
ATOM 4764 C C . LYS B 1 252 ? 27.156 -1.764 6.266 1 97.06 252 LYS B C 1
ATOM 4766 O O . LYS B 1 252 ? 28.125 -2.508 6.047 1 97.06 252 LYS B O 1
ATOM 4771 N N . ASN B 1 253 ? 27.188 -0.731 7.102 1 96.62 253 ASN B N 1
ATOM 4772 C CA . ASN B 1 253 ? 28.422 -0.366 7.793 1 96.62 253 ASN B CA 1
ATOM 4773 C C . ASN B 1 253 ? 28.906 -1.49 8.703 1 96.62 253 ASN B C 1
ATOM 4775 O O . ASN B 1 253 ? 30.109 -1.626 8.945 1 96.62 253 ASN B O 1
ATOM 4779 N N . ASN B 1 254 ? 28 -2.293 9.203 1 96.69 254 ASN B N 1
ATOM 4780 C CA . ASN B 1 254 ? 28.375 -3.34 10.148 1 96.69 254 ASN B CA 1
ATOM 4781 C C . ASN B 1 254 ? 28.281 -4.727 9.523 1 96.69 254 ASN B C 1
ATOM 4783 O O . ASN B 1 254 ? 28.375 -5.738 10.219 1 96.69 254 ASN B O 1
ATOM 4787 N N . ASN B 1 255 ? 27.984 -4.852 8.219 1 96.38 255 ASN B N 1
ATOM 4788 C CA . ASN B 1 255 ? 27.891 -6.078 7.434 1 96.38 255 ASN B CA 1
ATOM 4789 C C . ASN B 1 255 ? 26.953 -7.094 8.078 1 96.38 255 ASN B C 1
ATOM 4791 O O . ASN B 1 255 ? 27.328 -8.258 8.258 1 96.38 255 ASN B O 1
ATOM 4795 N N . ILE B 1 256 ? 25.875 -6.562 8.5 1 96.56 256 ILE B N 1
ATOM 4796 C CA . ILE B 1 256 ? 24.875 -7.418 9.117 1 96.56 256 ILE B CA 1
ATOM 4797 C C . ILE B 1 256 ? 24.172 -8.25 8.047 1 96.56 256 ILE B C 1
ATOM 4799 O O . ILE B 1 256 ? 23.734 -7.715 7.027 1 96.56 256 ILE B O 1
ATOM 4803 N N . LYS B 1 257 ? 23.969 -9.617 8.328 1 94.19 257 LYS B N 1
ATOM 4804 C CA . LYS B 1 257 ? 23.391 -10.492 7.309 1 94.19 257 LYS B CA 1
ATOM 4805 C C . LYS B 1 257 ? 22.391 -11.461 7.926 1 94.19 257 LYS B C 1
ATOM 4807 O O . LYS B 1 257 ? 21.906 -12.375 7.254 1 94.19 257 LYS B O 1
ATOM 4812 N N . ASP B 1 258 ? 22.094 -11.289 9.234 1 96.19 258 ASP B N 1
ATOM 4813 C CA . ASP B 1 258 ? 21.219 -12.258 9.883 1 96.19 258 ASP B CA 1
ATOM 4814 C C . ASP B 1 258 ? 19.797 -12.172 9.328 1 96.19 258 ASP B C 1
ATOM 4816 O O . ASP B 1 258 ? 19.359 -11.102 8.891 1 96.19 258 ASP B O 1
ATOM 4820 N N . GLU B 1 259 ? 19.094 -13.305 9.398 1 95.44 259 GLU B N 1
ATOM 4821 C CA . GLU B 1 259 ? 17.797 -13.445 8.766 1 95.44 259 GLU B CA 1
ATOM 4822 C C . GLU B 1 259 ? 16.766 -12.508 9.406 1 95.44 259 GLU B C 1
ATOM 4824 O O . GLU B 1 259 ? 15.906 -11.953 8.719 1 95.44 259 GLU B O 1
ATOM 4829 N N . TYR B 1 260 ? 16.797 -12.383 10.703 1 95.75 260 TYR B N 1
ATOM 4830 C CA . TYR B 1 260 ? 15.852 -11.508 11.383 1 95.75 260 TYR B CA 1
ATOM 4831 C C . TYR B 1 260 ? 15.922 -10.094 10.828 1 95.75 260 TYR B C 1
ATOM 4833 O O . TYR B 1 260 ? 14.891 -9.5 10.477 1 95.75 260 TYR B O 1
ATOM 4841 N N . THR B 1 261 ? 17.188 -9.523 10.789 1 97.56 261 THR B N 1
ATOM 4842 C CA . THR B 1 261 ? 17.375 -8.164 10.297 1 97.56 261 THR B CA 1
ATOM 4843 C C . THR B 1 261 ? 16.953 -8.047 8.836 1 97.56 261 THR B C 1
ATOM 4845 O O . THR B 1 261 ? 16.328 -7.059 8.445 1 97.56 261 THR B O 1
ATOM 4848 N N . MET B 1 262 ? 17.219 -9.086 8.016 1 97.81 262 MET B N 1
ATOM 4849 C CA . MET B 1 262 ? 16.812 -9.07 6.613 1 97.81 262 MET B CA 1
ATOM 4850 C C . MET B 1 262 ? 15.297 -9.062 6.473 1 97.81 262 MET B C 1
ATOM 4852 O O . MET B 1 262 ? 14.75 -8.344 5.633 1 97.81 262 MET B O 1
ATOM 4856 N N . PHE B 1 263 ? 14.609 -9.797 7.293 1 98.25 263 PHE B N 1
ATOM 4857 C CA . PHE B 1 263 ? 13.148 -9.82 7.262 1 98.25 263 PHE B CA 1
ATOM 4858 C C . PHE B 1 263 ? 12.578 -8.461 7.66 1 98.25 263 PHE B C 1
ATOM 4860 O O . PHE B 1 263 ? 11.609 -7.992 7.055 1 98.25 263 PHE B O 1
ATOM 4867 N N . LYS B 1 264 ? 13.203 -7.875 8.664 1 98.31 264 LYS B N 1
ATOM 4868 C CA . LYS B 1 264 ? 12.711 -6.578 9.133 1 98.31 264 LYS B CA 1
ATOM 4869 C C . LYS B 1 264 ? 12.961 -5.492 8.086 1 98.31 264 LYS B C 1
ATOM 4871 O O . LYS B 1 264 ? 12.117 -4.621 7.879 1 98.31 264 LYS B O 1
ATOM 4876 N N . VAL B 1 265 ? 14.117 -5.516 7.41 1 98.19 265 VAL B N 1
ATOM 4877 C CA . VAL B 1 265 ? 14.398 -4.594 6.316 1 98.19 265 VAL B CA 1
ATOM 4878 C C . VAL B 1 265 ? 13.344 -4.75 5.223 1 98.19 265 VAL B C 1
ATOM 4880 O O . VAL B 1 265 ? 12.836 -3.758 4.695 1 98.19 265 VAL B O 1
ATOM 4883 N N . SER B 1 266 ? 12.984 -5.961 4.953 1 98.56 266 SER B N 1
ATOM 4884 C CA . SER B 1 266 ? 11.969 -6.25 3.945 1 98.56 266 SER B CA 1
ATOM 4885 C C . SER B 1 266 ? 10.602 -5.715 4.363 1 98.56 266 SER B C 1
ATOM 4887 O O . SER B 1 266 ? 9.914 -5.07 3.568 1 98.56 266 SER B O 1
ATOM 4889 N N . ASP B 1 267 ? 10.234 -5.961 5.609 1 98.44 267 ASP B N 1
ATOM 4890 C CA . ASP B 1 267 ? 8.93 -5.539 6.109 1 98.44 267 ASP B CA 1
ATOM 4891 C C . ASP B 1 267 ? 8.797 -4.02 6.078 1 98.44 267 ASP B C 1
ATOM 4893 O O . ASP B 1 267 ? 7.777 -3.488 5.633 1 98.44 267 ASP B O 1
ATOM 4897 N N . VAL B 1 268 ? 9.836 -3.342 6.535 1 98.62 268 VAL B N 1
ATOM 4898 C CA . VAL B 1 268 ? 9.828 -1.884 6.59 1 98.62 268 VAL B CA 1
ATOM 4899 C C . VAL B 1 268 ? 9.758 -1.312 5.176 1 98.62 268 VAL B C 1
ATOM 4901 O O . VAL B 1 268 ? 8.953 -0.419 4.898 1 98.62 268 VAL B O 1
ATOM 4904 N N . SER B 1 269 ? 10.531 -1.864 4.281 1 98.69 269 SER B N 1
ATOM 4905 C CA . SER B 1 269 ? 10.578 -1.374 2.906 1 98.69 269 SER B CA 1
ATOM 4906 C C . SER B 1 269 ? 9.242 -1.582 2.203 1 98.69 269 SER B C 1
ATOM 4908 O O . SER B 1 269 ? 8.781 -0.712 1.458 1 98.69 269 SER B O 1
ATOM 4910 N N . THR B 1 270 ? 8.625 -2.711 2.471 1 98.75 270 THR B N 1
ATOM 4911 C CA . THR B 1 270 ? 7.344 -3.037 1.844 1 98.75 270 THR B CA 1
ATOM 4912 C C . THR B 1 270 ? 6.242 -2.109 2.348 1 98.75 270 THR B C 1
ATOM 4914 O O . THR B 1 270 ? 5.445 -1.602 1.558 1 98.75 270 THR B O 1
ATOM 4917 N N . ARG B 1 271 ? 6.207 -1.867 3.656 1 98.62 271 ARG B N 1
ATOM 4918 C CA . ARG B 1 271 ? 5.211 -0.978 4.242 1 98.62 271 ARG B CA 1
ATOM 4919 C C . ARG B 1 271 ? 5.375 0.447 3.723 1 98.62 271 ARG B C 1
ATOM 4921 O O . ARG B 1 271 ? 4.387 1.143 3.477 1 98.62 271 ARG B O 1
ATOM 4928 N N . ILE B 1 272 ? 6.609 0.874 3.588 1 98.75 272 ILE B N 1
ATOM 4929 C CA . ILE B 1 272 ? 6.891 2.217 3.092 1 98.75 272 ILE B CA 1
ATOM 4930 C C . ILE B 1 272 ? 6.398 2.35 1.653 1 98.75 272 ILE B C 1
ATOM 4932 O O . ILE B 1 272 ? 5.746 3.338 1.303 1 98.75 272 ILE B O 1
ATOM 4936 N N . GLU B 1 273 ? 6.672 1.33 0.855 1 98.56 273 GLU B N 1
ATOM 4937 C CA . GLU B 1 273 ? 6.223 1.387 -0.533 1 98.56 273 GLU B CA 1
ATOM 4938 C C . GLU B 1 273 ? 4.699 1.36 -0.621 1 98.56 273 GLU B C 1
ATOM 4940 O O . GLU B 1 273 ? 4.105 2.086 -1.422 1 98.56 273 GLU B O 1
ATOM 4945 N N . ALA B 1 274 ? 4.078 0.531 0.178 1 98.56 274 ALA B N 1
ATOM 4946 C CA . ALA B 1 274 ? 2.619 0.504 0.242 1 98.56 274 ALA B CA 1
ATOM 4947 C C . ALA B 1 274 ? 2.062 1.865 0.648 1 98.56 274 ALA B C 1
ATOM 4949 O O . ALA B 1 274 ? 1.104 2.355 0.048 1 98.56 274 ALA B O 1
ATOM 4950 N N . SER B 1 275 ? 2.674 2.484 1.672 1 98.69 275 SER B N 1
ATOM 4951 C CA . SER B 1 275 ? 2.27 3.809 2.135 1 98.69 275 SER B CA 1
ATOM 4952 C C . SER B 1 275 ? 2.404 4.848 1.025 1 98.69 275 SER B C 1
ATOM 4954 O O . SER B 1 275 ? 1.531 5.699 0.858 1 98.69 275 SER B O 1
ATOM 4956 N N . ARG B 1 276 ? 3.488 4.762 0.339 1 98.25 276 ARG B N 1
ATOM 4957 C CA . ARG B 1 276 ? 3.744 5.699 -0.75 1 98.25 276 ARG B CA 1
ATOM 4958 C C . ARG B 1 276 ? 2.676 5.586 -1.832 1 98.25 276 ARG B C 1
ATOM 4960 O O . ARG B 1 276 ? 2.152 6.598 -2.303 1 98.25 276 ARG B O 1
ATOM 4967 N N . GLN B 1 277 ? 2.338 4.383 -2.162 1 97.56 277 GLN B N 1
ATOM 4968 C CA . GLN B 1 277 ? 1.331 4.156 -3.193 1 97.56 277 GLN B CA 1
ATOM 4969 C C . GLN B 1 277 ? -0.038 4.66 -2.75 1 97.56 277 GLN B C 1
ATOM 4971 O O . GLN B 1 277 ? -0.763 5.277 -3.533 1 97.56 277 GLN B O 1
ATOM 4976 N N . LEU B 1 278 ? -0.408 4.383 -1.519 1 98 278 LEU B N 1
ATOM 4977 C CA . LEU B 1 278 ? -1.671 4.879 -0.981 1 98 278 LEU B CA 1
ATOM 4978 C C . LEU B 1 278 ? -1.705 6.402 -0.994 1 98 278 LEU B C 1
ATOM 4980 O O . LEU B 1 278 ? -2.697 7 -1.416 1 98 278 LEU B O 1
ATOM 4984 N N . THR B 1 279 ? -0.614 7.039 -0.551 1 98.38 279 THR B N 1
ATOM 4985 C CA . THR B 1 279 ? -0.531 8.492 -0.447 1 98.38 279 THR B CA 1
ATOM 4986 C C . THR B 1 279 ? -0.632 9.141 -1.825 1 98.38 279 THR B C 1
ATOM 4988 O O . THR B 1 279 ? -1.428 10.062 -2.027 1 98.38 279 THR B O 1
ATOM 4991 N N . TYR B 1 280 ? 0.12 8.609 -2.771 1 97.56 280 TYR B N 1
ATOM 4992 C CA . TYR B 1 280 ? 0.151 9.188 -4.109 1 97.56 280 TYR B CA 1
ATOM 4993 C C . TYR B 1 280 ? -1.172 8.969 -4.832 1 97.56 280 TYR B C 1
ATOM 4995 O O . TYR B 1 280 ? -1.623 9.82 -5.594 1 97.56 280 TYR B O 1
ATOM 5003 N N . ASN B 1 281 ? -1.76 7.801 -4.598 1 96.5 281 ASN B N 1
ATOM 5004 C CA . ASN B 1 281 ? -3.076 7.551 -5.172 1 96.5 281 ASN B CA 1
ATOM 5005 C C . ASN B 1 281 ? -4.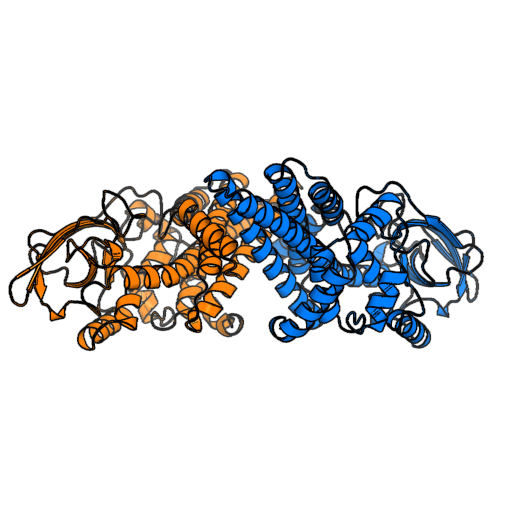121 8.523 -4.629 1 96.5 281 ASN B C 1
ATOM 5007 O O . ASN B 1 281 ? -4.863 9.141 -5.398 1 96.5 281 ASN B O 1
ATOM 5011 N N . ALA B 1 282 ? -4.18 8.711 -3.312 1 97.31 282 ALA B N 1
ATOM 5012 C CA . ALA B 1 282 ? -5.105 9.656 -2.693 1 97.31 282 ALA B CA 1
ATOM 5013 C C . ALA B 1 282 ? -4.859 11.078 -3.193 1 97.31 282 ALA B C 1
ATOM 5015 O O . ALA B 1 282 ? -5.805 11.805 -3.504 1 97.31 282 ALA B O 1
ATOM 5016 N N . ALA B 1 283 ? -3.602 11.445 -3.312 1 97.56 283 ALA B N 1
ATOM 5017 C CA . ALA B 1 283 ? -3.215 12.781 -3.766 1 97.56 283 ALA B CA 1
ATOM 5018 C C . ALA B 1 283 ? -3.666 13.023 -5.203 1 97.56 283 ALA B C 1
ATOM 5020 O O . ALA B 1 283 ? -4.051 14.141 -5.555 1 97.56 283 ALA B O 1
ATOM 5021 N N . SER B 1 284 ? -3.602 11.992 -6.02 1 95.69 284 SER B N 1
ATOM 5022 C CA . SER B 1 284 ? -3.965 12.148 -7.422 1 95.69 284 SER B CA 1
ATOM 5023 C C . SER B 1 284 ? -5.43 12.547 -7.574 1 95.69 284 SER B C 1
ATOM 5025 O O . SER B 1 284 ? -5.777 13.32 -8.469 1 95.69 284 SER B O 1
ATOM 5027 N N . TYR B 1 285 ? -6.324 12.016 -6.746 1 95.44 285 TYR B N 1
ATOM 5028 C CA . TYR B 1 285 ? -7.727 12.422 -6.758 1 95.44 285 TYR B CA 1
ATOM 5029 C C . TYR B 1 285 ? -7.898 13.828 -6.203 1 95.44 285 TYR B C 1
ATOM 5031 O O . TYR B 1 285 ? -8.648 14.633 -6.762 1 95.44 285 TYR B O 1
ATOM 5039 N N . LEU B 1 286 ? -7.16 14.055 -5.18 1 94.06 286 LEU B N 1
ATOM 5040 C CA . LEU B 1 286 ? -7.254 15.359 -4.531 1 94.06 286 LEU B CA 1
ATOM 5041 C C . LEU B 1 286 ? -6.836 16.469 -5.484 1 94.06 286 LEU B C 1
ATOM 5043 O O . LEU B 1 286 ? -7.504 17.5 -5.57 1 94.06 286 LEU B O 1
ATOM 5047 N N . PHE B 1 287 ? -5.766 16.281 -6.246 1 93 287 PHE B N 1
ATOM 5048 C CA . PHE B 1 287 ? -5.211 17.312 -7.113 1 93 287 PHE B CA 1
ATOM 5049 C C . PHE B 1 287 ? -6.078 17.516 -8.352 1 93 287 PHE B C 1
ATOM 5051 O O . PHE B 1 287 ? -5.93 18.5 -9.078 1 93 287 PHE B O 1
ATOM 5058 N N . LYS B 1 288 ? -7.039 16.594 -8.531 1 91.5 288 LYS B N 1
ATOM 5059 C CA . LYS B 1 288 ? -8.047 16.734 -9.586 1 91.5 288 LYS B CA 1
ATOM 5060 C C . LYS B 1 288 ? -9.367 17.219 -9.008 1 91.5 288 LYS B C 1
ATOM 5062 O O . LYS B 1 288 ? -10.406 17.125 -9.672 1 91.5 288 LYS B O 1
ATOM 5067 N N . PHE B 1 289 ? -9.367 17.609 -7.742 1 90.06 289 PHE B N 1
ATOM 5068 C CA . PHE B 1 289 ? -10.5 18.203 -7.043 1 90.06 289 PHE B CA 1
ATOM 5069 C C . PHE B 1 289 ? -11.617 17.188 -6.863 1 90.06 289 PHE B C 1
ATOM 5071 O O . PHE B 1 289 ? -12.797 17.531 -6.953 1 90.06 289 PHE B O 1
ATOM 5078 N N . ASP B 1 290 ? -11.234 15.969 -6.688 1 92.56 290 ASP B N 1
ATOM 5079 C CA . ASP B 1 290 ? -12.156 14.867 -6.43 1 92.56 290 ASP B CA 1
ATOM 5080 C C . ASP B 1 290 ? -11.656 13.984 -5.289 1 92.56 290 ASP B C 1
ATOM 5082 O O . ASP B 1 290 ? -11.406 12.797 -5.48 1 92.56 290 ASP B O 1
ATOM 5086 N N . PRO B 1 291 ? -11.57 14.633 -4.133 1 92.88 291 PRO B N 1
ATOM 5087 C CA . PRO B 1 291 ? -11.031 13.883 -2.998 1 92.88 291 PRO B CA 1
ATOM 5088 C C . PRO B 1 291 ? -11.875 12.656 -2.645 1 92.88 291 PRO B C 1
ATOM 5090 O O . PRO B 1 291 ? -13.102 12.703 -2.734 1 92.88 291 PRO B O 1
ATOM 5093 N N . LYS B 1 292 ? -11.242 11.602 -2.289 1 95 292 LYS B N 1
ATOM 5094 C CA . LYS B 1 292 ? -11.852 10.391 -1.757 1 95 292 LYS B CA 1
ATOM 5095 C C . LYS B 1 292 ? -11.555 10.227 -0.269 1 95 292 LYS B C 1
ATOM 5097 O O . LYS B 1 292 ? -10.508 9.703 0.107 1 95 292 LYS B O 1
ATOM 5102 N N . PRO B 1 293 ? -12.469 10.562 0.575 1 95 293 PRO B N 1
ATOM 5103 C CA . PRO B 1 293 ? -12.211 10.633 2.014 1 95 293 PRO B CA 1
ATOM 5104 C C . PRO B 1 293 ? -11.68 9.32 2.586 1 95 293 PRO B C 1
ATOM 5106 O O . PRO B 1 293 ? -10.766 9.328 3.414 1 95 293 PRO B O 1
ATOM 5109 N N . ALA B 1 294 ? -12.227 8.195 2.143 1 96.44 294 ALA B N 1
ATOM 5110 C CA . ALA B 1 294 ? -11.75 6.906 2.637 1 96.44 294 ALA B CA 1
ATOM 5111 C C . ALA B 1 294 ? -10.273 6.699 2.285 1 96.44 294 ALA B C 1
ATOM 5113 O O . ALA B 1 294 ? -9.484 6.293 3.135 1 96.44 294 ALA B O 1
ATOM 5114 N N . LEU B 1 295 ? -9.961 6.98 1.039 1 97.44 295 LEU B N 1
ATOM 5115 C CA . LEU B 1 295 ? -8.594 6.805 0.568 1 97.44 295 LEU B CA 1
ATOM 5116 C C . LEU B 1 295 ? -7.641 7.75 1.294 1 97.44 295 LEU B C 1
ATOM 5118 O O . LEU B 1 295 ? -6.516 7.375 1.627 1 97.44 295 LEU B O 1
ATOM 5122 N N . THR B 1 296 ? -8.094 8.992 1.484 1 97.5 296 THR B N 1
ATOM 5123 C CA . THR B 1 296 ? -7.312 9.984 2.213 1 97.5 296 THR B CA 1
ATOM 5124 C C . THR B 1 296 ? -7.027 9.508 3.637 1 97.5 296 THR B C 1
ATOM 5126 O O . THR B 1 296 ? -5.891 9.578 4.105 1 97.5 296 THR B O 1
ATOM 5129 N N . SER B 1 297 ? -8.047 9.016 4.27 1 98.06 297 SER B N 1
ATOM 5130 C CA . SER B 1 297 ? -7.891 8.523 5.633 1 98.06 297 SER B CA 1
ATOM 5131 C C . SER B 1 297 ? -7 7.289 5.676 1 98.06 297 SER B C 1
ATOM 5133 O O . SER B 1 297 ? -6.199 7.125 6.598 1 98.06 297 SER B O 1
ATOM 5135 N N . MET 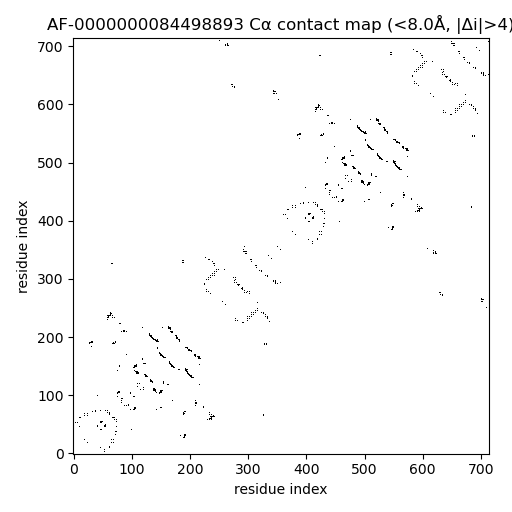B 1 298 ? -7.105 6.375 4.703 1 98.62 298 MET B N 1
ATOM 5136 C CA . MET B 1 298 ? -6.238 5.203 4.613 1 98.62 298 MET B CA 1
ATOM 5137 C C . MET B 1 298 ? -4.773 5.617 4.492 1 98.62 298 MET B C 1
ATOM 5139 O O . MET B 1 298 ? -3.91 5.062 5.176 1 98.62 298 MET B O 1
ATOM 5143 N N . ALA B 1 299 ? -4.539 6.598 3.607 1 98.62 299 ALA B N 1
ATOM 5144 C CA . ALA B 1 299 ? -3.176 7.078 3.402 1 98.62 299 ALA B CA 1
ATOM 5145 C C . ALA B 1 299 ? -2.594 7.645 4.695 1 98.62 299 ALA B C 1
ATOM 5147 O O . ALA B 1 299 ? -1.481 7.289 5.09 1 98.62 299 ALA B O 1
ATOM 5148 N N . LYS B 1 300 ? -3.365 8.445 5.344 1 98.62 300 LYS B N 1
ATOM 5149 C CA . LYS B 1 300 ? -2.916 9.125 6.555 1 98.62 300 LYS B CA 1
ATOM 5150 C C . LYS B 1 300 ? -2.627 8.125 7.672 1 98.62 300 LYS B C 1
ATOM 5152 O O . LYS B 1 300 ? -1.55 8.148 8.266 1 98.62 300 LYS B O 1
ATOM 5157 N N . VAL B 1 301 ? -3.545 7.273 7.926 1 98.69 301 VAL B N 1
ATOM 5158 C CA . VAL B 1 301 ? -3.396 6.371 9.062 1 98.69 301 VAL B CA 1
ATOM 5159 C C . VAL B 1 301 ? -2.299 5.352 8.773 1 98.69 301 VAL B C 1
ATOM 5161 O O . VAL B 1 301 ? -1.468 5.062 9.641 1 98.69 301 VAL B O 1
ATOM 5164 N N . TYR B 1 302 ? -2.281 4.828 7.613 1 98.81 302 TYR B N 1
ATOM 5165 C CA . TYR B 1 302 ? -1.303 3.799 7.273 1 98.81 302 TYR B CA 1
ATOM 5166 C C . TYR B 1 302 ? 0.108 4.375 7.25 1 98.81 302 TYR B C 1
ATOM 5168 O O . TYR B 1 302 ? 1.052 3.746 7.734 1 98.81 302 TYR B O 1
ATOM 5176 N N . ALA B 1 303 ? 0.282 5.535 6.648 1 98.88 303 ALA B N 1
ATOM 5177 C CA . ALA B 1 303 ? 1.592 6.18 6.625 1 98.88 303 ALA B CA 1
ATOM 5178 C C . ALA B 1 303 ? 2.066 6.512 8.039 1 98.88 303 ALA B C 1
ATOM 5180 O O . ALA B 1 303 ? 3.24 6.324 8.359 1 98.88 303 ALA B O 1
ATOM 5181 N N . GLY B 1 304 ? 1.156 7.062 8.844 1 98.81 304 GLY B N 1
ATOM 5182 C CA . GLY B 1 304 ? 1.515 7.363 10.227 1 98.81 304 GLY B CA 1
ATOM 5183 C C . GLY B 1 304 ? 1.99 6.145 10.992 1 98.81 304 GLY B C 1
ATOM 5184 O O . GLY B 1 304 ? 3.049 6.18 11.625 1 98.81 304 GLY B O 1
ATOM 5185 N N . GLU B 1 305 ? 1.276 5.066 10.906 1 98.69 305 GLU B N 1
ATOM 5186 C CA . GLU B 1 305 ? 1.646 3.826 11.586 1 98.69 305 GLU B CA 1
ATOM 5187 C C . GLU B 1 305 ? 2.934 3.246 11.016 1 98.69 305 GLU B C 1
ATOM 5189 O O . GLU B 1 305 ? 3.732 2.654 11.742 1 98.69 305 GLU B O 1
ATOM 5194 N N . THR B 1 306 ? 3.105 3.385 9.727 1 98.88 306 THR B N 1
ATOM 5195 C CA . THR B 1 306 ? 4.332 2.93 9.078 1 98.88 306 THR B CA 1
ATOM 5196 C C . THR B 1 306 ? 5.539 3.699 9.602 1 98.88 306 THR B C 1
ATOM 5198 O O . THR B 1 306 ? 6.598 3.115 9.844 1 98.88 306 THR B O 1
ATOM 5201 N N . ALA B 1 307 ? 5.387 5.016 9.742 1 98.94 307 ALA B N 1
ATOM 5202 C CA . ALA B 1 307 ? 6.48 5.836 10.266 1 98.94 307 ALA B CA 1
ATOM 5203 C C . ALA B 1 307 ? 6.883 5.383 11.664 1 98.94 307 ALA B C 1
ATOM 5205 O O . ALA B 1 307 ? 8.07 5.285 11.977 1 98.94 307 ALA B O 1
ATOM 5206 N N . VAL B 1 308 ? 5.93 5.098 12.5 1 98.88 308 VAL B N 1
ATOM 5207 C CA . VAL B 1 308 ? 6.207 4.652 13.867 1 98.88 308 VAL B CA 1
ATOM 5208 C C . VAL B 1 308 ? 6.891 3.287 13.836 1 98.88 308 VAL B C 1
ATOM 5210 O O . VAL B 1 308 ? 7.898 3.074 14.516 1 98.88 308 VAL B O 1
ATOM 5213 N N . TYR B 1 309 ? 6.34 2.396 13.008 1 98.75 309 TYR B N 1
ATOM 5214 C CA . TYR B 1 309 ? 6.926 1.066 12.875 1 98.75 309 TYR B CA 1
ATOM 5215 C C . TYR B 1 309 ? 8.375 1.152 12.422 1 98.75 309 TYR B C 1
ATOM 5217 O O . TYR B 1 309 ? 9.258 0.529 13.023 1 98.75 309 TYR B O 1
ATOM 5225 N N . ALA B 1 310 ? 8.633 1.901 11.375 1 98.81 310 ALA B N 1
ATOM 5226 C CA . ALA B 1 310 ? 9.977 2.035 10.805 1 98.81 310 ALA B CA 1
ATOM 5227 C C . ALA B 1 310 ? 10.938 2.652 11.805 1 98.81 310 ALA B C 1
ATOM 5229 O O . ALA B 1 310 ? 12.078 2.193 11.945 1 98.81 310 ALA B O 1
ATOM 5230 N N . SER B 1 311 ? 10.508 3.682 12.469 1 98.69 311 SER B N 1
ATOM 5231 C CA . SER B 1 311 ? 11.398 4.398 13.375 1 98.69 311 SER B CA 1
ATOM 5232 C C . SER B 1 311 ? 11.672 3.58 14.633 1 98.69 311 SER B C 1
ATOM 5234 O O . SER B 1 311 ? 12.766 3.652 15.203 1 98.69 311 SER B O 1
ATOM 5236 N N . GLU B 1 312 ? 10.68 2.85 15.117 1 98.19 312 GLU B N 1
ATOM 5237 C CA . GLU B 1 312 ? 10.906 1.941 16.234 1 98.19 312 GLU B CA 1
ATOM 5238 C C . GLU B 1 312 ? 11.969 0.897 15.898 1 98.19 312 GLU B C 1
ATOM 5240 O O . GLU B 1 312 ? 12.859 0.622 16.703 1 98.19 312 GLU B O 1
ATOM 5245 N N . LEU B 1 313 ? 11.828 0.302 14.742 1 98.12 313 LEU B N 1
ATOM 5246 C CA . LEU B 1 313 ? 12.797 -0.698 14.297 1 98.12 313 LEU B CA 1
ATOM 5247 C C . LEU B 1 313 ? 14.18 -0.077 14.117 1 98.12 313 LEU B C 1
ATOM 5249 O O . LEU B 1 313 ? 15.195 -0.728 14.367 1 98.12 313 LEU B O 1
ATOM 5253 N N . ALA B 1 314 ? 14.172 1.159 13.578 1 98.25 314 ALA B N 1
ATOM 5254 C CA . ALA B 1 314 ? 15.453 1.85 13.438 1 98.25 314 ALA B CA 1
ATOM 5255 C C . ALA B 1 314 ? 16.156 1.973 14.781 1 98.25 314 ALA B C 1
ATOM 5257 O O . ALA B 1 314 ? 17.375 1.738 14.875 1 98.25 314 ALA B O 1
ATOM 5258 N N . MET B 1 315 ? 15.43 2.379 15.82 1 97.44 315 MET B N 1
ATOM 5259 C CA . MET B 1 315 ? 16 2.48 17.156 1 97.44 315 MET B CA 1
ATOM 5260 C C . MET B 1 315 ? 16.531 1.133 17.625 1 97.44 315 MET B C 1
ATOM 5262 O O . MET B 1 315 ? 17.641 1.054 18.172 1 97.44 315 MET B O 1
ATOM 5266 N N . GLU B 1 316 ? 15.75 0.072 17.359 1 96.69 316 GLU B N 1
ATOM 5267 C CA . GLU B 1 316 ? 16.125 -1.272 17.797 1 96.69 316 GLU B CA 1
ATOM 5268 C C . GLU B 1 316 ? 17.391 -1.748 17.078 1 96.69 316 GLU B C 1
ATOM 5270 O O . GLU B 1 316 ? 18.344 -2.189 17.719 1 96.69 316 GLU B O 1
ATOM 5275 N N . ILE B 1 317 ? 17.422 -1.604 15.828 1 96.62 317 ILE B N 1
ATOM 5276 C CA . ILE B 1 317 ? 18.484 -2.166 15.008 1 96.62 317 ILE B CA 1
ATOM 5277 C C . ILE B 1 317 ? 19.766 -1.365 15.219 1 96.62 317 ILE B C 1
ATOM 5279 O O . ILE B 1 317 ? 20.859 -1.933 15.242 1 96.62 317 ILE B O 1
ATOM 5283 N N . THR B 1 318 ? 19.609 -0.05 15.391 1 95.38 318 THR B N 1
ATOM 5284 C CA . THR B 1 318 ? 20.781 0.804 15.555 1 95.38 318 THR B CA 1
ATOM 5285 C C . THR B 1 318 ? 21.156 0.925 17.016 1 95.38 318 THR B C 1
ATOM 5287 O O . THR B 1 318 ? 22.031 1.72 17.375 1 95.38 318 THR B O 1
ATOM 5290 N N . LYS B 1 319 ? 20.641 0.175 17.984 1 91.25 319 LYS B N 1
ATOM 5291 C CA . LYS B 1 319 ? 20.953 0.13 19.406 1 91.25 319 LYS B CA 1
ATOM 5292 C C . LYS B 1 319 ? 20.703 1.484 20.062 1 91.25 319 LYS B C 1
ATOM 5294 O O . LYS B 1 319 ? 21.578 2.014 20.75 1 91.25 319 LYS B O 1
ATOM 5299 N N . ASN B 1 320 ? 19.578 2.059 19.703 1 88 320 ASN B N 1
ATOM 5300 C CA . ASN B 1 320 ? 19 3.248 20.328 1 88 320 ASN B CA 1
ATOM 5301 C C . ASN B 1 320 ? 19.891 4.469 20.125 1 88 320 ASN B C 1
ATOM 5303 O O . ASN B 1 320 ? 20.156 5.215 21.062 1 88 320 ASN B O 1
ATOM 5307 N N . ASP B 1 321 ? 20.266 4.688 18.953 1 87.5 321 ASP B N 1
ATOM 5308 C CA . ASP B 1 321 ? 21 5.871 18.516 1 87.5 321 ASP B CA 1
ATOM 5309 C C . ASP B 1 321 ? 20.156 7.129 18.656 1 87.5 321 ASP B C 1
ATOM 5311 O O . ASP B 1 321 ? 18.938 7.09 18.438 1 87.5 321 ASP B O 1
ATOM 5315 N N . HIS B 1 322 ? 20.734 8.234 19.062 1 86.06 322 HIS B N 1
ATOM 5316 C CA . HIS B 1 322 ? 20.031 9.484 19.312 1 86.06 322 HIS B CA 1
ATOM 5317 C C . HIS B 1 322 ? 19.328 9.969 18.062 1 86.06 322 HIS B C 1
ATOM 5319 O O . HIS B 1 322 ? 18.234 10.555 18.141 1 86.06 322 HIS B O 1
ATOM 5325 N N . LYS B 1 323 ? 19.844 9.82 16.953 1 89.75 323 LYS B N 1
ATOM 5326 C CA . LYS B 1 323 ? 19.234 10.266 15.695 1 89.75 323 LYS B CA 1
ATOM 5327 C C . LYS B 1 323 ? 17.953 9.484 15.406 1 89.75 323 LYS B C 1
ATOM 5329 O O . LYS B 1 323 ? 16.953 10.062 14.969 1 89.75 323 LYS B O 1
ATOM 5334 N N . THR B 1 324 ? 18.031 8.188 15.719 1 95.81 324 THR B N 1
ATOM 5335 C CA . THR B 1 324 ? 16.859 7.363 15.438 1 95.81 324 THR B CA 1
ATOM 5336 C C . THR B 1 324 ? 15.773 7.613 16.469 1 95.81 324 THR B C 1
ATOM 5338 O O . THR B 1 324 ? 14.586 7.488 16.172 1 95.81 324 THR B O 1
ATOM 5341 N N . GLN B 1 325 ? 16.156 8.055 17.656 1 96.75 325 GLN B N 1
ATOM 5342 C CA . GLN B 1 325 ? 15.172 8.438 18.656 1 96.75 325 GLN B CA 1
ATOM 5343 C C . GLN B 1 325 ? 14.328 9.617 18.172 1 96.75 325 GLN B C 1
ATOM 5345 O O . GLN B 1 325 ? 13.125 9.672 18.438 1 96.75 325 GLN B O 1
ATOM 5350 N N . ARG B 1 326 ? 14.969 10.57 17.562 1 97.12 326 ARG B N 1
ATOM 5351 C CA . ARG B 1 326 ? 14.266 11.742 17.047 1 97.12 326 ARG B CA 1
ATOM 5352 C C . ARG B 1 326 ? 13.25 11.352 15.977 1 97.12 326 ARG B C 1
ATOM 5354 O O . ARG B 1 326 ? 12.141 11.883 15.945 1 97.12 326 ARG B O 1
ATOM 5361 N N . PHE B 1 327 ? 13.656 10.398 15.094 1 98.25 327 PHE B N 1
ATOM 5362 C CA . PHE B 1 327 ? 12.711 9.906 14.102 1 98.25 327 PHE B CA 1
ATOM 5363 C C . PHE B 1 327 ? 11.477 9.312 14.773 1 98.25 327 PHE B C 1
ATOM 5365 O O . PHE B 1 327 ? 10.352 9.555 14.328 1 98.25 327 PHE B O 1
ATOM 5372 N N . PHE B 1 328 ? 11.703 8.586 15.828 1 98.38 328 PHE B N 1
ATOM 5373 C CA . PHE B 1 328 ? 10.594 7.945 16.531 1 98.38 328 PHE B CA 1
ATOM 5374 C C . PHE B 1 328 ? 9.695 8.984 17.172 1 98.38 328 PHE B C 1
ATOM 5376 O O . PHE B 1 328 ? 8.469 8.914 17.062 1 98.38 328 PHE B O 1
ATOM 5383 N N . ARG B 1 329 ? 10.289 9.953 17.875 1 98.19 329 ARG B N 1
ATOM 5384 C CA . ARG B 1 329 ? 9.516 11.023 18.5 1 98.19 329 ARG B CA 1
ATOM 5385 C C . ARG B 1 329 ? 8.68 11.773 17.469 1 98.19 329 ARG B C 1
ATOM 5387 O O . ARG B 1 329 ? 7.504 12.055 17.688 1 98.19 329 ARG B O 1
ATOM 5394 N N . ASN B 1 330 ? 9.289 12.086 16.328 1 98.56 330 ASN B N 1
ATOM 5395 C CA . ASN B 1 330 ? 8.586 12.781 15.258 1 98.56 330 ASN B CA 1
ATOM 5396 C C . ASN B 1 330 ? 7.473 11.922 14.672 1 98.56 330 ASN B C 1
ATOM 5398 O O . ASN B 1 330 ? 6.387 12.422 14.375 1 98.56 330 ASN B O 1
ATOM 5402 N N . ALA B 1 331 ? 7.727 10.625 14.531 1 98.81 331 ALA B N 1
ATOM 5403 C CA . ALA B 1 331 ? 6.762 9.703 13.938 1 98.81 331 ALA B CA 1
ATOM 5404 C C . ALA B 1 331 ? 5.492 9.625 14.781 1 98.81 331 ALA B C 1
ATOM 5406 O O . ALA B 1 331 ? 4.391 9.5 14.242 1 98.81 331 ALA B O 1
ATOM 5407 N N . LYS B 1 332 ? 5.633 9.633 16.078 1 98.38 332 LYS B N 1
ATOM 5408 C CA . LYS B 1 332 ? 4.488 9.492 16.969 1 98.38 332 LYS B CA 1
ATOM 5409 C C . LYS B 1 332 ? 3.482 10.617 16.766 1 98.38 332 LYS B C 1
ATOM 5411 O O . LYS B 1 332 ? 2.275 10.422 16.922 1 98.38 332 LYS B O 1
ATOM 5416 N N . ILE B 1 333 ? 3.953 11.781 16.375 1 98 333 ILE B N 1
ATOM 5417 C CA . ILE B 1 333 ? 3.086 12.93 16.141 1 98 333 ILE B CA 1
ATOM 5418 C C . ILE B 1 333 ? 2.146 12.641 14.969 1 98 333 ILE B C 1
ATOM 5420 O O . ILE B 1 333 ? 1.002 13.102 14.961 1 98 333 ILE B O 1
ATOM 5424 N N . MET B 1 334 ? 2.598 11.828 14 1 98.12 334 MET B N 1
ATOM 5425 C CA . MET B 1 334 ? 1.84 11.539 12.789 1 98.12 334 MET B CA 1
ATOM 5426 C C . MET B 1 334 ? 0.582 10.742 13.109 1 98.12 334 MET B C 1
ATOM 5428 O O . MET B 1 334 ? -0.373 10.734 12.336 1 98.12 334 MET B O 1
ATOM 5432 N N . GLU B 1 335 ? 0.528 10.086 14.211 1 97.56 335 GLU B N 1
ATOM 5433 C CA . GLU B 1 335 ? -0.629 9.289 14.609 1 97.56 335 GLU B CA 1
ATOM 5434 C C . GLU B 1 335 ? -1.643 10.125 15.383 1 97.56 335 GLU B C 1
ATOM 5436 O O . GLU B 1 335 ? -2.766 9.688 15.625 1 97.56 335 GLU B O 1
ATOM 5441 N N . ILE B 1 336 ? -1.281 11.398 15.656 1 94.38 336 ILE B N 1
ATOM 5442 C CA . ILE B 1 336 ? -2.074 12.164 16.609 1 94.38 336 ILE B CA 1
ATOM 5443 C C . ILE B 1 336 ? -2.764 13.32 15.891 1 94.38 336 ILE B C 1
ATOM 5445 O O . ILE B 1 336 ? -3.98 13.492 16 1 94.38 336 ILE B O 1
ATOM 5449 N N . TRP B 1 337 ? -1.976 14.141 15.133 1 92.75 337 TRP B N 1
ATOM 5450 C CA . TRP B 1 337 ? -2.566 15.383 14.633 1 92.75 337 TRP B CA 1
ATOM 5451 C C . TRP B 1 337 ? -3.301 15.141 13.32 1 92.75 337 TRP B C 1
ATOM 5453 O O . TRP B 1 337 ? -3.141 14.094 12.688 1 92.75 337 TRP B O 1
ATOM 5463 N N . GLU B 1 338 ? -4.246 16.125 13 1 93.06 338 GLU B N 1
ATOM 5464 C CA . GLU B 1 338 ? -5.09 16.094 11.812 1 93.06 338 GLU B CA 1
ATOM 5465 C C . GLU B 1 338 ? -5.98 14.852 11.805 1 93.06 338 GLU B C 1
ATOM 5467 O O . GLU B 1 338 ? -6.215 14.25 10.75 1 93.06 338 GLU B O 1
ATOM 5472 N N . GLY B 1 339 ? -6.41 14.422 12.984 1 92.31 339 GLY B N 1
ATOM 5473 C CA . GLY B 1 339 ? -7.18 13.203 13.18 1 92.31 339 GLY B CA 1
ATOM 5474 C C . GLY B 1 339 ? -6.336 12.031 13.633 1 92.31 339 GLY B C 1
ATOM 5475 O O . GLY B 1 339 ? -5.438 11.586 12.906 1 92.31 339 GLY B O 1
ATOM 5476 N N . THR B 1 340 ? -6.668 11.555 14.867 1 94.19 340 THR B N 1
ATOM 5477 C CA . THR B 1 340 ? -5.934 10.406 15.398 1 94.19 340 THR B CA 1
ATOM 5478 C C . THR B 1 340 ? -6.133 9.18 14.523 1 94.19 340 THR B C 1
ATOM 5480 O O . THR B 1 340 ? -7.012 9.164 13.656 1 94.19 340 THR B O 1
ATOM 5483 N N . SER B 1 341 ? -5.289 8.203 14.734 1 96.25 341 SER B N 1
ATOM 5484 C CA . SER B 1 341 ? -5.445 6.949 14.008 1 96.25 341 SER B CA 1
ATOM 5485 C C . SER B 1 341 ? -6.848 6.379 14.188 1 96.25 341 SER B C 1
ATOM 5487 O O . SER B 1 341 ? -7.445 5.883 13.227 1 96.25 341 SER B O 1
ATOM 5489 N N . GLU B 1 342 ? -7.387 6.449 15.383 1 95.38 342 GLU B N 1
ATOM 5490 C CA . GLU B 1 342 ? -8.711 5.926 15.68 1 95.38 342 GLU B CA 1
ATOM 5491 C C . GLU B 1 342 ? -9.789 6.672 14.898 1 95.38 342 GLU B C 1
ATOM 5493 O O . GLU B 1 342 ? -10.719 6.055 14.375 1 95.38 342 GLU B O 1
ATOM 5498 N N . ILE B 1 343 ? -9.648 7.984 14.82 1 94.38 343 ILE B N 1
ATOM 5499 C CA . ILE B 1 343 ? -10.609 8.789 14.078 1 94.38 343 ILE B CA 1
ATOM 5500 C C . ILE B 1 343 ? -10.555 8.422 12.594 1 94.38 343 ILE B C 1
ATOM 5502 O O . ILE B 1 343 ? -11.594 8.258 11.953 1 94.38 343 ILE B O 1
ATOM 5506 N N . GLU B 1 344 ? -9.344 8.32 12.055 1 97.12 344 GLU B N 1
ATOM 5507 C CA . GLU B 1 344 ? -9.188 7.93 10.656 1 97.12 344 GLU B CA 1
ATOM 5508 C C . GLU B 1 344 ? -9.844 6.574 10.391 1 97.12 344 GLU B C 1
ATOM 5510 O O . GLU B 1 344 ? -10.523 6.398 9.375 1 97.12 344 GLU B O 1
ATOM 5515 N N . LYS B 1 345 ? -9.609 5.637 11.266 1 97.81 345 LYS B N 1
ATOM 5516 C CA . LYS B 1 345 ? -10.164 4.297 11.094 1 97.81 345 LYS B CA 1
ATOM 5517 C C . LYS B 1 345 ? -11.688 4.324 11.109 1 97.81 345 LYS B C 1
ATOM 5519 O O . LYS B 1 345 ? -12.336 3.58 10.375 1 97.81 345 LYS B O 1
ATOM 5524 N N . LEU B 1 346 ? -12.266 5.141 11.945 1 96.19 346 LEU B N 1
ATOM 5525 C CA . LEU B 1 346 ? -13.719 5.273 11.969 1 96.19 346 LEU B CA 1
ATOM 5526 C C . LEU B 1 346 ? -14.227 5.875 10.664 1 96.19 346 LEU B C 1
ATOM 5528 O O . LEU B 1 346 ? -15.273 5.465 10.156 1 96.19 346 LEU B O 1
ATOM 5532 N N . ILE B 1 347 ? -13.539 6.891 10.156 1 95.12 347 ILE B N 1
ATOM 5533 C CA . ILE B 1 347 ? -13.914 7.477 8.875 1 95.12 347 ILE B CA 1
ATOM 5534 C C . ILE B 1 347 ? -13.891 6.406 7.785 1 95.12 347 ILE B C 1
ATOM 5536 O O . ILE B 1 347 ? -14.844 6.281 7.008 1 95.12 347 ILE B O 1
ATOM 5540 N N . ILE B 1 348 ? -12.859 5.598 7.766 1 97.81 348 ILE B N 1
ATOM 5541 C CA . ILE B 1 348 ? -12.688 4.543 6.77 1 97.81 348 ILE B CA 1
ATOM 5542 C C . ILE B 1 348 ? -13.844 3.549 6.871 1 97.81 348 ILE B C 1
ATOM 5544 O O . ILE B 1 348 ? -14.5 3.25 5.871 1 97.81 348 ILE B O 1
ATOM 5548 N N . SER B 1 349 ? -14.039 3.016 8.094 1 97.75 349 SER B N 1
ATOM 5549 C CA . SER B 1 349 ? -15.07 1.995 8.273 1 97.75 349 SER B CA 1
ATOM 5550 C C . SER B 1 349 ? -16.438 2.514 7.855 1 97.75 349 SER B C 1
ATOM 5552 O O . SER B 1 349 ? -17.219 1.796 7.219 1 97.75 349 SER B O 1
ATOM 5554 N N . ARG B 1 350 ? -16.734 3.82 8.219 1 95.56 350 ARG B N 1
ATOM 5555 C CA . ARG B 1 350 ? -18.016 4.414 7.844 1 95.56 350 ARG B CA 1
ATOM 5556 C C . ARG B 1 350 ? -18.172 4.488 6.328 1 95.56 350 ARG B C 1
ATOM 5558 O O . ARG B 1 350 ? -19.219 4.168 5.789 1 95.56 350 ARG B O 1
ATOM 5565 N N . GLN B 1 351 ? -17.125 4.941 5.68 1 96 351 GLN B N 1
ATOM 5566 C CA . GLN B 1 351 ? -17.172 5.086 4.23 1 96 351 GLN B CA 1
ATOM 5567 C C . GLN B 1 351 ? -17.312 3.73 3.545 1 96 351 GLN B C 1
ATOM 5569 O O . GLN B 1 351 ? -18.062 3.588 2.584 1 96 351 GLN B O 1
ATOM 5574 N N . ILE B 1 352 ? -16.578 2.727 4.016 1 96.31 352 ILE B N 1
ATOM 5575 C CA . ILE B 1 352 ? -16.578 1.393 3.424 1 96.31 352 ILE B CA 1
ATOM 5576 C C . ILE B 1 352 ? -17.953 0.744 3.594 1 96.31 352 ILE B C 1
ATOM 5578 O O . ILE B 1 352 ? -18.469 0.112 2.668 1 96.31 352 ILE B O 1
ATOM 5582 N N . LEU B 1 353 ? -18.516 0.854 4.742 1 95.38 353 LEU B N 1
ATOM 5583 C CA . LEU B 1 353 ? -19.797 0.23 5.035 1 95.38 353 LEU B CA 1
ATOM 5584 C C . LEU B 1 353 ? -20.922 0.907 4.258 1 95.38 353 LEU B C 1
ATOM 5586 O O . LEU B 1 353 ? -21.953 0.291 3.988 1 95.38 353 LEU B O 1
ATOM 5590 N N . LYS B 1 354 ? -20.844 2.186 3.879 1 91.31 354 LYS B N 1
ATOM 5591 C CA . LYS B 1 354 ? -21.828 2.895 3.07 1 91.31 354 LYS B CA 1
ATOM 5592 C C . LYS B 1 354 ? -21.672 2.549 1.592 1 91.31 354 LYS B C 1
ATOM 5594 O O . LYS B 1 354 ? -22.547 2.873 0.781 1 91.31 354 LYS B O 1
ATOM 5599 N N . GLY B 1 355 ? -20.625 1.671 1.268 1 78.31 355 GLY B N 1
ATOM 5600 C CA . GLY B 1 355 ? -20.359 1.32 -0.119 1 78.31 355 GLY B CA 1
ATOM 5601 C C . GLY B 1 355 ? -19.5 2.348 -0.844 1 78.31 355 GLY B C 1
ATOM 5602 O O . GLY B 1 355 ? -19.5 2.393 -2.076 1 78.31 355 GLY B O 1
ATOM 5603 N N . GLY B 1 356 ? -19.031 3.297 -0.177 1 61.16 356 GLY B N 1
ATOM 5604 C CA . GLY B 1 356 ? -18.234 4.359 -0.762 1 61.16 356 GLY B CA 1
ATOM 5605 C C . GLY B 1 356 ? -16.766 4.012 -0.844 1 61.16 356 GLY B C 1
ATOM 5606 O O . GLY B 1 356 ? -16.188 3.473 0.106 1 61.16 356 GLY B O 1
ATOM 5607 N N . ASN B 1 357 ? -16.297 3.438 -2.049 1 51.34 357 ASN B N 1
ATOM 5608 C CA . ASN B 1 357 ? -14.859 3.24 -2.232 1 51.34 357 ASN B CA 1
ATOM 5609 C C . ASN B 1 357 ? -14.133 4.566 -2.4 1 51.34 357 ASN B C 1
ATOM 5611 O O . ASN B 1 357 ? -14.664 5.512 -2.984 1 51.34 357 ASN B O 1
#

Foldseek 3Di:
DLVVCVVLLVVLLVLLVVPVDPVNLVVCLVVLAAPLVSLLVCLVVVSQQLPALSSLLSNLLNNLLSPNLNSCSNRCQLPVVQLCVVFNDPVSVVVSVCSRNVNFGEKEFQAAPVGRLPSLPDDWAWEDDPFKTFIFDKGFFIWCLQPGQKYFYKHFHDPDPRSQQGIWTFIDGCPFPQKDWAWDADALASSNITTTMIGGDRGMDGNSRTGHDHRNVNVSVVLSLLSVLLSLLSSLLSLLNSLLVLLVVLCVVVVPDDPVSVVLNVVLVVLSVVLVVLSVVQVVCVSVVRGQLLSSLCSQLSSLVSQLSSLVVSCVNVVRDPVSSNSNSHSNVSCPPSAHSVRSVVSNVVCVVVVHD/DLVVCVVLLVVLLVLLVVPVDPVNLVVCLVVLAAPLVSLLVCLVVVSQQLPALSSLLSNLLNNLLSPNLNSCSNRCQLPVVQLCVVFNDPVSVVVSVCSRNVNFGEWEFQAAPVGRLPSLPDDWAWEDDPQKTWIFDKGFFIWCLQPGQKYFYKHFHDPDPRSQQGIWTFIDGCPFPQKDWAWDADALASSNITTTMIGGDRGMDGNSRTGHDHRNVNVSVVLSLLSVLLSLLSSLLSLLNSLLVLLVVLCVVVVPDDPVSVVLNVVLVVLSVVLVVLSVVQVVCVSVVRGQLLSSLCSQLSSLVSQLSSLVVSCVNVVNDPVSSNSNSHSNVSQPPSAHSVRSVVSNVVCVVVVHD

Organism: NCBI:txid312540

Nearest PDB structures (foldseek):
  8i4p-assembly1_A  TM=9.226E-01  e=1.302E-25  Thermobifida fusca YX
  7w0j-assembly1_A  TM=9.319E-01  e=8.898E-25  Thermobifida fusca YX
  1rx0-assembly1_C  TM=9.273E-01  e=7.000E-24  Homo sapiens
  4iv6-assembly1_B  TM=9.224E-01  e=2.156E-23  Mycolicibacterium smegmatis MC2 155
  4u83-assembly2_D  TM=8.985E-01  e=2.156E-23  Brucella abortus A13334

Sequence (714 aa):
MFEELDDYRKKVRDFGLSEFTEDLIDRYDKTEEYPDDIRLKALKSGLIDMSNPAKILISIEELCRIDAGLGIAATIPYFGGEVIMLYGNEKQKRILNDVYSGKYILGLGVTEPSGGSDVAGLKTTAKKIGDKYVINGSKMFISNGGIADYIVLLARTSDEENKHHGLTTFLINTKSPGFEANKLHGKLGVRATNTAELKFNNLEVSVDDVIGEVGQGFYYIMTFFNISRIYVAAQALGIARGALDKILEFVKNNNIKDEYTMFKVSDVSTRIEASRQLTYNAASYLFKFDPKPALTSMAKVYAGETAVYASELAMEITKNDHKTQRFFRNAKIMEIWEGTSEIEKLIISRQILKGGNMFEELDDYRKKVRDFGLSEFTEDLIDRYDKTEEYPDDIRLKALKSGLIDMSNPAKILISIEELCRIDAGLGIAATIPYFGGEVIMLYGNEKQKRILNDVYSGKYILGLGVTEPSGGSDVAGLKTTAKKIGDKYVINGSKMFISNGGIADYIVLLARTSDEENKHHGLTTFLINTKSPGFEANKLHGKLGVRATNTAELKFNNLEVSVDDVIGEVGQGFYYIMTFFNISRIYVAAQALGIARGALDKILEFVKNNNIKDEYTMFKVSDVSTRIEASRQLTYNAASYLFKFDPKPALTSMAKVYAGETAVYASELAMEITKNDHKTQRFFRNAKIMEIWEGTSEIEKLIISRQILKGGN

InterPro domains:
  IPR006089 Acyl-CoA dehydrogenase, conserved site [PS00072] (109-121)
  IPR006091 Acyl-CoA dehydrogenase/oxidase, middle domain [PF02770] (108-202)
  IPR009075 Acyl-CoA dehydrogenase/oxidase, C-terminal [PF00441] (215-353)
  IPR009100 Acyl-CoA dehydrogenase/oxidase, N-terminal and middle domain superfamily [SSF56645] (3-226)
  IPR013786 Acyl-CoA dehydrogenase/oxidase, N-terminal [PF02771] (3-102)
  IPR036250 Acyl-CoA dehydrogenase-like, C-terminal [SSF47203] (213-355)
  IPR037069 Acyl-CoA dehydrogenase/oxidase, N-terminal domain superfamily [G3DSA:1.10.540.10] (2-104)
  IPR046373 Acyl-CoA oxidase/dehydrogenase, middle domain superfamily [G3DSA:2.40.110.10] (107-219)